Protein AF-A0A2N3VHS9-F1 (afdb_monomer_lite)

Radius of gyration: 29.54 Å; chains: 1; bounding box: 78×71×89 Å

Sequence (728 aa):
MVDQRTSMRIRSALLSGRAVLVTGAGFSKGAMDINGDELPLGRELAEQIWPIAFGTDPFEDSSSLGEVFRLANRKAGGLLKQHLDLVFTVDRNKLPDRYTEWLQLPWHRIYTLNIDDLDVAISETRPTFRPLKIFSAATSTPGQVNQGQLAVVHLNGRLPDFPELTFDPPAYGERTSRQDAWYQEFVSDIVTRPTVFVGTVLEEPPFWHYLTQRGVKGSVSETRPKSWLVSKRLPAARKALLAEYNIDLVEAYESDFYDDIIAPHLPELNAAAKGLAEVSISESEDYILDVAGEVSNASGGDADFLLGREPIWGDVTRGYAAEFDWDRELIENLRNASEGSWIVHGDPGSGKTTSLMRIAAVLAADGNRVCWVTRNTAKPPIQMANDVAKKNPDYVFIDNIERFSDSAVAIINHLTRLLDSSVIVAGIRTRRMHGLSLSTALPSAAYVRTPDLSDPDAIALVKQLDAGNRLGALQTMNAVDRVKAITHRAGRQLLVALIEATSGREFHNKIADECSSLDGLELAAYGVVCCAQAADNQYLTRDDILLAINEANNPGIAAISRLVSGRTIVDVNGQLRARHYVIAESSVKYFRDEGSLRLWMEHLIFLFALRYDPNHMTRGRYGRLLIRFLNHDFLRENLGDSSSVQTLYGSLENVLKHEFHYWLQRGSFEINVGDLAKAETFLRQAEAMQDDDFKFETAWGYLRLKQALCDPHQGWFSSTRRGGNRSP

pLDDT: mean 86.41, std 10.73, range [33.09, 97.25]

Organism: NCBI:txid134984

Structure (mmCIF, N/CA/C/O backbone):
data_AF-A0A2N3VHS9-F1
#
_entry.id   AF-A0A2N3VHS9-F1
#
loop_
_atom_site.group_PDB
_atom_site.id
_atom_site.type_symbol
_atom_site.label_atom_id
_atom_site.label_alt_id
_atom_site.label_comp_id
_atom_site.label_asym_id
_atom_site.label_entity_id
_atom_site.label_seq_id
_atom_site.pdbx_PDB_ins_code
_atom_site.Cartn_x
_atom_site.Cartn_y
_atom_site.Cartn_z
_atom_site.occupancy
_atom_site.B_iso_or_equiv
_atom_site.auth_seq_id
_atom_site.auth_comp_id
_atom_site.auth_asym_id
_atom_site.auth_atom_id
_atom_site.pdbx_PDB_model_num
ATOM 1 N N . MET A 1 1 ? -34.399 -17.352 12.271 1.00 52.97 1 MET A N 1
ATOM 2 C CA . MET A 1 1 ? -33.684 -18.245 11.339 1.00 52.97 1 MET A CA 1
ATOM 3 C C . MET A 1 1 ? -33.233 -17.428 10.149 1.00 52.97 1 MET A C 1
ATOM 5 O O . MET A 1 1 ? -34.070 -16.836 9.475 1.00 52.97 1 MET A O 1
ATOM 9 N N . VAL A 1 2 ? -31.921 -17.331 9.955 1.00 67.56 2 VAL A N 1
ATOM 10 C CA . VAL A 1 2 ? -31.323 -16.620 8.821 1.00 67.56 2 VAL A CA 1
ATOM 11 C C . VAL A 1 2 ? -31.540 -17.440 7.549 1.00 67.56 2 VAL A C 1
ATOM 13 O O . VAL A 1 2 ? -31.425 -18.662 7.571 1.00 67.56 2 VAL A O 1
ATOM 16 N N . ASP A 1 3 ? -31.886 -16.778 6.445 1.00 80.19 3 ASP A N 1
ATOM 17 C CA . ASP A 1 3 ? -32.067 -17.439 5.149 1.00 80.19 3 ASP A CA 1
ATOM 18 C C . ASP A 1 3 ? -30.792 -18.202 4.728 1.00 80.19 3 ASP A C 1
ATOM 20 O O . ASP A 1 3 ? -29.679 -17.671 4.819 1.00 80.19 3 ASP A O 1
ATOM 24 N N . GLN A 1 4 ? -30.946 -19.437 4.230 1.00 82.31 4 GLN A N 1
ATOM 25 C CA . GLN A 1 4 ? -29.825 -20.312 3.855 1.00 82.31 4 GLN A CA 1
ATOM 26 C C . GLN A 1 4 ? -28.904 -19.661 2.819 1.00 82.31 4 GLN A C 1
ATOM 28 O O . GLN A 1 4 ? -27.684 -19.819 2.877 1.00 82.31 4 GLN A O 1
ATOM 33 N N . ARG A 1 5 ? -29.464 -18.889 1.879 1.00 85.19 5 ARG A N 1
ATOM 34 C CA . ARG A 1 5 ? -28.672 -18.194 0.857 1.00 85.19 5 ARG A CA 1
ATOM 35 C C . ARG A 1 5 ? -27.803 -17.096 1.466 1.00 85.19 5 ARG A C 1
ATOM 37 O O . ARG A 1 5 ? -26.672 -16.902 1.021 1.00 85.19 5 ARG A O 1
ATOM 44 N N . THR A 1 6 ? -28.314 -16.381 2.465 1.00 86.62 6 THR A N 1
ATOM 45 C CA . THR A 1 6 ? -27.556 -15.361 3.202 1.00 86.62 6 THR A CA 1
ATOM 46 C C . THR A 1 6 ? -26.409 -15.994 3.983 1.00 86.62 6 THR A C 1
ATOM 48 O O . THR A 1 6 ? -25.277 -15.536 3.843 1.00 86.62 6 THR A O 1
ATOM 51 N N . SER A 1 7 ? -26.666 -17.094 4.698 1.00 87.00 7 SER A N 1
ATOM 52 C CA . SER A 1 7 ? -25.625 -17.845 5.416 1.00 87.00 7 SER A CA 1
ATOM 53 C C . SER A 1 7 ? -24.506 -18.326 4.476 1.00 87.00 7 SER A C 1
ATOM 55 O O . SER A 1 7 ? -23.330 -18.041 4.709 1.00 87.00 7 SER A O 1
ATOM 57 N N . MET A 1 8 ? -24.856 -18.923 3.327 1.00 87.25 8 MET A N 1
ATOM 58 C CA . MET A 1 8 ? -23.871 -19.341 2.316 1.00 87.25 8 MET A CA 1
ATOM 59 C C . MET A 1 8 ? -23.017 -18.180 1.786 1.00 87.25 8 MET A C 1
ATOM 61 O O . MET A 1 8 ? -21.814 -18.340 1.580 1.00 87.25 8 MET A O 1
ATOM 65 N N . ARG A 1 9 ? -23.615 -17.002 1.561 1.00 90.25 9 ARG A N 1
ATOM 66 C CA . ARG A 1 9 ? -22.880 -15.823 1.074 1.00 90.25 9 ARG A CA 1
ATOM 67 C C . ARG A 1 9 ? -21.927 -15.256 2.122 1.00 90.25 9 ARG A C 1
ATOM 69 O O . ARG A 1 9 ? -20.811 -14.898 1.759 1.00 90.25 9 ARG A O 1
ATOM 76 N N . ILE A 1 10 ? -22.350 -15.194 3.386 1.00 91.38 10 ILE A N 1
ATOM 77 C CA . ILE A 1 10 ? -21.493 -14.768 4.500 1.00 91.38 10 ILE A CA 1
ATOM 78 C C . ILE A 1 10 ? -20.309 -15.728 4.615 1.00 91.38 10 ILE A C 1
ATOM 80 O O . ILE A 1 10 ? -19.165 -15.289 4.557 1.00 91.38 10 ILE A O 1
ATOM 84 N N . ARG A 1 11 ? -20.566 -17.041 4.656 1.00 91.38 11 ARG A N 1
ATOM 85 C CA . ARG A 1 11 ? -19.512 -18.064 4.696 1.00 91.38 11 ARG A CA 1
ATOM 86 C C . ARG A 1 11 ? -18.531 -17.922 3.533 1.00 91.38 11 ARG A C 1
ATOM 88 O O . ARG A 1 11 ? -17.327 -17.897 3.754 1.00 91.38 11 ARG A O 1
ATOM 95 N N . SER A 1 12 ? -19.026 -17.778 2.302 1.00 88.94 12 SER A N 1
ATOM 96 C CA . SER A 1 12 ? -18.168 -17.586 1.126 1.00 88.94 12 SER A CA 1
ATOM 97 C C . SER A 1 12 ? -17.322 -16.312 1.209 1.00 88.94 12 SER A C 1
ATOM 99 O O . SER A 1 12 ? -16.185 -16.322 0.742 1.00 88.94 12 SER A O 1
ATOM 101 N N . ALA A 1 13 ? -17.854 -15.228 1.783 1.00 90.06 13 ALA A N 1
ATOM 102 C CA . ALA A 1 13 ? -17.107 -13.990 1.985 1.00 90.06 13 ALA A CA 1
ATOM 103 C C . ALA A 1 13 ? -15.999 -14.150 3.037 1.00 90.06 13 ALA A C 1
ATOM 105 O O . ALA A 1 13 ? -14.891 -13.660 2.823 1.00 90.06 13 ALA A O 1
ATOM 106 N N . LEU A 1 14 ? -16.274 -14.864 4.134 1.00 92.88 14 LEU A N 1
ATOM 107 C CA . LEU A 1 14 ? -15.274 -15.184 5.156 1.00 92.88 14 LEU A CA 1
ATOM 108 C C . LEU A 1 14 ? -14.164 -16.064 4.575 1.00 92.88 14 LEU A C 1
ATOM 110 O O . LEU A 1 14 ? -12.996 -15.696 4.628 1.00 92.88 14 LEU A O 1
ATOM 114 N N . LEU A 1 15 ? -14.521 -17.181 3.935 1.00 89.44 15 LEU A N 1
ATOM 115 C CA . LEU A 1 15 ? -13.555 -18.122 3.354 1.00 89.44 15 LEU A CA 1
ATOM 116 C C . LEU A 1 15 ? -12.640 -17.486 2.303 1.00 89.44 15 LEU A C 1
ATOM 118 O O . LEU A 1 15 ? -11.539 -17.979 2.080 1.00 89.44 15 LEU A O 1
ATOM 122 N N . SER A 1 16 ? -13.060 -16.386 1.669 1.00 84.62 16 SER A N 1
ATOM 123 C CA . SER A 1 16 ? -12.206 -15.686 0.712 1.00 84.62 16 SER A CA 1
ATOM 124 C C . SER A 1 16 ? -11.070 -14.893 1.366 1.00 84.62 16 SER A C 1
ATOM 126 O O . SER A 1 16 ? -10.280 -14.308 0.632 1.00 84.62 16 SER A O 1
ATOM 128 N N . GLY A 1 17 ? -11.037 -14.741 2.695 1.00 87.31 17 GLY A N 1
ATOM 129 C CA . GLY A 1 17 ? -10.013 -13.956 3.393 1.00 87.31 17 GLY A CA 1
ATOM 130 C C . GLY A 1 17 ? -10.099 -12.440 3.198 1.00 87.31 17 GLY A C 1
ATOM 131 O O . GLY A 1 17 ? -9.206 -11.705 3.612 1.00 87.31 17 GLY A O 1
ATOM 132 N N . ARG A 1 18 ? -11.147 -11.953 2.518 1.00 88.00 18 ARG A N 1
ATOM 133 C CA . ARG A 1 18 ? -11.290 -10.538 2.128 1.00 88.00 18 ARG A CA 1
ATOM 134 C C . ARG A 1 18 ? -12.333 -9.797 2.951 1.00 88.00 18 ARG A C 1
ATOM 136 O O . ARG A 1 18 ? -12.449 -8.590 2.789 1.00 88.00 18 ARG A O 1
ATOM 143 N N . ALA A 1 19 ? -13.115 -10.495 3.770 1.00 94.19 19 ALA A N 1
ATOM 144 C CA . ALA A 1 19 ? -14.174 -9.869 4.545 1.00 94.19 19 ALA A CA 1
ATOM 145 C C . ALA A 1 19 ? -13.602 -8.942 5.627 1.00 94.19 19 ALA A C 1
ATOM 147 O O . ALA A 1 19 ? -12.551 -9.218 6.205 1.00 94.19 19 ALA A O 1
ATOM 148 N N . VAL A 1 20 ? -14.319 -7.861 5.910 1.00 95.75 20 VAL A N 1
ATOM 149 C CA . VAL A 1 20 ? -14.013 -6.908 6.982 1.00 95.75 20 VAL A CA 1
ATOM 150 C C . VAL A 1 20 ? -15.045 -7.075 8.092 1.00 95.75 20 VAL A C 1
ATOM 152 O O . VAL A 1 20 ? -16.244 -7.149 7.808 1.00 95.75 20 VAL A O 1
ATOM 155 N N . LEU A 1 21 ? -14.591 -7.119 9.343 1.00 97.19 21 LEU A N 1
ATOM 156 C CA . LEU A 1 21 ? -15.462 -7.089 10.518 1.00 97.19 21 LEU A CA 1
ATOM 157 C C . LEU A 1 21 ? -15.529 -5.662 11.061 1.00 97.19 21 LEU A C 1
ATOM 159 O O . LEU A 1 21 ? -14.494 -5.015 11.214 1.00 97.19 21 LEU A O 1
ATOM 163 N N . VAL A 1 22 ? -16.735 -5.187 11.367 1.00 95.62 22 VAL A N 1
ATOM 164 C CA . VAL A 1 22 ? -16.954 -3.909 12.051 1.00 95.62 22 VAL A CA 1
ATOM 165 C C . VAL A 1 22 ? -17.789 -4.147 13.302 1.00 95.62 22 VAL A C 1
ATOM 167 O O . VAL A 1 22 ? -18.936 -4.582 13.197 1.00 95.62 22 VAL A O 1
ATOM 170 N N . THR A 1 23 ? -17.241 -3.863 14.479 1.00 95.44 23 THR A N 1
ATOM 171 C CA . THR A 1 23 ? -17.905 -4.116 15.766 1.00 95.44 23 THR A CA 1
ATOM 172 C C . THR A 1 23 ? -18.352 -2.829 16.451 1.00 95.44 23 THR A C 1
ATOM 174 O O . THR A 1 23 ? -17.670 -1.808 16.393 1.00 95.44 23 THR A O 1
ATOM 177 N N . GLY A 1 24 ? -19.509 -2.888 17.110 1.00 93.00 24 GLY A N 1
ATOM 178 C CA . GLY A 1 24 ? -19.988 -1.870 18.050 1.00 93.00 24 GLY A CA 1
ATOM 179 C C . GLY A 1 24 ? -20.258 -2.450 19.439 1.00 93.00 24 GLY A C 1
ATOM 180 O O . GLY A 1 24 ? -19.969 -3.620 19.697 1.00 93.00 24 GLY A O 1
ATOM 181 N N . ALA A 1 25 ? -20.829 -1.646 20.341 1.00 91.06 25 ALA A N 1
ATOM 182 C CA . ALA A 1 25 ? -20.953 -2.006 21.759 1.00 91.06 25 ALA A CA 1
ATOM 183 C C . ALA A 1 25 ? -21.762 -3.297 21.984 1.00 91.06 25 ALA A C 1
ATOM 185 O O . ALA A 1 25 ? -21.490 -4.068 22.898 1.00 91.06 25 ALA A O 1
ATOM 186 N N . GLY A 1 26 ? -22.723 -3.587 21.101 1.00 92.31 26 GLY A N 1
ATOM 187 C CA . GLY A 1 26 ? -23.505 -4.821 21.144 1.00 92.31 26 GLY A CA 1
ATOM 188 C C . GLY A 1 26 ? -22.708 -6.092 20.829 1.00 92.31 26 GLY A C 1
ATOM 189 O O . GLY A 1 26 ? -23.210 -7.176 21.098 1.00 92.31 26 GLY A O 1
ATOM 190 N N . PHE A 1 27 ? -21.499 -5.984 20.263 1.00 95.12 27 PHE A N 1
ATOM 191 C CA . PHE A 1 27 ? -20.603 -7.124 20.055 1.00 95.12 27 PHE A CA 1
ATOM 192 C C . PHE A 1 27 ? -20.013 -7.552 21.399 1.00 95.12 27 PHE A C 1
ATOM 194 O O . PHE A 1 27 ? -20.163 -8.704 21.794 1.00 95.12 27 PHE A O 1
ATOM 201 N N . SER A 1 28 ? -19.441 -6.605 22.146 1.00 94.81 28 SER A N 1
ATOM 202 C CA . SER A 1 28 ? -18.790 -6.853 23.438 1.00 94.81 28 SER A CA 1
ATOM 203 C C . SER A 1 28 ? -19.766 -6.998 24.616 1.00 94.81 28 SER A C 1
ATOM 205 O O . SER A 1 28 ? -19.328 -7.313 25.715 1.00 94.81 28 SER A O 1
ATOM 207 N N . LYS A 1 29 ? -21.082 -6.814 24.416 1.00 93.69 29 LYS A N 1
ATOM 208 C CA . LYS A 1 29 ? -22.092 -6.840 25.495 1.00 93.69 29 LYS A CA 1
ATOM 209 C C . LYS A 1 29 ? -22.051 -8.105 26.359 1.00 93.69 29 LYS A C 1
ATOM 211 O O . LYS A 1 29 ? -22.271 -8.032 27.557 1.00 93.69 29 LYS A O 1
ATOM 216 N N . GLY A 1 30 ? -21.774 -9.260 25.757 1.00 91.38 30 GLY A N 1
ATOM 217 C CA . GLY A 1 30 ? -21.697 -10.530 26.481 1.00 91.38 30 GLY A CA 1
ATOM 218 C C . GLY A 1 30 ? -20.337 -10.822 27.127 1.00 91.38 30 GLY A C 1
ATOM 219 O O . GLY A 1 30 ? -20.143 -11.944 27.596 1.00 91.38 30 GLY A O 1
ATOM 220 N N . ALA A 1 31 ? -19.387 -9.883 27.092 1.00 94.25 31 ALA A N 1
ATOM 221 C CA . ALA A 1 31 ? -18.161 -9.936 27.881 1.00 94.25 31 ALA A CA 1
ATOM 222 C C . ALA A 1 31 ? -18.407 -9.349 29.280 1.00 94.25 31 ALA A C 1
ATOM 224 O O . ALA A 1 31 ? -19.311 -8.535 29.468 1.00 94.25 31 ALA A O 1
ATOM 225 N N . MET A 1 32 ? -17.591 -9.772 30.245 1.00 95.69 32 MET A N 1
ATOM 226 C CA . MET A 1 32 ? -17.689 -9.337 31.639 1.00 95.69 32 MET A CA 1
ATOM 227 C C . MET A 1 32 ? -16.548 -8.383 31.976 1.00 95.69 32 MET A C 1
ATOM 229 O O . MET A 1 32 ? -15.405 -8.648 31.598 1.00 95.69 32 MET A O 1
ATOM 233 N N . ASP A 1 33 ? -16.846 -7.315 32.705 1.00 94.62 33 ASP A N 1
ATOM 234 C CA . ASP A 1 33 ? -15.846 -6.423 33.281 1.00 94.62 33 ASP A CA 1
ATOM 235 C C . ASP A 1 33 ? -15.156 -7.067 34.504 1.00 94.62 33 ASP A C 1
ATOM 237 O O . ASP A 1 33 ? -15.509 -8.167 34.950 1.00 94.62 33 ASP A O 1
ATOM 241 N N . ILE A 1 34 ? -14.168 -6.377 35.077 1.00 92.88 34 ILE A N 1
ATOM 242 C CA . ILE A 1 34 ? -13.450 -6.828 36.282 1.00 92.88 34 ILE A CA 1
ATOM 243 C C . ILE A 1 34 ? -14.323 -6.930 37.547 1.00 92.88 34 ILE A C 1
ATOM 245 O O . ILE A 1 34 ? -13.903 -7.564 38.518 1.00 92.88 34 ILE A O 1
ATOM 249 N N . ASN A 1 35 ? -15.526 -6.348 37.552 1.00 91.62 35 ASN A N 1
ATOM 250 C CA . ASN A 1 35 ? -16.508 -6.483 38.632 1.00 91.62 35 ASN A CA 1
ATOM 251 C C . ASN A 1 35 ? -17.444 -7.686 38.421 1.00 91.62 35 ASN A C 1
ATOM 253 O O . ASN A 1 35 ? -18.117 -8.123 39.356 1.00 91.62 35 ASN A O 1
ATOM 257 N N . GLY A 1 36 ? -17.419 -8.289 37.230 1.00 90.56 36 GLY A N 1
ATOM 258 C CA . GLY A 1 36 ? -18.270 -9.404 36.837 1.00 90.56 36 GLY A CA 1
ATOM 259 C C . GLY A 1 36 ? -19.617 -8.983 36.256 1.00 90.56 36 GLY A C 1
ATOM 260 O O . GLY A 1 36 ? -20.489 -9.847 36.154 1.00 90.56 36 GLY A O 1
ATOM 261 N N . ASP A 1 37 ? -19.767 -7.713 35.885 1.00 94.31 37 ASP A N 1
ATOM 262 C CA . ASP A 1 37 ? -20.942 -7.173 35.211 1.00 94.31 37 ASP A CA 1
ATOM 263 C C . ASP A 1 37 ? -20.735 -7.162 33.687 1.00 94.31 37 ASP A C 1
ATOM 265 O O . ASP A 1 37 ? -19.610 -7.126 33.188 1.00 94.31 37 ASP A O 1
ATOM 269 N N . GLU A 1 38 ? -21.826 -7.204 32.922 1.00 94.31 38 GLU A N 1
ATOM 270 C CA . GLU A 1 38 ? -21.765 -7.083 31.460 1.00 94.31 38 GLU A CA 1
ATOM 271 C C . GLU A 1 38 ? -21.330 -5.677 31.032 1.00 94.31 38 GLU A C 1
ATOM 273 O O . GLU A 1 38 ? -21.785 -4.678 31.597 1.00 94.31 38 GLU A O 1
ATOM 278 N N . LEU A 1 39 ? -20.538 -5.583 29.958 1.00 94.88 39 LEU A N 1
ATOM 279 C CA . LEU A 1 39 ? -20.113 -4.289 29.416 1.00 94.88 39 LEU A CA 1
ATOM 280 C C . LEU A 1 39 ? -21.329 -3.410 29.043 1.00 94.88 39 LEU A C 1
ATOM 282 O O . LEU A 1 39 ? -22.303 -3.905 28.456 1.00 94.88 39 LEU A O 1
ATOM 286 N N . PRO A 1 40 ? -21.307 -2.100 29.352 1.00 93.31 40 PRO A N 1
ATOM 287 C CA . PRO A 1 40 ? -22.454 -1.235 29.116 1.00 93.31 40 PRO A CA 1
ATOM 288 C C . PRO A 1 40 ? -22.636 -0.905 27.628 1.00 93.31 40 PRO A C 1
ATOM 290 O O . PRO A 1 40 ? -21.686 -0.607 26.902 1.00 93.31 40 PRO A O 1
ATOM 293 N N . LEU A 1 41 ? -23.889 -0.878 27.170 1.00 91.38 41 LEU A N 1
ATOM 294 C CA . LEU A 1 41 ? -24.264 -0.272 25.889 1.00 91.38 41 LEU A CA 1
ATOM 295 C C . LEU A 1 41 ? -24.226 1.260 25.981 1.00 91.38 41 LEU A C 1
ATOM 297 O O . LEU A 1 41 ? -24.253 1.831 27.066 1.00 91.38 41 LEU A O 1
ATOM 301 N N . GLY A 1 42 ? -24.254 1.958 24.840 1.00 88.62 42 GLY A N 1
ATOM 302 C CA . GLY A 1 42 ? -24.131 3.423 24.820 1.00 88.62 42 GLY A CA 1
ATOM 303 C C . GLY A 1 42 ? -25.161 4.174 25.680 1.00 88.62 42 GLY A C 1
ATOM 304 O O . GLY A 1 42 ? -24.816 5.163 26.322 1.00 88.62 42 GLY A O 1
ATOM 305 N N . ARG A 1 43 ? -26.406 3.682 25.751 1.00 89.06 43 ARG A N 1
ATOM 306 C CA . ARG A 1 43 ? -27.442 4.236 26.639 1.00 89.06 43 ARG A CA 1
ATOM 307 C C . ARG A 1 43 ? -27.142 3.962 28.116 1.00 89.06 43 ARG A C 1
ATOM 309 O O . ARG A 1 43 ? -27.221 4.876 28.925 1.00 89.06 43 ARG A O 1
ATOM 316 N N . GLU A 1 44 ? -26.780 2.726 28.445 1.00 92.56 44 GLU A N 1
ATOM 317 C CA . GLU A 1 44 ? -26.446 2.312 29.815 1.00 92.56 44 GLU A CA 1
ATOM 318 C C . GLU A 1 44 ? -25.242 3.110 30.335 1.00 92.56 44 GLU A C 1
ATOM 320 O O . GLU A 1 44 ? -25.258 3.602 31.458 1.00 92.56 44 GLU A O 1
ATOM 325 N N . LEU A 1 45 ? -24.232 3.332 29.487 1.00 92.81 45 LEU A N 1
ATOM 326 C CA . LEU A 1 45 ? -23.092 4.179 29.817 1.00 92.81 45 LEU A CA 1
ATOM 327 C C . LEU A 1 45 ? -23.520 5.630 30.072 1.00 92.81 45 LEU A C 1
ATOM 329 O O . LEU A 1 45 ? -23.053 6.230 31.036 1.00 92.81 45 LEU A O 1
ATOM 333 N N . ALA A 1 46 ? -24.403 6.196 29.238 1.00 92.19 46 ALA A N 1
ATOM 334 C CA . ALA A 1 46 ? -24.905 7.558 29.422 1.00 92.19 46 ALA A CA 1
ATOM 335 C C . ALA A 1 46 ? -25.623 7.719 30.772 1.00 92.19 46 ALA A C 1
ATOM 337 O O . ALA A 1 46 ? -25.389 8.705 31.467 1.00 92.19 46 ALA A O 1
ATOM 338 N N . GLU A 1 47 ? -26.432 6.730 31.163 1.00 94.31 47 GLU A N 1
ATOM 339 C CA . GLU A 1 47 ? -27.097 6.669 32.469 1.00 94.31 47 GLU A CA 1
ATOM 340 C C . GLU A 1 47 ? -26.075 6.582 33.619 1.00 94.31 47 GLU A C 1
ATOM 342 O O . GLU A 1 47 ? -26.185 7.316 34.602 1.00 94.31 47 GLU A O 1
ATOM 347 N N . GLN A 1 48 ? -25.035 5.752 33.482 1.00 94.00 48 GLN A N 1
ATOM 348 C CA . GLN A 1 48 ? -23.995 5.581 34.504 1.00 94.00 48 GLN A CA 1
ATOM 349 C C . GLN A 1 48 ? -23.137 6.837 34.725 1.00 94.00 48 GLN A C 1
ATOM 351 O O . GLN A 1 48 ? -22.792 7.149 35.864 1.00 94.00 48 GLN A O 1
ATOM 356 N N . ILE A 1 49 ? -22.782 7.565 33.660 1.00 94.69 49 ILE A N 1
ATOM 357 C CA . ILE A 1 49 ? -21.929 8.765 33.757 1.00 94.69 49 ILE A CA 1
ATOM 358 C C . ILE A 1 49 ? -22.732 10.056 33.966 1.00 94.69 49 ILE A C 1
ATOM 360 O O . ILE A 1 49 ? -22.146 11.106 34.245 1.00 94.69 49 ILE A O 1
ATOM 364 N N . TRP A 1 50 ? -24.064 10.002 33.872 1.00 95.25 50 TRP A N 1
ATOM 365 C CA . TRP A 1 50 ? -24.952 11.142 34.105 1.00 95.25 50 TRP A CA 1
ATOM 366 C C . TRP A 1 50 ? -24.691 11.862 35.435 1.00 95.25 50 TRP A C 1
ATOM 368 O O . TRP A 1 50 ? -24.551 13.090 35.417 1.00 95.25 50 TRP A O 1
ATOM 378 N N . PRO A 1 51 ? -24.508 11.165 36.577 1.00 95.75 51 PRO A N 1
ATOM 379 C CA . PRO A 1 51 ? -24.231 11.826 37.849 1.00 95.75 51 PRO A CA 1
ATOM 380 C C . PRO A 1 51 ? -22.913 12.608 37.856 1.00 95.75 51 PRO A C 1
ATOM 382 O O . PRO A 1 51 ? -22.782 13.600 38.573 1.00 95.75 51 PRO A O 1
ATOM 385 N N . ILE A 1 52 ? -21.942 12.221 37.022 1.00 94.31 52 ILE A N 1
ATOM 386 C CA . ILE A 1 52 ? -20.674 12.947 36.881 1.00 94.31 52 ILE A CA 1
ATOM 387 C C . ILE A 1 52 ? -20.926 14.315 36.233 1.00 94.31 52 ILE A C 1
ATOM 389 O O . ILE A 1 52 ? -20.364 15.318 36.672 1.00 94.31 52 ILE A O 1
ATOM 393 N N . ALA A 1 53 ? -21.807 14.379 35.229 1.00 92.00 53 ALA A N 1
ATOM 394 C CA . ALA A 1 53 ? -22.168 15.610 34.527 1.00 92.00 53 ALA A CA 1
ATOM 395 C C . ALA A 1 53 ? -23.184 16.472 35.306 1.00 92.00 53 ALA A C 1
ATOM 397 O O . ALA A 1 53 ? -22.990 17.683 35.451 1.00 92.00 53 ALA A O 1
ATOM 398 N N . PHE A 1 54 ? -24.223 15.863 35.878 1.00 93.44 54 PHE A N 1
ATOM 399 C CA . PHE A 1 54 ? -25.406 16.568 36.396 1.00 93.44 54 PHE A CA 1
ATOM 400 C C . PHE A 1 54 ? -25.676 16.347 37.894 1.00 93.44 54 PHE A C 1
ATOM 402 O O . PHE A 1 54 ? -26.528 17.003 38.479 1.00 93.44 54 PHE A O 1
ATOM 409 N N . GLY A 1 55 ? -24.890 15.518 38.585 1.00 91.50 55 GLY A N 1
ATOM 410 C CA . GLY A 1 55 ? -25.064 15.276 40.018 1.00 91.50 55 GLY A CA 1
ATOM 411 C C . GLY A 1 55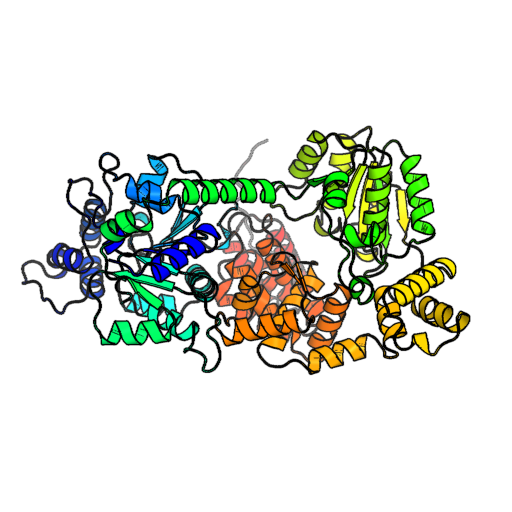 ? -26.289 14.408 40.301 1.00 91.50 55 GLY A C 1
ATOM 412 O O . GLY A 1 55 ? -26.322 13.247 39.913 1.00 91.50 55 GLY A O 1
ATOM 413 N N . THR A 1 56 ? -27.275 14.949 41.015 1.00 91.56 56 THR A N 1
ATOM 414 C CA . THR A 1 56 ? -28.478 14.207 41.439 1.00 91.56 56 THR A CA 1
ATOM 415 C C . THR A 1 56 ? -29.688 14.436 40.534 1.00 91.56 56 THR A C 1
ATOM 417 O O . THR A 1 56 ? -30.778 13.966 40.858 1.00 91.56 56 THR A O 1
ATOM 420 N N . ASP A 1 57 ? -29.528 15.191 39.447 1.00 92.75 57 ASP A N 1
ATOM 421 C CA . ASP A 1 57 ? -30.609 15.433 38.493 1.00 92.75 57 ASP A CA 1
ATOM 422 C C . ASP A 1 57 ? -31.045 14.110 37.835 1.00 92.75 57 ASP A C 1
ATOM 424 O O . ASP A 1 57 ? -30.200 13.243 37.586 1.00 92.75 57 ASP A O 1
ATOM 428 N N . PRO A 1 58 ? -32.346 13.917 37.556 1.00 91.44 58 PRO A N 1
ATOM 429 C CA . PRO A 1 58 ? -32.843 12.697 36.927 1.00 91.44 58 PRO A CA 1
ATOM 430 C C . PRO A 1 58 ? -32.292 12.542 35.505 1.00 91.44 58 PRO A C 1
ATOM 432 O O . PRO A 1 58 ? -32.119 13.531 34.798 1.00 91.44 58 PRO A O 1
ATOM 435 N N . PHE A 1 59 ? -32.045 11.300 35.079 1.00 91.56 59 PHE A N 1
ATOM 436 C CA . PHE A 1 59 ? -31.596 11.019 33.716 1.00 91.56 59 PHE A CA 1
ATOM 437 C C . PHE A 1 59 ? -32.679 11.379 32.694 1.00 91.56 59 PHE A C 1
ATOM 439 O O . PHE A 1 59 ? -33.830 10.953 32.818 1.00 91.56 59 PHE A O 1
ATOM 446 N N . GLU A 1 60 ? -32.302 12.144 31.671 1.00 89.62 60 GLU A N 1
ATOM 447 C CA . GLU A 1 60 ? -33.192 12.513 30.572 1.00 89.62 60 GLU A CA 1
ATOM 448 C C . GLU A 1 60 ? -32.973 11.594 29.362 1.00 89.62 60 GLU A C 1
ATOM 450 O O . GLU A 1 60 ? -31.951 11.694 28.681 1.00 89.62 60 GLU A O 1
ATOM 455 N N . ASP A 1 61 ? -33.968 10.756 29.044 1.00 83.31 61 ASP A N 1
ATOM 456 C CA . ASP A 1 61 ? -33.928 9.745 27.966 1.00 83.31 61 ASP A CA 1
ATOM 457 C C . ASP A 1 61 ? -33.587 10.288 26.566 1.00 83.31 61 ASP A C 1
ATOM 459 O O . ASP A 1 61 ? -33.164 9.531 25.693 1.00 83.31 61 ASP A O 1
ATOM 463 N N . SER A 1 62 ? -33.802 11.582 26.323 1.00 84.75 62 SER A N 1
ATOM 464 C CA . SER A 1 62 ? -33.476 12.247 25.057 1.00 84.75 62 SER A CA 1
ATOM 465 C C . SER A 1 62 ? -32.006 12.647 24.925 1.00 84.75 62 SER A C 1
ATOM 467 O O . SER A 1 62 ? -31.603 13.100 23.854 1.00 84.75 62 SER A O 1
ATOM 469 N N . SER A 1 63 ? -31.214 12.522 25.991 1.00 86.38 63 SER A N 1
ATOM 470 C CA . SER A 1 63 ? -29.817 12.953 26.006 1.00 86.38 63 SER A CA 1
ATOM 471 C C . SER A 1 63 ? -28.928 11.985 25.238 1.00 86.38 63 SER A C 1
ATOM 473 O O . SER A 1 63 ? -28.968 10.773 25.457 1.00 86.38 63 SER A O 1
ATOM 475 N N . SER A 1 64 ? -28.076 12.511 24.357 1.00 87.00 64 SER A N 1
ATOM 476 C CA . SER A 1 64 ? -27.112 11.672 23.646 1.00 87.00 64 SER A CA 1
ATOM 477 C C . SER A 1 64 ? -25.904 11.345 24.528 1.00 87.00 64 SER A C 1
ATOM 479 O O . SER A 1 64 ? -25.424 12.189 25.290 1.00 87.00 64 SER A O 1
ATOM 481 N N . LEU A 1 65 ? -25.347 10.137 24.379 1.00 88.00 65 LEU A N 1
ATOM 482 C CA . LEU A 1 65 ? -24.117 9.735 25.075 1.00 88.00 65 LEU A CA 1
ATOM 483 C C . LEU A 1 65 ? -22.993 10.768 24.892 1.00 88.00 65 LEU A C 1
ATOM 485 O O . LEU A 1 65 ? -22.300 11.098 25.850 1.00 88.00 65 LEU A O 1
ATOM 489 N N . GLY A 1 66 ? -22.830 11.301 23.678 1.00 87.75 66 GLY A N 1
ATOM 490 C CA . GLY A 1 66 ? -21.768 12.256 23.368 1.00 87.75 66 GLY A CA 1
ATOM 491 C C . GLY A 1 66 ? -21.873 13.573 24.139 1.00 87.75 66 GLY A C 1
ATOM 492 O O . GLY A 1 66 ? -20.859 14.117 24.579 1.00 87.75 66 GLY A O 1
ATOM 493 N N . GLU A 1 67 ? -23.088 14.081 24.352 1.00 88.44 67 GLU A N 1
ATOM 494 C CA . GLU A 1 67 ? -23.315 15.294 25.146 1.00 88.44 67 GLU A CA 1
ATOM 495 C C . GLU A 1 67 ? -23.017 15.055 26.626 1.00 88.44 67 GLU A C 1
ATOM 497 O O . GLU A 1 67 ? -22.271 15.830 27.234 1.00 88.44 67 GLU A O 1
ATOM 502 N N . VAL A 1 68 ? -23.535 13.956 27.185 1.00 91.94 68 VAL A N 1
ATOM 503 C CA . VAL A 1 68 ? -23.304 13.591 28.590 1.00 91.94 68 VAL A CA 1
ATOM 504 C C . VAL A 1 68 ? -21.812 13.352 28.835 1.00 91.94 68 VAL A C 1
ATOM 506 O O . VAL A 1 68 ? -21.256 13.899 29.787 1.00 91.94 68 VAL A O 1
ATOM 509 N N . PHE A 1 69 ? -21.133 12.627 27.941 1.00 91.50 69 PHE A N 1
ATOM 510 C CA . PHE A 1 69 ? -19.693 12.372 28.009 1.00 91.50 69 PHE A CA 1
ATOM 511 C C . PHE A 1 69 ? -18.882 13.670 28.031 1.00 91.50 69 PHE A C 1
ATOM 513 O O . PHE A 1 69 ? -18.029 13.865 28.899 1.00 91.50 69 PHE A O 1
ATOM 520 N N . ARG A 1 70 ? -19.171 14.601 27.113 1.00 90.25 70 ARG A N 1
ATOM 521 C CA . ARG A 1 70 ? -18.467 15.887 27.032 1.00 90.25 70 ARG A CA 1
ATOM 522 C C . ARG A 1 70 ? -18.610 16.696 28.319 1.00 90.25 70 ARG A C 1
ATOM 524 O O . ARG A 1 70 ? -17.640 17.298 28.786 1.00 90.25 70 ARG A O 1
ATOM 531 N N . LEU A 1 71 ? -19.818 16.739 28.877 1.00 92.06 71 LEU A N 1
ATOM 532 C CA . LEU A 1 71 ? -20.107 17.478 30.104 1.00 92.06 71 LEU A CA 1
ATOM 533 C C . LEU A 1 71 ? -19.476 16.808 31.328 1.00 92.06 71 LEU A C 1
ATOM 535 O O . LEU A 1 71 ? -18.854 17.500 32.135 1.00 92.06 71 LEU A O 1
ATOM 539 N N . ALA A 1 72 ? -19.544 15.478 31.421 1.00 92.44 72 ALA A N 1
ATOM 540 C CA . ALA A 1 72 ? -18.881 14.702 32.465 1.00 92.44 72 ALA A CA 1
ATOM 541 C C . ALA A 1 72 ? -17.362 14.926 32.443 1.00 92.44 72 ALA A C 1
ATOM 543 O O . ALA A 1 72 ? -16.769 15.219 33.482 1.00 92.44 72 ALA A O 1
ATOM 544 N N . ASN A 1 73 ? -16.739 14.886 31.260 1.00 92.31 73 ASN A N 1
ATOM 545 C CA . ASN A 1 73 ? -15.300 15.098 31.111 1.00 92.31 73 ASN A CA 1
ATOM 546 C C . ASN A 1 73 ? -14.879 16.512 31.548 1.00 92.31 73 ASN A C 1
ATOM 548 O O . ASN A 1 73 ? -13.908 16.684 32.283 1.00 92.31 73 ASN A O 1
ATOM 552 N N . ARG A 1 74 ? -15.652 17.538 31.161 1.00 91.94 74 ARG A N 1
ATOM 553 C CA . ARG A 1 74 ? -15.405 18.929 31.581 1.00 91.94 74 ARG A CA 1
ATOM 554 C C . ARG A 1 74 ? -15.548 19.136 33.084 1.00 91.94 74 ARG A C 1
ATOM 556 O O . ARG A 1 74 ? -14.816 19.944 33.647 1.00 91.94 74 ARG A O 1
ATOM 563 N N . LYS A 1 75 ? -16.509 18.461 33.716 1.00 93.81 75 LYS A N 1
ATOM 564 C CA . LYS A 1 75 ? -16.820 18.653 35.136 1.00 93.81 75 LYS A CA 1
ATOM 565 C C . LYS A 1 75 ? -15.880 17.865 36.045 1.00 93.81 75 LYS A C 1
ATOM 567 O O . LYS A 1 75 ? -15.410 18.412 37.038 1.00 93.81 75 LYS A O 1
ATOM 572 N N . ALA A 1 76 ? -15.596 16.606 35.707 1.00 94.06 76 ALA A N 1
ATOM 573 C CA . ALA A 1 76 ? -14.737 15.728 36.495 1.00 94.06 76 ALA A CA 1
ATOM 574 C C . ALA A 1 76 ? -14.095 14.610 35.645 1.00 94.06 76 ALA A C 1
ATOM 576 O O . ALA A 1 76 ? -14.313 13.423 35.889 1.00 94.06 76 ALA A O 1
ATOM 577 N N . GLY A 1 77 ? -13.249 14.976 34.674 1.00 92.75 77 GLY A N 1
ATOM 578 C CA . GLY A 1 77 ? -12.584 14.023 33.771 1.00 92.75 77 GLY A CA 1
ATOM 579 C C . GLY A 1 77 ? -11.790 12.905 34.460 1.00 92.75 77 GLY A C 1
ATOM 580 O O . GLY A 1 77 ? -11.752 11.788 33.957 1.00 92.75 77 GLY A O 1
ATOM 581 N N . GLY A 1 78 ? -11.219 13.152 35.646 1.00 95.12 78 GLY A N 1
ATOM 582 C CA . GLY A 1 78 ? -10.543 12.108 36.429 1.00 95.12 78 GLY A CA 1
ATOM 583 C C . GLY A 1 78 ? -11.489 11.017 36.947 1.00 95.12 78 GLY A C 1
ATOM 584 O O . GLY A 1 78 ? -11.157 9.839 36.859 1.00 95.12 78 GLY A O 1
ATOM 585 N N . LEU A 1 79 ? -12.680 11.396 37.433 1.00 95.31 79 LEU A N 1
ATOM 586 C CA . LEU A 1 79 ? -13.712 10.439 37.859 1.00 95.31 79 LEU A CA 1
ATOM 587 C C . LEU A 1 79 ? -14.301 9.699 36.661 1.00 95.31 79 LEU A C 1
ATOM 589 O O . LEU A 1 79 ? -14.515 8.494 36.733 1.00 95.31 79 LEU A O 1
ATOM 593 N N . LEU A 1 80 ? -14.513 10.408 35.547 1.00 95.19 80 LEU A N 1
ATOM 594 C CA . LEU A 1 80 ? -14.946 9.784 34.302 1.00 95.19 80 LEU A CA 1
ATOM 595 C C . LEU A 1 80 ? -13.941 8.722 33.845 1.00 95.19 80 LEU A C 1
ATOM 597 O O . LEU A 1 80 ? -14.352 7.606 33.557 1.00 95.19 80 LEU A O 1
ATOM 601 N N . LYS A 1 81 ? -12.637 9.030 33.838 1.00 95.25 81 LYS A N 1
ATOM 602 C CA . LYS A 1 81 ? -11.594 8.058 33.484 1.00 95.25 81 LYS A CA 1
ATOM 603 C C . LYS A 1 81 ? -11.645 6.816 34.375 1.00 95.25 81 LYS A C 1
ATOM 605 O O . LYS A 1 81 ? -11.680 5.714 33.851 1.00 95.25 81 LYS A O 1
ATOM 610 N N . GLN A 1 82 ? -11.717 6.998 35.695 1.00 95.00 82 GLN A N 1
ATOM 611 C CA . GLN A 1 82 ? -11.823 5.879 36.641 1.00 95.00 82 GLN A CA 1
ATOM 612 C C . GLN A 1 82 ? -13.061 5.015 36.378 1.00 95.00 82 GLN A C 1
ATOM 614 O O . GLN A 1 82 ? -12.969 3.794 36.427 1.00 95.00 82 GLN A O 1
ATOM 619 N N . HIS A 1 83 ? -14.204 5.638 36.076 1.00 95.06 83 HIS A N 1
ATOM 620 C CA . HIS A 1 83 ? -15.425 4.909 35.730 1.00 95.06 83 HIS A CA 1
ATOM 621 C C . HIS A 1 83 ? -15.260 4.107 34.436 1.00 95.06 83 HIS A C 1
ATOM 623 O O . HIS A 1 83 ? -15.608 2.933 34.402 1.00 95.06 83 HIS A O 1
ATOM 629 N N . LEU A 1 84 ? -14.690 4.714 33.390 1.00 94.88 84 LEU A N 1
ATOM 630 C CA . LEU A 1 84 ? -14.423 4.031 32.121 1.00 94.88 84 LEU A CA 1
ATOM 631 C C . LEU A 1 84 ? -13.451 2.860 32.302 1.00 94.88 84 LEU A C 1
ATOM 633 O O . LEU A 1 84 ? -13.716 1.783 31.779 1.00 94.88 84 LEU A O 1
ATOM 637 N N . ASP A 1 85 ? -12.378 3.043 33.078 1.00 94.88 85 ASP A N 1
ATOM 638 C CA . ASP A 1 85 ? -11.415 1.980 33.382 1.00 94.88 85 ASP A CA 1
ATOM 639 C C . ASP A 1 85 ? -12.091 0.790 34.084 1.00 94.88 85 ASP A C 1
ATOM 641 O O . ASP A 1 85 ? -11.771 -0.359 33.788 1.00 94.88 85 ASP A O 1
ATOM 645 N N . LEU A 1 86 ? -13.059 1.040 34.970 1.00 93.56 86 LEU A N 1
ATOM 646 C CA . LEU A 1 86 ? -13.804 -0.020 35.654 1.00 93.56 86 LEU A CA 1
ATOM 647 C C . LEU A 1 86 ? -14.706 -0.811 34.699 1.00 93.56 86 LEU A C 1
ATOM 649 O O . LEU A 1 86 ? -14.665 -2.037 34.723 1.00 93.56 86 LEU A O 1
ATOM 653 N N . VAL A 1 87 ? -15.498 -0.125 33.869 1.00 95.00 87 VAL A N 1
ATOM 654 C CA . VAL A 1 87 ? -16.563 -0.768 33.073 1.00 95.00 87 VAL A CA 1
ATOM 655 C C . VAL A 1 87 ? -16.102 -1.300 31.715 1.00 95.00 87 VAL A C 1
ATOM 657 O O . VAL A 1 87 ? -16.821 -2.075 31.090 1.00 95.00 87 VAL A O 1
ATOM 660 N N . PHE A 1 88 ? -14.930 -0.874 31.231 1.00 95.81 88 PHE A N 1
ATOM 661 C CA . PHE A 1 88 ? -14.396 -1.270 29.921 1.00 95.81 88 PHE A CA 1
ATOM 662 C C . PHE A 1 88 ? -13.123 -2.120 29.981 1.00 95.81 88 PHE A C 1
ATOM 664 O O . PHE A 1 88 ? -12.631 -2.528 28.928 1.00 95.81 88 PHE A O 1
ATOM 671 N N . THR A 1 89 ? -12.629 -2.436 31.183 1.00 96.12 89 THR A N 1
ATOM 672 C CA . THR A 1 89 ? -11.590 -3.456 31.373 1.00 96.12 89 THR A CA 1
ATOM 673 C C . THR A 1 89 ? -12.242 -4.826 31.534 1.00 96.12 89 THR A C 1
ATOM 675 O O . THR A 1 89 ? -12.920 -5.092 32.525 1.00 96.12 89 THR A O 1
ATOM 678 N N . VAL A 1 90 ? -12.016 -5.715 30.573 1.00 96.12 90 VAL A N 1
ATOM 679 C CA . VAL A 1 90 ? -12.591 -7.062 30.528 1.00 96.12 90 VAL A CA 1
ATOM 680 C C . VAL A 1 90 ? -11.898 -7.998 31.525 1.00 96.12 90 VAL A C 1
ATOM 682 O O . VAL A 1 90 ? -10.670 -8.015 31.639 1.00 96.12 90 VAL A O 1
ATOM 685 N N . ASP A 1 91 ? -12.650 -8.843 32.229 1.00 95.44 91 ASP A N 1
ATOM 686 C CA . ASP A 1 91 ? -12.084 -9.887 33.089 1.00 95.44 91 ASP A CA 1
ATOM 687 C C . ASP A 1 91 ? -11.454 -11.007 32.246 1.00 95.44 91 ASP A C 1
ATOM 689 O O . ASP A 1 91 ? -12.134 -11.831 31.625 1.00 95.44 91 ASP A O 1
ATOM 693 N N . ARG A 1 92 ? -10.118 -11.076 32.285 1.00 95.00 92 ARG A N 1
ATOM 694 C CA . ARG A 1 92 ? -9.290 -12.067 31.577 1.00 95.00 92 ARG A CA 1
ATOM 695 C C . ARG A 1 92 ? -9.667 -13.516 31.915 1.00 95.00 92 ARG A C 1
ATOM 697 O O . ARG A 1 92 ? -9.475 -14.397 31.080 1.00 95.00 92 ARG A O 1
ATOM 704 N N . ASN A 1 93 ? -10.216 -13.777 33.104 1.00 92.31 93 ASN A N 1
ATOM 705 C CA . ASN A 1 93 ? -10.579 -15.127 33.550 1.00 92.31 93 ASN A CA 1
ATOM 706 C C . ASN A 1 93 ? -11.976 -15.564 33.096 1.00 92.31 93 ASN A C 1
ATOM 708 O O . ASN A 1 93 ? -12.290 -16.753 33.149 1.00 92.31 93 ASN A O 1
ATOM 712 N N . LYS A 1 94 ? -12.821 -14.621 32.669 1.00 91.88 94 LYS A N 1
ATOM 713 C CA . LYS A 1 94 ? -14.214 -14.874 32.271 1.00 91.88 94 LYS A CA 1
ATOM 714 C C . LYS A 1 94 ? -14.461 -14.643 30.783 1.00 91.88 94 LYS A C 1
ATOM 716 O O . LYS A 1 94 ? -15.614 -14.569 30.374 1.00 91.88 94 LYS A O 1
ATOM 721 N N . LEU A 1 95 ? -13.402 -14.554 29.974 1.00 91.88 95 LEU A N 1
ATOM 722 C CA . LEU A 1 95 ? -13.484 -14.377 28.523 1.00 91.88 95 LEU A CA 1
ATOM 723 C C . LEU A 1 95 ? -14.227 -15.544 27.849 1.00 91.88 95 LEU A C 1
ATOM 725 O O . LEU A 1 95 ? -13.694 -16.661 27.841 1.00 91.88 95 LEU A O 1
ATOM 729 N N . PRO A 1 96 ? -15.399 -15.306 27.226 1.00 92.62 96 PRO A N 1
ATOM 730 C CA . PRO A 1 96 ? -16.088 -16.326 26.442 1.00 92.62 96 PRO A CA 1
ATOM 731 C C . PRO A 1 96 ? -15.262 -16.764 25.226 1.00 92.62 96 PRO A C 1
ATOM 733 O O . PRO A 1 96 ? -14.772 -15.923 24.466 1.00 92.62 96 PRO A O 1
ATOM 736 N N . ASP A 1 97 ? -15.163 -18.077 24.995 1.00 92.69 97 ASP A N 1
ATOM 737 C CA . ASP A 1 97 ? -14.356 -18.642 23.901 1.00 92.69 97 ASP A CA 1
ATOM 738 C C . ASP A 1 97 ? -14.790 -18.118 22.519 1.00 92.69 97 ASP A C 1
ATOM 740 O O . ASP A 1 97 ? -13.931 -17.840 21.679 1.00 92.69 97 ASP A O 1
ATOM 744 N N . ARG A 1 98 ? -16.091 -17.840 22.322 1.00 94.81 98 ARG A N 1
ATOM 745 C CA . ARG A 1 98 ? -16.624 -17.320 21.049 1.00 94.81 98 ARG A CA 1
ATOM 746 C C . ARG A 1 98 ? -15.937 -16.046 20.563 1.00 94.81 98 ARG A C 1
ATOM 748 O O . ARG A 1 98 ? -15.768 -15.873 19.362 1.00 94.81 98 ARG A O 1
ATOM 755 N N . TYR A 1 99 ? -15.507 -15.152 21.459 1.00 95.50 99 TYR A N 1
ATOM 756 C CA . TYR A 1 99 ? -14.824 -13.921 21.046 1.00 95.50 99 TYR A CA 1
ATOM 757 C C . TYR A 1 99 ? -13.421 -14.210 20.519 1.00 95.50 99 TYR A C 1
ATOM 759 O O . TYR A 1 99 ? -12.983 -13.611 19.539 1.00 95.50 99 TYR A O 1
ATOM 767 N N . THR A 1 100 ? -12.739 -15.182 21.123 1.00 94.38 100 THR A N 1
ATOM 768 C CA . THR A 1 100 ? -11.449 -15.665 20.623 1.00 94.38 100 THR A CA 1
ATOM 769 C C . THR A 1 100 ? -11.615 -16.293 19.242 1.00 94.38 100 THR A C 1
ATOM 771 O O . THR A 1 100 ? -10.806 -16.046 18.353 1.00 94.38 100 THR A O 1
ATOM 774 N N . GLU A 1 101 ? -12.685 -17.060 19.042 1.00 95.25 101 GLU A N 1
ATOM 775 C CA . GLU A 1 101 ? -13.015 -17.691 17.763 1.00 95.25 101 GLU A CA 1
ATOM 776 C C . GLU A 1 101 ? -13.362 -16.643 16.690 1.00 95.25 101 GLU A C 1
ATOM 778 O O . GLU A 1 101 ? -12.809 -16.693 15.592 1.00 95.25 101 GLU A O 1
ATOM 783 N N . TRP A 1 102 ? -14.166 -15.624 17.021 1.00 94.50 102 TRP A N 1
ATOM 784 C CA . TRP A 1 102 ? -14.470 -14.481 16.149 1.00 94.50 102 TRP A CA 1
ATOM 785 C C . TRP A 1 102 ? -13.224 -13.753 15.654 1.00 94.50 102 TRP A C 1
ATOM 787 O O . TRP A 1 102 ? -13.102 -13.496 14.454 1.00 94.50 102 TRP A O 1
ATOM 797 N N . LEU A 1 103 ? -12.307 -13.404 16.562 1.00 94.88 103 LEU A N 1
ATOM 798 C CA . LEU A 1 103 ? -11.097 -12.651 16.221 1.00 94.88 103 LEU A CA 1
ATOM 799 C C . LEU A 1 103 ? -10.047 -13.507 15.490 1.00 94.88 103 LEU A C 1
ATOM 801 O O . LEU A 1 103 ? -9.046 -12.971 15.028 1.00 94.88 103 LEU A O 1
ATOM 805 N N . GLN A 1 104 ? -10.268 -14.818 15.342 1.00 92.31 104 GLN A N 1
ATOM 806 C CA . GLN A 1 104 ? -9.393 -15.725 14.589 1.00 92.31 104 GLN A CA 1
ATOM 807 C C . GLN A 1 104 ? -9.931 -16.123 13.216 1.00 92.31 104 GLN A C 1
ATOM 809 O O . GLN A 1 104 ? -9.221 -16.782 12.454 1.00 92.31 104 GLN A O 1
ATOM 814 N N . LEU A 1 105 ? -11.157 -15.721 12.878 1.00 95.06 105 LEU A N 1
ATOM 815 C CA . LEU A 1 105 ? -11.712 -15.944 11.549 1.00 95.06 105 LEU A CA 1
ATOM 816 C C . LEU A 1 105 ? -10.848 -15.260 10.466 1.00 95.06 105 LEU A C 1
ATOM 818 O O . LEU A 1 105 ? -10.084 -14.336 10.763 1.00 95.06 105 LEU A O 1
ATOM 822 N N . PRO A 1 106 ? -10.960 -15.693 9.194 1.00 93.75 106 PRO A N 1
ATOM 823 C CA . PRO A 1 106 ? -10.177 -15.183 8.061 1.00 93.75 106 PRO A CA 1
ATOM 824 C C . PRO A 1 106 ? -10.563 -13.746 7.644 1.00 93.75 106 PRO A C 1
ATOM 826 O O . PRO A 1 106 ? -10.961 -13.480 6.511 1.00 93.75 106 PRO A O 1
ATOM 829 N N . TRP A 1 107 ? -10.445 -12.792 8.562 1.00 95.19 107 TRP A N 1
ATOM 830 C CA . TRP A 1 107 ? -10.680 -11.378 8.309 1.00 95.19 107 TRP A CA 1
ATOM 831 C C . TRP A 1 107 ? -9.516 -10.750 7.552 1.00 95.19 107 TRP A C 1
ATOM 833 O O . TRP A 1 107 ? -8.343 -10.999 7.849 1.00 95.19 107 TRP A O 1
ATOM 843 N N . HIS A 1 108 ? -9.842 -9.850 6.631 1.00 92.31 108 HIS A N 1
ATOM 844 C CA . HIS A 1 108 ? -8.873 -8.908 6.090 1.00 92.31 108 HIS A CA 1
ATOM 845 C C . HIS A 1 108 ? -8.375 -7.976 7.202 1.00 92.31 108 HIS A C 1
ATOM 847 O O . HIS A 1 108 ? -7.169 -7.844 7.421 1.00 92.31 108 HIS A O 1
ATOM 853 N N . ARG A 1 109 ? -9.328 -7.374 7.924 1.00 94.81 109 ARG A N 1
ATOM 854 C CA . ARG A 1 109 ? -9.115 -6.410 9.005 1.00 94.81 109 ARG A CA 1
ATOM 855 C C . ARG A 1 109 ? -10.353 -6.337 9.899 1.00 94.81 109 ARG A C 1
ATOM 857 O O . ARG A 1 109 ? -11.465 -6.619 9.441 1.00 94.81 109 ARG A O 1
ATOM 864 N N . ILE A 1 110 ? -10.147 -5.949 11.153 1.00 97.19 110 ILE A N 1
ATOM 865 C CA . ILE A 1 110 ? -11.211 -5.683 12.119 1.00 97.19 110 ILE A CA 1
ATOM 866 C C . ILE A 1 110 ? -11.194 -4.194 12.458 1.00 97.19 110 ILE A C 1
ATOM 868 O O . ILE A 1 110 ? -10.151 -3.647 12.810 1.00 97.19 110 ILE A O 1
ATOM 872 N N . TYR A 1 111 ? -12.350 -3.548 12.368 1.00 95.88 111 TYR A N 1
ATOM 873 C CA . TYR A 1 111 ? -12.575 -2.196 12.862 1.00 95.88 111 TYR A CA 1
ATOM 874 C C . TYR A 1 111 ? -13.544 -2.251 14.033 1.00 95.88 111 TYR A C 1
ATOM 876 O O . TYR A 1 111 ? -14.551 -2.952 13.973 1.00 95.88 111 TYR A O 1
ATOM 884 N N . THR A 1 112 ? -13.272 -1.496 15.086 1.00 94.69 112 THR A N 1
ATOM 885 C CA . THR A 1 112 ? -14.167 -1.398 16.235 1.00 94.69 112 THR A CA 1
ATOM 886 C C . THR A 1 112 ? -14.477 0.055 16.547 1.00 94.69 112 THR A C 1
ATOM 888 O O . THR A 1 112 ? -13.618 0.937 16.474 1.00 94.69 112 THR A O 1
ATOM 891 N N . LEU A 1 113 ? -15.742 0.295 16.865 1.00 91.50 113 LEU A N 1
ATOM 892 C CA . LEU A 1 113 ? -16.251 1.564 17.374 1.00 91.50 113 LEU A CA 1
ATOM 893 C C . LEU A 1 113 ? -16.140 1.636 18.901 1.00 91.50 113 LEU A C 1
ATOM 895 O O . LEU A 1 113 ? -16.385 2.687 19.494 1.00 91.50 113 LEU A O 1
ATOM 899 N N . ASN A 1 114 ? -15.781 0.515 19.528 1.00 92.81 114 ASN A N 1
ATOM 900 C CA . ASN A 1 114 ? -15.697 0.387 20.970 1.00 92.81 114 ASN A CA 1
ATOM 901 C C . ASN A 1 114 ? -14.358 0.894 21.494 1.00 92.81 114 ASN A C 1
ATOM 903 O O . ASN A 1 114 ? -13.351 0.907 20.785 1.00 92.81 114 ASN A O 1
ATOM 907 N N . ILE A 1 115 ? -14.354 1.240 22.778 1.00 93.31 115 ILE A N 1
ATOM 908 C CA . ILE A 1 115 ? -13.142 1.574 23.530 1.00 93.31 115 ILE A CA 1
ATOM 909 C C . ILE A 1 115 ? -12.739 0.494 24.532 1.00 93.31 115 ILE A C 1
ATOM 911 O O . ILE A 1 115 ? -11.701 0.653 25.168 1.00 93.31 115 ILE A O 1
ATOM 915 N N . ASP A 1 116 ? -13.550 -0.561 24.674 1.00 95.12 116 ASP A N 1
ATOM 916 C CA . ASP A 1 116 ? -13.244 -1.709 25.529 1.00 95.12 116 ASP A CA 1
ATOM 917 C C . ASP A 1 116 ? -11.959 -2.424 25.113 1.00 95.12 116 ASP A C 1
ATOM 919 O O . ASP A 1 116 ? -11.503 -2.286 23.979 1.00 95.12 116 ASP A O 1
ATOM 923 N N . ASP A 1 117 ? -11.362 -3.157 26.051 1.00 95.94 117 ASP A N 1
ATOM 924 C CA . ASP A 1 117 ? -10.085 -3.842 25.849 1.00 95.94 117 ASP A CA 1
ATOM 925 C C . ASP A 1 117 ? -10.236 -5.351 25.581 1.00 95.94 117 ASP A C 1
ATOM 927 O O . ASP A 1 117 ? -9.308 -6.125 25.825 1.00 95.94 117 ASP A O 1
ATOM 931 N N . LEU A 1 118 ? -11.394 -5.788 25.065 1.00 96.88 118 LEU A N 1
ATOM 932 C CA . LEU A 1 118 ? -11.695 -7.199 24.793 1.00 96.88 118 LEU A CA 1
ATOM 933 C C . LEU A 1 118 ? -10.645 -7.865 23.895 1.00 96.88 118 LEU A C 1
ATOM 935 O O . LEU A 1 118 ? -10.207 -8.988 24.149 1.00 96.88 118 LEU A O 1
ATOM 939 N N . ASP A 1 119 ? -10.239 -7.178 22.835 1.00 96.12 119 ASP A N 1
ATOM 940 C CA . ASP A 1 119 ? -9.239 -7.639 21.879 1.00 96.12 119 ASP A CA 1
ATOM 941 C C . ASP A 1 119 ? -7.830 -7.699 22.491 1.00 96.12 119 ASP A C 1
ATOM 943 O O . ASP A 1 119 ? -7.091 -8.656 22.240 1.00 96.12 119 ASP A O 1
ATOM 947 N N . VAL A 1 120 ? -7.483 -6.740 23.356 1.00 96.06 120 VAL A N 1
ATOM 948 C CA . VAL A 1 120 ? -6.255 -6.756 24.165 1.00 96.06 120 VAL A CA 1
ATOM 949 C C . VAL A 1 120 ? -6.264 -7.952 25.114 1.00 96.06 120 VAL A C 1
ATOM 951 O O . VAL A 1 120 ? -5.315 -8.736 25.120 1.00 96.06 120 VAL A O 1
ATOM 954 N N . ALA A 1 121 ? -7.355 -8.153 25.855 1.00 95.69 121 ALA A N 1
ATOM 955 C CA . ALA A 1 121 ? -7.510 -9.256 26.794 1.00 95.69 121 ALA A CA 1
ATOM 956 C C . ALA A 1 121 ? -7.347 -10.618 26.098 1.00 95.69 121 ALA A C 1
ATOM 958 O O . ALA A 1 121 ? -6.655 -11.501 26.610 1.00 95.69 121 ALA A O 1
ATOM 959 N N . ILE A 1 122 ? -7.922 -10.783 24.902 1.00 95.50 122 ILE A N 1
ATOM 960 C CA . ILE A 1 122 ? -7.754 -11.987 24.074 1.00 95.50 122 ILE A CA 1
ATOM 961 C C . ILE A 1 122 ? -6.306 -12.124 23.600 1.00 95.50 122 ILE A C 1
ATOM 963 O O . ILE A 1 122 ? -5.732 -13.205 23.723 1.00 95.50 122 ILE A O 1
ATOM 967 N N . SER A 1 123 ? -5.696 -11.044 23.104 1.00 94.31 123 SER A N 1
ATOM 968 C CA . SER A 1 123 ? -4.308 -11.054 22.629 1.00 94.31 123 SER A CA 1
ATOM 969 C C . SER A 1 123 ? -3.300 -11.434 23.720 1.00 94.31 123 SER A C 1
ATOM 971 O O . SER A 1 123 ? -2.260 -12.009 23.401 1.00 94.31 123 SER A O 1
ATOM 973 N N . GLU A 1 124 ? -3.569 -11.094 24.981 1.00 93.56 124 GLU A N 1
ATOM 974 C CA . GLU A 1 124 ? -2.690 -11.382 26.121 1.00 93.56 124 GLU A CA 1
ATOM 975 C C . GLU A 1 124 ? -2.865 -12.802 26.672 1.00 93.56 124 GLU A C 1
ATOM 977 O O . GLU A 1 124 ? -1.916 -13.380 27.202 1.00 93.56 124 GLU A O 1
ATOM 982 N N . THR A 1 125 ? -4.071 -13.369 26.573 1.00 92.75 125 THR A N 1
ATOM 983 C CA . THR A 1 125 ? -4.435 -14.593 27.310 1.00 92.75 125 THR A CA 1
ATOM 984 C C . THR A 1 125 ? -4.689 -15.812 26.436 1.00 92.75 125 THR A C 1
ATOM 986 O O . THR A 1 125 ? -4.641 -16.938 26.939 1.00 92.75 125 THR A O 1
ATOM 989 N N . ARG A 1 126 ? -4.963 -15.634 25.140 1.00 90.69 126 ARG A N 1
ATOM 990 C CA . ARG A 1 126 ? -5.377 -16.722 24.249 1.00 90.69 126 ARG A CA 1
ATOM 991 C C . ARG A 1 126 ? -4.438 -16.851 23.046 1.00 90.69 126 ARG A C 1
ATOM 993 O O . ARG A 1 126 ? -4.077 -15.851 22.427 1.00 90.69 126 ARG A O 1
ATOM 1000 N N . PRO A 1 127 ? -4.058 -18.081 22.655 1.00 85.12 127 PRO A N 1
ATOM 1001 C CA . PRO A 1 127 ? -3.307 -18.291 21.427 1.00 85.12 127 PRO A CA 1
ATOM 1002 C C . PRO A 1 127 ? -4.200 -18.011 20.212 1.00 85.12 127 PRO A C 1
ATOM 1004 O O . PRO A 1 127 ? -5.337 -18.482 20.143 1.00 85.12 127 PRO A O 1
ATOM 1007 N N . THR A 1 128 ? -3.666 -17.274 19.239 1.00 86.06 128 THR A N 1
ATOM 1008 C CA . THR A 1 128 ? -4.346 -16.927 17.984 1.00 86.06 128 THR A CA 1
ATOM 1009 C C . THR A 1 128 ? -3.534 -17.404 16.781 1.00 86.06 128 THR A C 1
ATOM 1011 O O . THR A 1 128 ? -2.304 -17.377 16.816 1.00 86.06 128 THR A O 1
ATOM 1014 N N . PHE A 1 129 ? -4.195 -17.858 15.704 1.00 85.25 129 PHE A N 1
ATOM 1015 C CA . PHE A 1 129 ? -3.485 -18.276 14.479 1.00 85.25 129 PHE A CA 1
ATOM 1016 C C . PHE A 1 129 ? -2.713 -17.125 13.828 1.00 85.25 129 PHE A C 1
ATOM 1018 O O . PHE A 1 129 ? -1.606 -17.316 13.333 1.00 85.25 129 PHE A O 1
ATOM 1025 N N . ARG A 1 130 ? -3.308 -15.928 13.842 1.00 88.06 130 ARG A N 1
ATOM 1026 C CA . ARG A 1 130 ? -2.677 -14.672 13.438 1.00 88.06 130 ARG A CA 1
ATOM 1027 C C . ARG A 1 130 ? -2.577 -13.784 14.672 1.00 88.06 130 ARG A C 1
ATOM 1029 O O . ARG A 1 130 ? -3.627 -13.485 15.240 1.00 88.06 130 ARG A O 1
ATOM 1036 N N . PRO A 1 131 ? -1.374 -13.333 15.066 1.00 89.75 131 PRO A N 1
ATOM 1037 C CA . PRO A 1 131 ? -1.234 -12.404 16.176 1.00 89.75 131 PRO A CA 1
ATOM 1038 C C . PRO A 1 131 ? -2.092 -11.159 15.950 1.00 89.75 131 PRO A C 1
ATOM 1040 O O . PRO A 1 131 ? -2.021 -10.536 14.882 1.00 89.75 131 PRO A O 1
ATOM 1043 N N . LEU A 1 132 ? -2.890 -10.802 16.956 1.00 93.50 132 LEU A N 1
ATOM 1044 C CA . LEU A 1 132 ? -3.671 -9.572 16.941 1.00 93.50 132 LEU A CA 1
ATOM 1045 C C . LEU A 1 132 ? -2.736 -8.381 17.137 1.00 93.50 132 LEU A C 1
ATOM 1047 O O . LEU A 1 132 ? -1.856 -8.384 18.001 1.00 93.50 132 LEU A O 1
ATOM 1051 N N . LYS A 1 133 ? -2.926 -7.343 16.328 1.00 93.62 133 LYS A N 1
ATOM 1052 C CA . LYS A 1 133 ? -2.241 -6.067 16.493 1.00 93.62 133 LYS A CA 1
ATOM 1053 C C . LYS A 1 133 ? -3.283 -4.973 16.655 1.00 93.62 133 LYS A C 1
ATOM 1055 O O . LYS A 1 133 ? -3.968 -4.622 15.697 1.00 93.62 133 LYS A O 1
ATOM 1060 N N . ILE A 1 134 ? -3.387 -4.467 17.881 1.00 95.75 134 ILE A N 1
ATOM 1061 C CA . ILE A 1 134 ? -4.359 -3.447 18.263 1.00 95.75 134 ILE A CA 1
ATOM 1062 C C . ILE A 1 134 ? -3.809 -2.052 17.943 1.00 95.75 134 ILE A C 1
ATOM 1064 O O . ILE A 1 134 ? -2.722 -1.679 18.396 1.00 95.75 134 ILE A O 1
ATOM 1068 N N . PHE A 1 135 ? -4.582 -1.277 17.191 1.00 95.00 135 PHE A N 1
ATOM 1069 C CA . PHE A 1 135 ? -4.282 0.077 16.744 1.00 95.00 135 PHE A CA 1
ATOM 1070 C C . PHE A 1 135 ? -5.357 1.054 17.217 1.00 95.00 135 PHE A C 1
ATOM 1072 O O . PHE A 1 135 ? -6.539 0.721 17.275 1.00 95.00 135 PHE A O 1
ATOM 1079 N N . SER A 1 136 ? -4.946 2.285 17.506 1.00 93.06 136 SER A N 1
ATOM 1080 C CA . SER A 1 136 ? -5.861 3.410 17.702 1.00 93.06 136 SER A CA 1
ATOM 1081 C C . SER A 1 136 ? -5.789 4.331 16.503 1.00 93.06 136 SER A C 1
ATOM 1083 O O . SER A 1 136 ? -4.697 4.761 16.124 1.00 93.06 136 SER A O 1
ATOM 1085 N N . ALA A 1 137 ? -6.939 4.683 15.935 1.00 89.38 137 ALA A N 1
ATOM 1086 C CA . ALA A 1 137 ? -6.985 5.613 14.817 1.00 89.38 137 ALA A CA 1
ATOM 1087 C C . ALA A 1 137 ? -6.433 7.010 15.168 1.00 89.38 137 ALA A C 1
ATOM 1089 O O . ALA A 1 137 ? -6.052 7.750 14.269 1.00 89.38 137 ALA A O 1
ATOM 1090 N N . ALA A 1 138 ? -6.369 7.364 16.457 1.00 82.94 138 ALA A N 1
ATOM 1091 C CA . ALA A 1 138 ? -5.846 8.649 16.918 1.00 82.94 138 ALA A CA 1
ATOM 1092 C C . ALA A 1 138 ? -4.307 8.704 16.967 1.00 82.94 138 ALA A C 1
ATOM 1094 O O . ALA A 1 138 ? -3.728 9.771 16.792 1.00 82.94 138 ALA A O 1
ATOM 1095 N N . THR A 1 139 ? -3.639 7.569 17.204 1.00 85.06 139 THR A N 1
ATOM 1096 C CA . THR A 1 139 ? -2.194 7.530 17.516 1.00 85.06 139 THR A CA 1
ATOM 1097 C C . THR A 1 139 ? -1.369 6.652 16.578 1.00 85.06 139 THR A C 1
ATOM 1099 O O . THR A 1 139 ? -0.164 6.497 16.770 1.00 85.06 139 THR A O 1
ATOM 1102 N N . SER A 1 140 ? -1.993 6.066 15.556 1.00 88.88 140 SER A N 1
ATOM 1103 C CA . SER A 1 140 ? -1.330 5.177 14.601 1.00 88.88 140 SER A CA 1
ATOM 1104 C C . SER A 1 140 ? -1.710 5.504 13.163 1.00 88.88 140 SER A C 1
ATOM 1106 O O . SER A 1 140 ? -2.673 6.227 12.916 1.00 88.88 140 SER A O 1
ATOM 1108 N N . THR A 1 141 ? -0.979 4.932 12.208 1.00 87.44 141 THR A N 1
ATOM 1109 C CA . THR A 1 141 ? -1.281 5.052 10.775 1.00 87.44 141 THR A CA 1
ATOM 1110 C C . THR A 1 141 ? -1.462 3.673 10.132 1.00 87.44 141 THR A C 1
ATOM 1112 O O . THR A 1 141 ? -0.864 2.695 10.597 1.00 87.44 141 THR A O 1
ATOM 1115 N N . PRO A 1 142 ? -2.227 3.567 9.025 1.00 88.56 142 PRO A N 1
ATOM 1116 C CA . PRO A 1 142 ? -2.360 2.324 8.259 1.00 88.56 142 PRO A CA 1
ATOM 1117 C C . PRO A 1 142 ? -1.024 1.688 7.854 1.00 88.56 142 PRO A C 1
ATOM 1119 O O . PRO A 1 142 ? -0.926 0.467 7.740 1.00 88.56 142 PRO A O 1
ATOM 1122 N N . GLY A 1 143 ? 0.023 2.499 7.668 1.00 83.50 143 GLY A N 1
ATOM 1123 C CA . GLY A 1 143 ? 1.357 2.024 7.299 1.00 83.50 143 GLY A CA 1
ATOM 1124 C C . GLY A 1 143 ? 2.071 1.184 8.357 1.00 83.50 143 GLY A C 1
ATOM 1125 O O . GLY A 1 143 ? 3.017 0.477 8.023 1.00 83.50 143 GLY A O 1
ATOM 1126 N N . GLN A 1 144 ? 1.615 1.216 9.612 1.00 85.56 144 GLN A N 1
ATOM 1127 C CA . GLN A 1 144 ? 2.182 0.425 10.712 1.00 85.56 144 GLN A CA 1
ATOM 1128 C C . GLN A 1 144 ? 1.659 -1.023 10.757 1.00 85.56 144 GLN A C 1
ATOM 1130 O O . GLN A 1 144 ? 2.090 -1.812 11.604 1.00 85.56 144 GLN A O 1
ATOM 1135 N N . VAL A 1 145 ? 0.725 -1.391 9.873 1.00 85.19 145 VAL A N 1
ATOM 1136 C CA . VAL A 1 145 ? 0.215 -2.763 9.762 1.00 85.19 145 VAL A CA 1
ATOM 1137 C C . VAL A 1 145 ? 1.257 -3.656 9.093 1.00 85.19 145 VAL A C 1
ATOM 1139 O O . VAL A 1 145 ? 1.604 -3.465 7.929 1.00 85.19 145 VAL A O 1
ATOM 1142 N N . ASN A 1 146 ? 1.720 -4.679 9.813 1.00 73.62 146 ASN A N 1
ATOM 1143 C CA . ASN A 1 146 ? 2.657 -5.663 9.275 1.00 73.62 146 ASN A CA 1
ATOM 1144 C C . ASN A 1 146 ? 1.934 -6.831 8.595 1.00 73.62 146 ASN A C 1
ATOM 1146 O O . ASN A 1 146 ? 0.841 -7.232 9.001 1.00 73.62 146 ASN A O 1
ATOM 1150 N N . GLN A 1 147 ? 2.597 -7.436 7.606 1.00 69.50 147 GLN A N 1
ATOM 1151 C CA . GLN A 1 147 ? 2.160 -8.706 7.021 1.00 69.50 147 GLN A CA 1
ATOM 1152 C C . GLN A 1 147 ? 2.123 -9.815 8.089 1.00 69.50 147 GLN A C 1
ATOM 1154 O O . GLN A 1 147 ? 2.934 -9.834 9.015 1.00 69.50 147 GLN A O 1
ATOM 1159 N N . GLY A 1 148 ? 1.152 -10.726 7.979 1.00 74.06 148 GLY A N 1
ATOM 1160 C CA . GLY A 1 148 ? 0.983 -11.870 8.887 1.00 74.06 148 GLY A CA 1
ATOM 1161 C C . GLY A 1 148 ? 0.247 -11.576 10.199 1.00 74.06 148 GLY A C 1
ATOM 1162 O O . GLY A 1 148 ? -0.209 -12.508 10.859 1.00 74.06 148 GLY A O 1
ATOM 1163 N N . GLN A 1 149 ? 0.050 -10.306 10.563 1.00 86.19 149 GLN A N 1
ATOM 1164 C CA . GLN A 1 149 ? -0.745 -9.909 11.731 1.00 86.19 149 GLN A CA 1
ATOM 1165 C C . GLN A 1 149 ? -2.193 -9.613 11.330 1.00 86.19 149 GLN A C 1
ATOM 1167 O O . GLN A 1 149 ? -2.467 -9.249 10.184 1.00 86.19 149 GLN A O 1
ATOM 1172 N N . LEU A 1 150 ? -3.138 -9.780 12.257 1.00 92.62 150 LEU A N 1
ATOM 1173 C CA . LEU A 1 150 ? -4.504 -9.287 12.081 1.00 92.62 150 LEU A CA 1
ATOM 1174 C C . LEU A 1 150 ? -4.643 -7.941 12.791 1.00 92.62 150 LEU A C 1
ATOM 1176 O O . LEU A 1 150 ? -4.539 -7.859 14.012 1.00 92.62 150 LEU A O 1
ATOM 1180 N N . ALA A 1 151 ? -4.855 -6.883 12.010 1.00 95.06 151 ALA A N 1
ATOM 1181 C CA . ALA A 1 151 ? -5.056 -5.546 12.547 1.00 95.06 151 ALA A CA 1
ATOM 1182 C C . ALA A 1 151 ? -6.472 -5.400 13.124 1.00 95.06 151 ALA A C 1
ATOM 1184 O O . ALA A 1 151 ? -7.456 -5.651 12.419 1.00 95.06 151 ALA A O 1
ATOM 1185 N N . VAL A 1 152 ? -6.542 -4.957 14.380 1.00 97.12 152 VAL A N 1
ATOM 1186 C CA . VAL A 1 152 ? -7.762 -4.510 15.060 1.00 97.12 152 VAL A CA 1
ATOM 1187 C C . VAL A 1 152 ? -7.641 -3.007 15.272 1.00 97.12 152 VAL A C 1
ATOM 1189 O O . VAL A 1 152 ? -6.713 -2.547 15.929 1.00 97.12 152 VAL A O 1
ATOM 1192 N N . VAL A 1 153 ? -8.523 -2.229 14.651 1.00 96.44 153 VAL A N 1
ATOM 1193 C CA . VAL A 1 153 ? -8.416 -0.767 14.593 1.00 96.44 153 VAL A CA 1
ATOM 1194 C C . VAL A 1 153 ? -9.576 -0.141 15.346 1.00 96.44 153 VAL A C 1
ATOM 1196 O O . VAL A 1 153 ? -10.725 -0.231 14.913 1.00 96.44 153 VAL A O 1
ATOM 1199 N N . HIS A 1 154 ? -9.274 0.541 16.446 1.00 95.19 154 HIS A N 1
ATOM 1200 C CA . HIS A 1 154 ? -10.255 1.319 17.189 1.00 95.19 154 HIS A CA 1
ATOM 1201 C C . HIS A 1 154 ? -10.438 2.685 16.536 1.00 95.19 154 HIS A C 1
ATOM 1203 O O . HIS A 1 154 ? -9.589 3.575 16.668 1.00 95.19 154 HIS A O 1
ATOM 1209 N N . LEU A 1 155 ? -11.554 2.852 15.826 1.00 90.81 155 LEU A N 1
ATOM 1210 C CA . LEU A 1 155 ? -11.858 4.079 15.096 1.00 90.81 155 LEU A CA 1
ATOM 1211 C C . LEU A 1 155 ? -12.101 5.249 16.046 1.00 90.81 155 LEU A C 1
ATOM 1213 O O . LEU A 1 155 ? -11.637 6.344 15.759 1.00 90.81 155 LEU A O 1
ATOM 1217 N N . ASN A 1 156 ? -12.730 5.025 17.202 1.00 89.00 156 ASN A N 1
ATOM 1218 C CA . ASN A 1 156 ? -13.042 6.076 18.181 1.00 89.00 156 ASN A CA 1
ATOM 1219 C C . ASN A 1 156 ? -11.946 6.287 19.248 1.00 89.00 156 ASN A C 1
ATOM 1221 O O . ASN A 1 156 ? -12.148 7.054 20.191 1.00 89.00 156 ASN A O 1
ATOM 1225 N N . GLY A 1 157 ? -10.779 5.658 19.069 1.00 91.00 157 GLY A N 1
ATOM 1226 C CA . GLY A 1 157 ? -9.709 5.597 20.067 1.00 91.00 157 GLY A CA 1
ATOM 1227 C C . GLY A 1 157 ? -9.858 4.392 20.998 1.00 91.00 157 GLY A C 1
ATOM 1228 O O . GLY A 1 157 ? -10.843 3.664 20.936 1.00 91.00 157 GLY A O 1
ATOM 1229 N N . ARG A 1 158 ? -8.863 4.155 21.848 1.00 94.25 158 ARG A N 1
ATOM 1230 C CA . ARG A 1 158 ? -8.842 3.078 22.850 1.00 94.25 158 ARG A CA 1
ATOM 1231 C C . ARG A 1 158 ? -8.935 3.669 24.242 1.00 94.25 158 ARG A C 1
ATOM 1233 O O . ARG A 1 158 ? -8.499 4.795 24.443 1.00 94.25 158 ARG A O 1
ATOM 1240 N N . LEU A 1 159 ? -9.376 2.888 25.224 1.00 92.19 159 LEU A N 1
ATOM 1241 C CA . LEU A 1 159 ? -9.426 3.316 26.626 1.00 92.19 159 LEU A CA 1
ATOM 1242 C C . LEU A 1 159 ? -8.154 4.059 27.123 1.00 92.19 159 LEU A C 1
ATOM 1244 O O . LEU A 1 159 ? -8.302 5.133 27.714 1.00 92.19 159 LEU A O 1
ATOM 1248 N N . PRO A 1 160 ? -6.909 3.615 26.821 1.00 92.62 160 PRO A N 1
ATOM 1249 C CA . PRO A 1 160 ? -5.696 4.334 27.228 1.00 92.62 160 PRO A CA 1
ATOM 1250 C C . PRO A 1 160 ? -5.510 5.717 26.590 1.00 92.62 160 PRO A C 1
ATOM 1252 O O . PRO A 1 160 ? -4.766 6.530 27.135 1.00 92.62 160 PRO A O 1
ATOM 1255 N N . ASP A 1 161 ? -6.171 5.989 25.463 1.00 91.25 161 ASP A N 1
ATOM 1256 C CA . ASP A 1 161 ? -6.051 7.244 24.720 1.00 91.25 161 ASP A CA 1
ATOM 1257 C C . ASP A 1 161 ? -6.879 8.380 25.363 1.00 91.25 161 ASP A C 1
ATOM 1259 O O . ASP A 1 161 ? -6.826 9.519 24.911 1.00 91.25 161 ASP A O 1
ATOM 1263 N N . PHE A 1 162 ? -7.637 8.121 26.439 1.00 89.81 162 PHE A N 1
ATOM 1264 C CA . PHE A 1 162 ? -8.383 9.159 27.159 1.00 89.81 162 PHE A CA 1
ATOM 1265 C C . PHE A 1 162 ? -7.473 10.330 27.604 1.00 89.81 162 PHE A C 1
ATOM 1267 O O . PHE A 1 162 ? -6.450 10.085 28.257 1.00 89.81 162 PHE A O 1
ATOM 1274 N N . PRO A 1 163 ? -7.871 11.605 27.385 1.00 84.50 163 PRO A N 1
ATOM 1275 C CA . PRO A 1 163 ? -9.203 12.070 26.966 1.00 84.50 163 PRO A CA 1
ATOM 1276 C C . PRO A 1 163 ? -9.415 12.198 25.448 1.00 84.50 163 PRO A C 1
ATOM 1278 O O . PRO A 1 163 ? -10.456 12.704 25.035 1.00 84.50 163 PRO A O 1
ATOM 1281 N N . GLU A 1 164 ? -8.473 11.759 24.615 1.00 82.88 164 GLU A N 1
ATOM 1282 C CA . GLU A 1 164 ? -8.490 11.889 23.148 1.00 82.88 164 GLU A CA 1
ATOM 1283 C C . GLU A 1 164 ? -9.381 10.828 22.470 1.00 82.88 164 GLU A C 1
ATOM 1285 O O . GLU A 1 164 ? -9.013 10.196 21.480 1.00 82.88 164 GLU A O 1
ATOM 1290 N N . LEU A 1 165 ? -10.585 10.621 23.011 1.00 86.81 165 LEU A N 1
ATOM 1291 C CA . LEU A 1 165 ? -11.588 9.705 22.468 1.00 86.81 165 LEU A CA 1
ATOM 1292 C C . LEU A 1 165 ? -12.598 10.450 21.593 1.00 86.81 165 LEU A C 1
ATOM 1294 O O . LEU A 1 165 ? -12.926 11.609 21.841 1.00 86.81 165 LEU A O 1
ATOM 1298 N N . THR A 1 166 ? -13.159 9.765 20.597 1.00 84.06 166 THR A N 1
ATOM 1299 C CA . THR A 1 166 ? -14.202 10.336 19.728 1.00 84.06 166 THR A CA 1
ATOM 1300 C C . THR A 1 166 ? -15.586 9.895 20.193 1.00 84.06 166 THR A C 1
ATOM 1302 O O . THR A 1 166 ? -16.079 8.856 19.774 1.00 84.06 166 THR A O 1
ATOM 1305 N N . PHE A 1 167 ? -16.212 10.686 21.069 1.00 80.50 167 PHE A N 1
ATOM 1306 C CA . PHE A 1 167 ? -17.573 10.423 21.569 1.00 80.50 167 PHE A CA 1
ATOM 1307 C C . PHE A 1 167 ? -18.545 11.583 21.360 1.00 80.50 167 PHE A C 1
ATOM 1309 O O . PHE A 1 167 ? -19.751 11.349 21.307 1.00 80.50 167 PHE A O 1
ATOM 1316 N N . ASP A 1 168 ? -18.063 12.823 21.239 1.00 79.19 168 ASP A N 1
ATOM 1317 C CA . ASP A 1 168 ? -18.919 14.002 21.122 1.00 79.19 168 ASP A CA 1
ATOM 1318 C C . ASP A 1 168 ? -19.091 14.495 19.670 1.00 79.19 168 ASP A C 1
ATOM 1320 O O . ASP A 1 168 ? -18.204 14.307 18.832 1.00 79.19 168 ASP A O 1
ATOM 1324 N N . PRO A 1 169 ? -20.220 15.157 19.340 1.00 76.12 169 PRO A N 1
ATOM 1325 C CA . PRO A 1 169 ? -20.476 15.630 17.978 1.00 76.12 169 PRO A CA 1
ATOM 1326 C C . PRO A 1 169 ? -19.390 16.566 17.403 1.00 76.12 169 PRO A C 1
ATOM 1328 O O . PRO A 1 169 ? -19.036 16.386 16.236 1.00 76.12 169 PRO A O 1
ATOM 1331 N N . PRO A 1 170 ? -18.818 17.529 18.162 1.00 78.69 170 PRO A N 1
ATOM 1332 C CA . PRO A 1 170 ? -17.659 18.297 17.702 1.00 78.69 170 PRO A CA 1
ATOM 1333 C C . PRO A 1 170 ? -16.451 17.436 17.325 1.00 78.69 170 PRO A C 1
ATOM 1335 O O . PRO A 1 170 ? -15.882 17.667 16.260 1.00 78.69 170 PRO A O 1
ATOM 1338 N N . ALA A 1 171 ? -16.092 16.435 18.136 1.00 77.62 171 ALA A N 1
ATOM 1339 C CA . ALA A 1 171 ? -14.994 15.520 17.816 1.00 77.62 171 ALA A CA 1
ATOM 1340 C C . ALA A 1 171 ? -15.254 14.745 16.512 1.00 77.62 171 ALA A C 1
ATOM 1342 O O . ALA A 1 171 ? -14.373 14.652 15.656 1.00 77.62 171 ALA A O 1
ATOM 1343 N N . TYR A 1 172 ? -16.483 14.264 16.292 1.00 75.81 172 TYR A N 1
ATOM 1344 C CA . TYR A 1 172 ? -16.864 13.639 15.019 1.00 75.81 172 TYR A CA 1
ATOM 1345 C C . TYR A 1 172 ? -16.782 14.610 13.829 1.00 75.81 172 TYR A C 1
ATOM 1347 O O . TYR A 1 172 ? -16.313 14.234 12.751 1.00 75.81 172 TYR A O 1
ATOM 1355 N N . GLY A 1 173 ? -17.203 15.866 14.010 1.00 71.19 173 GLY A N 1
ATOM 1356 C CA . GLY A 1 173 ? -17.082 16.905 12.985 1.00 71.19 173 GLY A CA 1
ATOM 1357 C C . GLY A 1 173 ? -15.624 17.227 12.644 1.00 71.19 173 GLY A C 1
ATOM 1358 O O . GLY A 1 173 ? -15.259 17.319 11.471 1.00 71.19 173 GLY A O 1
ATOM 1359 N N . GLU A 1 174 ? -14.761 17.327 13.655 1.00 74.94 174 GLU A N 1
ATOM 1360 C CA . GLU A 1 174 ? -13.326 17.554 13.472 1.00 74.94 174 GLU A CA 1
ATOM 1361 C C . GLU A 1 174 ? -12.674 16.400 12.698 1.00 74.94 174 GLU A C 1
ATOM 1363 O O . GLU A 1 174 ? -11.960 16.638 11.726 1.00 74.94 174 GLU A O 1
ATOM 1368 N N . ARG A 1 175 ? -12.987 15.145 13.038 1.00 71.25 175 ARG A N 1
ATOM 1369 C CA . ARG A 1 175 ? -12.434 13.980 12.326 1.00 71.25 175 ARG A CA 1
ATOM 1370 C C . ARG A 1 175 ? -12.971 13.805 10.910 1.00 71.25 175 ARG A C 1
ATOM 1372 O O . ARG A 1 175 ? -12.245 13.312 10.060 1.00 71.25 175 ARG A O 1
ATOM 1379 N N . THR A 1 176 ? -14.192 14.258 10.631 1.00 67.25 176 THR A N 1
ATOM 1380 C CA . THR A 1 176 ? -14.746 14.255 9.262 1.00 67.25 176 THR A CA 1
ATOM 1381 C C . THR A 1 176 ? -14.155 15.377 8.398 1.00 67.25 176 THR A C 1
ATOM 1383 O O . THR A 1 176 ? -14.071 15.250 7.180 1.00 67.25 176 THR A O 1
ATOM 1386 N N . SER A 1 177 ? -13.751 16.492 9.016 1.00 62.91 177 SER A N 1
ATOM 1387 C CA . SER A 1 177 ? -13.135 17.636 8.321 1.00 62.91 177 SER A CA 1
ATOM 1388 C C . SER A 1 177 ? -11.622 17.499 8.128 1.00 62.91 177 SER A C 1
ATOM 1390 O O . SER A 1 177 ? -11.057 18.162 7.258 1.00 62.91 177 SER A O 1
ATOM 1392 N N . ARG A 1 178 ? -10.959 16.637 8.907 1.00 65.69 178 ARG A N 1
ATOM 1393 C CA . ARG A 1 178 ? -9.552 16.266 8.716 1.00 65.69 178 ARG A CA 1
ATOM 1394 C C . ARG A 1 178 ? -9.418 15.040 7.814 1.00 65.69 178 ARG A C 1
ATOM 1396 O O . ARG A 1 178 ? -10.272 14.162 7.793 1.00 65.69 178 ARG A O 1
ATOM 1403 N N . GLN A 1 179 ? -8.293 14.950 7.108 1.00 64.25 179 GLN A N 1
ATOM 1404 C CA . GLN A 1 179 ? -7.886 13.721 6.423 1.00 64.25 179 GLN A CA 1
ATOM 1405 C C . GLN A 1 179 ? -7.317 12.733 7.454 1.00 64.25 179 GLN A C 1
ATOM 1407 O O . GLN A 1 179 ? -6.108 12.642 7.643 1.00 64.25 179 GLN A O 1
ATOM 1412 N N . ASP A 1 180 ? -8.200 12.040 8.174 1.00 76.00 180 ASP A N 1
ATOM 1413 C CA . ASP A 1 180 ? -7.819 10.958 9.086 1.00 76.00 180 ASP A CA 1
ATOM 1414 C C . ASP A 1 180 ? -7.463 9.692 8.287 1.00 76.00 180 ASP A C 1
ATOM 1416 O O . ASP A 1 180 ? -8.262 9.184 7.493 1.00 76.00 180 ASP A O 1
ATOM 1420 N N . ALA A 1 181 ? -6.236 9.203 8.482 1.00 82.88 181 ALA A N 1
ATOM 1421 C CA . ALA A 1 181 ? -5.662 8.151 7.656 1.00 82.88 181 ALA A CA 1
ATOM 1422 C C . ALA A 1 181 ? -6.383 6.810 7.784 1.00 82.88 181 ALA A C 1
ATOM 1424 O O . ALA A 1 181 ? -6.624 6.122 6.788 1.00 82.88 181 ALA A O 1
ATOM 1425 N N . TRP A 1 182 ? -6.761 6.456 9.009 1.00 87.94 182 TRP A N 1
ATOM 1426 C CA . TRP A 1 182 ? -7.487 5.226 9.277 1.00 87.94 182 TRP A CA 1
ATOM 1427 C C . TRP A 1 182 ? -8.921 5.292 8.787 1.00 87.94 182 TRP A C 1
ATOM 1429 O O . TRP A 1 182 ? -9.443 4.276 8.333 1.00 87.94 182 TRP A O 1
ATOM 1439 N N . TYR A 1 183 ? -9.535 6.473 8.815 1.00 84.12 183 TYR A N 1
ATOM 1440 C CA . TYR A 1 183 ? -10.854 6.657 8.227 1.00 84.12 183 TYR A CA 1
ATOM 1441 C C . TYR A 1 183 ? -10.846 6.508 6.705 1.00 84.12 183 TYR A C 1
ATOM 1443 O O . TYR A 1 183 ? -11.706 5.813 6.173 1.00 84.12 183 TYR A O 1
ATOM 1451 N N . GLN A 1 184 ? -9.869 7.078 5.998 1.00 82.44 184 GLN A N 1
ATOM 1452 C CA . GLN A 1 184 ? -9.741 6.879 4.546 1.00 82.44 184 GLN A CA 1
ATOM 1453 C C . GLN A 1 184 ? -9.527 5.398 4.195 1.00 82.44 184 GLN A C 1
ATOM 1455 O O . GLN A 1 184 ? -10.196 4.848 3.317 1.00 82.44 184 GLN A O 1
ATOM 1460 N N . GLU A 1 185 ? -8.652 4.723 4.943 1.00 87.56 185 GLU A N 1
ATOM 1461 C CA . GLU A 1 185 ? -8.402 3.290 4.792 1.00 87.56 185 GLU A CA 1
ATOM 1462 C C . GLU A 1 185 ? -9.668 2.453 5.074 1.00 87.56 185 GLU A C 1
ATOM 1464 O O . GLU A 1 185 ? -10.004 1.558 4.299 1.00 87.56 185 GLU A O 1
ATOM 1469 N N . PHE A 1 186 ? -10.414 2.779 6.137 1.00 88.50 186 PHE A N 1
ATOM 1470 C CA . PHE A 1 186 ? -11.692 2.144 6.479 1.00 88.50 186 PHE A CA 1
ATOM 1471 C C . PHE A 1 186 ? -12.725 2.269 5.357 1.00 88.50 186 PHE A C 1
ATOM 1473 O O . PHE A 1 186 ? -13.383 1.287 5.007 1.00 88.50 186 PHE A O 1
ATOM 1480 N N . VAL A 1 187 ? -12.853 3.457 4.762 1.00 83.62 187 VAL A N 1
ATOM 1481 C CA . VAL A 1 187 ? -13.785 3.690 3.652 1.00 83.62 187 VAL A CA 1
ATOM 1482 C C . VAL A 1 187 ? -13.416 2.854 2.437 1.00 83.62 187 VAL A C 1
ATOM 1484 O O . VAL A 1 187 ? -14.274 2.160 1.887 1.00 83.62 187 VAL A O 1
ATOM 1487 N N . SER A 1 188 ? -12.139 2.871 2.050 1.00 84.31 188 SER A N 1
ATOM 1488 C CA . SER A 1 188 ? -11.638 2.038 0.955 1.00 84.31 188 SER A CA 1
ATOM 1489 C C . SER A 1 188 ? -11.975 0.563 1.184 1.00 84.31 188 SER A C 1
ATOM 1491 O O . SER A 1 188 ? -12.466 -0.115 0.277 1.00 84.31 188 SER A O 1
ATOM 1493 N N . ASP A 1 189 ? -11.794 0.070 2.408 1.00 88.31 189 ASP A N 1
ATOM 1494 C CA . ASP A 1 189 ? -12.091 -1.310 2.778 1.00 88.31 189 ASP A CA 1
ATOM 1495 C C . ASP A 1 189 ? -13.569 -1.677 2.630 1.00 88.31 189 ASP A C 1
ATOM 1497 O O . ASP A 1 189 ? -13.895 -2.638 1.934 1.00 88.31 189 ASP A O 1
ATOM 1501 N N . ILE A 1 190 ? -14.493 -0.922 3.224 1.00 85.62 190 ILE A N 1
ATOM 1502 C CA . ILE A 1 190 ? -15.925 -1.286 3.202 1.00 85.62 190 ILE A CA 1
ATOM 1503 C C . ILE A 1 190 ? -16.583 -1.112 1.820 1.00 85.62 190 ILE A C 1
ATOM 1505 O O . ILE A 1 190 ? -17.652 -1.674 1.535 1.00 85.62 190 ILE A O 1
ATOM 1509 N N . VAL A 1 191 ? -15.964 -0.314 0.947 1.00 79.38 191 VAL A N 1
ATOM 1510 C CA . VAL A 1 191 ? -16.420 -0.111 -0.431 1.00 79.38 191 VAL A CA 1
ATOM 1511 C C . VAL A 1 191 ? -15.930 -1.238 -1.344 1.00 79.38 191 VAL A C 1
ATOM 1513 O O . VAL A 1 191 ? -16.680 -1.688 -2.211 1.00 79.38 191 VAL A O 1
ATOM 1516 N N . THR A 1 192 ? -14.712 -1.740 -1.134 1.00 81.12 192 THR A N 1
ATOM 1517 C CA . THR A 1 192 ? -14.075 -2.743 -2.008 1.00 81.12 192 THR A CA 1
ATOM 1518 C C . THR A 1 192 ? -14.221 -4.183 -1.513 1.00 81.12 192 THR A C 1
ATOM 1520 O O . THR A 1 192 ? -14.036 -5.126 -2.295 1.00 81.12 192 THR A O 1
ATOM 1523 N N . ARG A 1 193 ? -14.614 -4.384 -0.247 1.00 89.06 193 ARG A N 1
ATOM 1524 C CA . ARG A 1 193 ? -14.712 -5.701 0.396 1.00 89.06 193 ARG A CA 1
ATOM 1525 C C . ARG A 1 193 ? -16.096 -5.986 0.988 1.00 89.06 193 ARG A C 1
ATOM 1527 O O . ARG A 1 193 ? -16.821 -5.063 1.356 1.00 89.06 193 ARG A O 1
ATOM 1534 N N . PRO A 1 194 ? -16.492 -7.270 1.097 1.00 92.31 194 PRO A N 1
ATOM 1535 C CA . PRO A 1 194 ? -17.648 -7.654 1.897 1.00 92.31 194 PRO A CA 1
ATOM 1536 C C . PRO A 1 194 ? -17.450 -7.252 3.360 1.00 92.31 194 PRO A C 1
ATOM 1538 O O . PRO A 1 194 ? -16.376 -7.479 3.916 1.00 92.31 194 PRO A O 1
ATOM 1541 N N . THR A 1 195 ? -18.479 -6.701 4.000 1.00 93.31 195 THR A N 1
ATOM 1542 C CA . THR A 1 195 ? -18.386 -6.238 5.395 1.00 93.31 195 THR A CA 1
ATOM 1543 C C . THR A 1 195 ? -19.456 -6.888 6.257 1.00 93.31 195 THR A C 1
ATOM 1545 O O . THR A 1 195 ? -20.621 -6.935 5.860 1.00 93.31 195 THR A O 1
ATOM 1548 N N . VAL A 1 196 ? -19.080 -7.354 7.444 1.00 95.69 196 VAL A N 1
ATOM 1549 C CA . VAL A 1 196 ? -20.009 -7.827 8.474 1.00 95.69 196 VAL A CA 1
ATOM 1550 C C . VAL A 1 196 ? -19.975 -6.829 9.626 1.00 95.69 196 VAL A C 1
ATOM 1552 O O . VAL A 1 196 ? -18.967 -6.701 10.312 1.00 95.69 196 VAL A O 1
ATOM 1555 N N . PHE A 1 197 ? -21.068 -6.099 9.817 1.00 94.50 197 PHE A N 1
ATOM 1556 C CA . PHE A 1 197 ? -21.261 -5.197 10.946 1.00 94.50 197 PHE A CA 1
ATOM 1557 C C . PHE A 1 197 ? -21.958 -5.962 12.070 1.00 94.50 197 PHE A C 1
ATOM 1559 O O . PHE A 1 197 ? -23.013 -6.548 11.830 1.00 94.50 197 PHE A O 1
ATOM 1566 N N . VAL A 1 198 ? -21.415 -5.949 13.284 1.00 95.06 198 VAL A N 1
ATOM 1567 C CA . VAL A 1 198 ? -21.978 -6.679 14.429 1.00 95.06 198 VAL A CA 1
ATOM 1568 C C . VAL A 1 198 ? -22.097 -5.761 15.634 1.00 95.06 198 VAL A C 1
ATOM 1570 O O . VAL A 1 198 ? -21.156 -5.056 15.993 1.00 95.06 198 VAL A O 1
ATOM 1573 N N . GLY A 1 199 ? -23.267 -5.760 16.274 1.00 88.56 199 GLY A N 1
ATOM 1574 C CA . GLY A 1 199 ? -23.446 -5.048 17.540 1.00 88.56 199 GLY A CA 1
ATOM 1575 C C . GLY A 1 199 ? -23.451 -3.522 17.422 1.00 88.56 199 GLY A C 1
ATOM 1576 O O . GLY A 1 199 ? -23.190 -2.824 18.397 1.00 88.56 199 GLY A O 1
ATOM 1577 N N . THR A 1 200 ? -23.749 -2.994 16.238 1.00 86.88 200 THR A N 1
ATOM 1578 C CA . THR A 1 200 ? -23.912 -1.560 15.987 1.00 86.88 200 THR A CA 1
ATOM 1579 C C . THR A 1 200 ? -25.248 -1.299 15.296 1.00 86.88 200 THR A C 1
ATOM 1581 O O . THR A 1 200 ? -25.771 -2.151 14.581 1.00 86.88 200 THR A O 1
ATOM 1584 N N . VAL A 1 201 ? -25.819 -0.118 15.516 1.00 77.62 201 VAL A N 1
ATOM 1585 C CA . VAL A 1 201 ? -26.976 0.404 14.762 1.00 77.62 201 VAL A CA 1
ATOM 1586 C C . VAL A 1 201 ? -26.561 1.449 13.721 1.00 77.62 201 VAL A C 1
ATOM 1588 O O . VAL A 1 201 ? -27.407 1.974 12.995 1.00 77.62 201 VAL A O 1
ATOM 1591 N N . LEU A 1 202 ? -25.248 1.689 13.597 1.00 73.44 202 LEU A N 1
ATOM 1592 C CA . LEU A 1 202 ? -24.631 2.574 12.611 1.00 73.44 202 LEU A CA 1
ATOM 1593 C C . LEU A 1 202 ? -25.075 4.046 12.745 1.00 73.44 202 LEU A C 1
ATOM 1595 O O . LEU A 1 202 ? -25.279 4.740 11.752 1.00 73.44 202 LEU A O 1
ATOM 1599 N N . GLU A 1 203 ? -25.283 4.538 13.964 1.00 71.19 203 GLU A N 1
ATOM 1600 C CA . GLU A 1 203 ? -25.813 5.894 14.207 1.00 71.19 203 GLU A CA 1
ATOM 1601 C C . GLU A 1 203 ? -24.775 7.019 14.131 1.00 71.19 203 GLU A C 1
ATOM 1603 O O . GLU A 1 203 ? -25.144 8.191 14.100 1.00 71.19 203 GLU A O 1
ATOM 1608 N N . GLU A 1 204 ? -23.494 6.683 14.046 1.00 71.62 204 GLU A N 1
ATOM 1609 C CA . GLU A 1 204 ? -22.412 7.662 14.038 1.00 71.62 204 GLU A CA 1
ATOM 1610 C C . GLU A 1 204 ? -22.484 8.559 12.786 1.00 71.62 204 GLU A C 1
ATOM 1612 O O . GLU A 1 204 ? -22.541 8.048 11.664 1.00 71.62 204 GLU A O 1
ATOM 1617 N N . PRO A 1 205 ? -22.453 9.898 12.928 1.00 67.62 205 PRO A N 1
ATOM 1618 C CA . PRO A 1 205 ? -22.529 10.814 11.790 1.00 67.62 205 PRO A CA 1
ATOM 1619 C C . PRO A 1 205 ? -21.497 10.556 10.676 1.00 67.62 205 PRO A C 1
ATOM 1621 O O . PRO A 1 205 ? -21.893 10.584 9.505 1.00 67.62 205 PRO A O 1
ATOM 1624 N N . PRO A 1 206 ? -20.216 10.244 10.975 1.00 69.56 206 PRO A N 1
ATOM 1625 C CA . PRO A 1 206 ? -19.243 9.946 9.928 1.00 69.56 206 PRO A CA 1
ATOM 1626 C C . PRO A 1 206 ? -19.608 8.702 9.107 1.00 69.56 206 PRO A C 1
ATOM 1628 O O . PRO A 1 206 ? -19.283 8.622 7.926 1.00 69.56 206 PRO A O 1
ATOM 1631 N N . PHE A 1 207 ? -20.377 7.763 9.662 1.00 71.31 207 PHE A N 1
ATOM 1632 C CA . PHE A 1 207 ? -20.796 6.571 8.931 1.00 71.31 207 PHE A CA 1
ATOM 1633 C C . PHE A 1 207 ? -21.634 6.888 7.684 1.00 71.31 207 PHE A C 1
ATOM 1635 O O . PHE A 1 207 ? -21.470 6.261 6.633 1.00 71.31 207 PHE A O 1
ATOM 1642 N N . TRP A 1 208 ? -22.506 7.897 7.764 1.00 71.44 208 TRP A N 1
ATOM 1643 C CA . TRP A 1 208 ? -23.305 8.340 6.620 1.00 71.44 208 TRP A CA 1
ATOM 1644 C C . TRP A 1 208 ? -22.457 8.930 5.502 1.00 71.44 208 TRP A C 1
ATOM 1646 O O . TRP A 1 208 ? -22.780 8.738 4.327 1.00 71.44 208 TRP A O 1
ATOM 1656 N N . HIS A 1 209 ? -21.357 9.595 5.853 1.00 66.38 209 HIS A N 1
ATOM 1657 C CA . HIS A 1 209 ? -20.379 10.048 4.875 1.00 66.38 209 HIS A CA 1
ATOM 1658 C C . HIS A 1 209 ? -19.837 8.852 4.070 1.00 66.38 209 HIS A C 1
ATOM 1660 O O . HIS A 1 209 ? -19.824 8.898 2.842 1.00 66.38 209 HIS A O 1
ATOM 1666 N N . TYR A 1 210 ? -19.518 7.734 4.729 1.00 70.56 210 TYR A N 1
ATOM 1667 C CA . TYR A 1 210 ? -18.973 6.536 4.072 1.00 70.56 210 TYR A CA 1
ATOM 1668 C C . TYR A 1 210 ? -19.997 5.788 3.226 1.00 70.56 210 TYR A C 1
ATOM 1670 O O . TYR A 1 210 ? -19.696 5.371 2.108 1.00 70.56 210 TYR A O 1
ATOM 1678 N N . LEU A 1 211 ? -21.230 5.649 3.724 1.00 70.75 211 LEU A N 1
ATOM 1679 C CA . LEU A 1 211 ? -22.319 5.085 2.926 1.00 70.75 211 LEU A CA 1
ATOM 1680 C C . LEU A 1 211 ? -22.544 5.903 1.657 1.00 70.75 211 LEU A C 1
ATOM 1682 O O . LEU A 1 211 ? -22.668 5.331 0.579 1.00 70.75 211 LEU A O 1
ATOM 1686 N N . THR A 1 212 ? -22.524 7.231 1.770 1.00 71.00 212 THR A N 1
ATOM 1687 C CA . THR A 1 212 ? -22.681 8.121 0.616 1.00 71.00 212 THR A CA 1
ATOM 1688 C C . THR A 1 212 ? -21.561 7.906 -0.402 1.00 71.00 212 THR A C 1
ATOM 1690 O O . THR A 1 212 ? -21.844 7.807 -1.595 1.00 71.00 212 THR A O 1
ATOM 1693 N N . GLN A 1 213 ? -20.312 7.735 0.049 1.00 66.50 213 GLN A N 1
ATOM 1694 C CA . GLN A 1 213 ? -19.200 7.378 -0.838 1.00 66.50 213 GLN A CA 1
ATOM 1695 C C . GLN A 1 213 ? -19.382 5.996 -1.483 1.00 66.50 213 GLN A C 1
ATOM 1697 O O . GLN A 1 213 ? -19.041 5.809 -2.643 1.00 66.50 213 GLN A O 1
ATOM 1702 N N . ARG A 1 214 ? -20.041 5.039 -0.824 1.00 65.75 214 ARG A N 1
ATOM 1703 C CA . ARG A 1 214 ? -20.434 3.764 -1.456 1.00 65.75 214 ARG A CA 1
ATOM 1704 C C . ARG A 1 214 ? -21.396 3.947 -2.645 1.00 65.75 214 ARG A C 1
ATOM 1706 O O . ARG A 1 214 ? -21.572 3.018 -3.438 1.00 65.75 214 ARG A O 1
ATOM 1713 N N . GLY A 1 215 ? -22.017 5.121 -2.782 1.00 62.78 215 GLY A N 1
ATOM 1714 C CA . GLY A 1 215 ? -22.946 5.478 -3.852 1.00 62.78 215 GLY A CA 1
ATOM 1715 C C . GLY A 1 215 ? -24.291 4.751 -3.762 1.00 62.78 215 GLY A C 1
ATOM 1716 O O . GLY A 1 215 ? -24.498 3.867 -2.931 1.00 62.78 215 GLY A O 1
ATOM 1717 N N . VAL A 1 216 ? -25.224 5.107 -4.648 1.00 62.94 216 VAL A N 1
ATOM 1718 C CA . VAL A 1 216 ? -26.549 4.466 -4.740 1.00 62.94 216 VAL A CA 1
ATOM 1719 C C . VAL A 1 216 ? -26.476 3.218 -5.629 1.00 62.94 216 VAL A C 1
ATOM 1721 O O . VAL A 1 216 ? -25.583 3.070 -6.466 1.00 62.94 216 VAL A O 1
ATOM 1724 N N . LYS A 1 217 ? -27.415 2.289 -5.436 1.00 61.00 217 LYS A N 1
ATOM 1725 C CA . LYS A 1 217 ? -27.572 1.079 -6.250 1.00 61.00 217 LYS A CA 1
ATOM 1726 C C . LYS A 1 217 ? -27.681 1.399 -7.746 1.00 61.00 217 LYS A C 1
ATOM 1728 O O . LYS A 1 217 ? -28.532 2.185 -8.154 1.00 61.00 217 LYS A O 1
ATOM 1733 N N . GLY A 1 218 ? -26.833 0.762 -8.556 1.00 55.31 218 GLY A N 1
ATOM 1734 C CA . GLY A 1 218 ? -26.865 0.888 -10.016 1.00 55.31 218 GLY A CA 1
ATOM 1735 C C . GLY A 1 218 ? -28.124 0.265 -10.631 1.00 55.31 218 GLY A C 1
ATOM 1736 O O . GLY A 1 218 ? -28.671 -0.704 -10.105 1.00 55.31 218 GLY A O 1
ATOM 1737 N N . SER A 1 219 ? -28.575 0.811 -11.764 1.00 48.25 219 SER A N 1
ATOM 1738 C CA . SER A 1 219 ? -29.838 0.442 -12.422 1.00 48.25 219 SER A CA 1
ATOM 1739 C C . SER A 1 219 ? -29.798 -0.872 -13.217 1.00 48.25 219 SER A C 1
ATOM 1741 O O . SER A 1 219 ? -30.856 -1.440 -13.473 1.00 48.25 219 SER A O 1
ATOM 1743 N N . VAL A 1 220 ? -28.612 -1.370 -13.598 1.00 53.03 220 VAL A N 1
ATOM 1744 C CA . VAL A 1 220 ? -28.468 -2.528 -14.512 1.00 53.03 220 VAL A CA 1
ATOM 1745 C C . VAL A 1 220 ? -27.757 -3.728 -13.866 1.00 53.03 220 VAL A C 1
ATOM 1747 O O . VAL A 1 220 ? -28.167 -4.866 -14.081 1.00 53.03 220 VAL A O 1
ATOM 1750 N N . SER A 1 221 ? -26.738 -3.510 -13.027 1.00 56.22 221 SER A N 1
ATOM 1751 C CA . SER A 1 221 ? -26.044 -4.580 -12.292 1.00 56.22 221 SER A CA 1
ATOM 1752 C C . SER A 1 221 ? -25.408 -4.055 -11.003 1.00 56.22 221 SER A C 1
ATOM 1754 O O . SER A 1 221 ? -24.710 -3.044 -11.028 1.00 56.22 221 SER A O 1
ATOM 1756 N N . GLU A 1 222 ? -25.619 -4.754 -9.887 1.00 67.25 222 GLU A N 1
ATOM 1757 C CA . GLU A 1 222 ? -24.963 -4.454 -8.610 1.00 67.25 222 GLU A CA 1
ATOM 1758 C C . GLU A 1 222 ? -23.535 -5.013 -8.614 1.00 67.25 222 GLU A C 1
ATOM 1760 O O . GLU A 1 222 ? -23.348 -6.228 -8.572 1.00 67.25 222 GLU A O 1
ATOM 1765 N N . THR A 1 223 ? -22.536 -4.133 -8.670 1.00 64.81 223 THR A N 1
ATOM 1766 C CA . THR A 1 223 ? -21.110 -4.500 -8.656 1.00 64.81 223 THR A CA 1
ATOM 1767 C C . THR A 1 223 ? -20.474 -4.358 -7.275 1.00 64.81 223 THR A C 1
ATOM 1769 O O . THR A 1 223 ? -19.325 -4.760 -7.097 1.00 64.81 223 THR A O 1
ATOM 1772 N N . ARG A 1 224 ? -21.191 -3.798 -6.287 1.00 74.25 224 ARG A N 1
ATOM 1773 C CA . ARG A 1 224 ? -20.653 -3.621 -4.935 1.00 74.25 224 ARG A CA 1
ATOM 1774 C C . ARG A 1 224 ? -20.539 -4.950 -4.199 1.00 74.25 224 ARG A C 1
ATOM 1776 O O . ARG A 1 224 ? -21.446 -5.787 -4.296 1.00 74.25 224 ARG A O 1
ATOM 1783 N N . PRO A 1 225 ? -19.504 -5.112 -3.359 1.00 81.50 225 PRO A N 1
ATOM 1784 C CA . PRO A 1 225 ? -19.452 -6.208 -2.410 1.00 81.50 225 PRO A CA 1
ATOM 1785 C C . PRO A 1 225 ? -20.708 -6.239 -1.539 1.00 81.50 225 PRO A C 1
ATOM 1787 O O . PRO A 1 225 ? -21.241 -5.205 -1.125 1.00 81.50 225 PRO A O 1
ATOM 1790 N N . LYS A 1 226 ? -21.197 -7.442 -1.253 1.00 88.88 226 LYS A N 1
ATOM 1791 C CA . LYS A 1 226 ? -22.332 -7.613 -0.352 1.00 88.88 226 LYS A CA 1
ATOM 1792 C C . LYS A 1 226 ? -21.877 -7.402 1.090 1.00 88.88 226 LYS A C 1
ATOM 1794 O O . LYS A 1 226 ? -20.841 -7.937 1.468 1.00 88.88 226 LYS A O 1
ATOM 1799 N N . SER A 1 227 ? -22.655 -6.661 1.871 1.00 91.69 227 SER A N 1
ATOM 1800 C CA . SER A 1 227 ? -22.395 -6.463 3.299 1.00 91.69 227 SER A CA 1
ATOM 1801 C C . SER A 1 227 ? -23.629 -6.814 4.124 1.00 91.69 227 SER A C 1
ATOM 1803 O O . SER A 1 227 ? -24.749 -6.840 3.602 1.00 91.69 227 SER A O 1
ATOM 1805 N N . TRP A 1 228 ? -23.423 -7.091 5.407 1.00 93.94 228 TRP A N 1
ATOM 1806 C CA . TRP A 1 228 ? -24.462 -7.545 6.324 1.00 93.94 228 TRP A CA 1
ATOM 1807 C C . TRP A 1 228 ? -24.378 -6.805 7.647 1.00 93.94 228 TRP A C 1
ATOM 1809 O O . TRP A 1 228 ? -23.288 -6.601 8.170 1.00 93.94 228 TRP A O 1
ATOM 1819 N N . LEU A 1 229 ? -25.532 -6.433 8.189 1.00 93.94 229 LEU A N 1
ATOM 1820 C CA . LEU A 1 229 ? -25.663 -5.869 9.524 1.00 93.94 229 LEU A CA 1
ATOM 1821 C C . LEU A 1 229 ? -26.339 -6.889 10.434 1.00 93.94 229 LEU A C 1
ATOM 1823 O O . LEU A 1 229 ? -27.496 -7.228 10.210 1.00 93.94 229 LEU A O 1
ATOM 1827 N N . VAL A 1 230 ? -25.640 -7.354 11.461 1.00 93.94 230 VAL A N 1
ATOM 1828 C CA . VAL A 1 230 ? -26.166 -8.251 12.491 1.00 93.94 230 VAL A CA 1
ATOM 1829 C C . VAL A 1 230 ? -26.694 -7.403 13.642 1.00 93.94 230 VAL A C 1
ATOM 1831 O O . VAL A 1 230 ? -25.928 -6.845 14.431 1.00 93.94 230 VAL A O 1
ATOM 1834 N N . SER A 1 231 ? -28.017 -7.262 13.699 1.00 90.50 231 SER A N 1
ATOM 1835 C CA . SER A 1 231 ? -28.702 -6.529 14.763 1.00 90.50 231 SER A CA 1
ATOM 1836 C C . SER A 1 231 ? -30.130 -7.031 14.934 1.00 90.50 231 SER A C 1
ATOM 1838 O O . SER A 1 231 ? -30.853 -7.233 13.956 1.00 90.50 231 SER A O 1
ATOM 1840 N N . LYS A 1 232 ? -30.569 -7.202 16.187 1.00 84.69 232 LYS A N 1
ATOM 1841 C CA . LYS A 1 232 ? -31.890 -7.763 16.498 1.00 84.69 232 LYS A CA 1
ATOM 1842 C C . LYS A 1 232 ? -33.040 -6.840 16.108 1.00 84.69 232 LYS A C 1
ATOM 1844 O O . LYS A 1 232 ? -34.117 -7.316 15.756 1.00 84.69 232 LYS A O 1
ATOM 1849 N N . ARG A 1 233 ? -32.844 -5.525 16.229 1.00 81.50 233 ARG A N 1
ATOM 1850 C CA . ARG A 1 233 ? -33.880 -4.519 15.976 1.00 81.50 233 ARG A CA 1
ATOM 1851 C C . ARG A 1 233 ? -33.286 -3.346 15.218 1.00 81.50 233 ARG A C 1
ATOM 1853 O O . ARG A 1 233 ? -32.320 -2.738 15.663 1.00 81.50 233 ARG A O 1
ATOM 1860 N N . LEU A 1 234 ? -33.916 -3.008 14.098 1.00 83.44 234 LEU A N 1
ATOM 1861 C CA . LEU A 1 234 ? -33.584 -1.836 13.305 1.00 83.44 234 LEU A CA 1
ATOM 1862 C C . LEU A 1 234 ? -34.883 -1.169 12.825 1.00 83.44 234 LEU A C 1
ATOM 1864 O O . LEU A 1 234 ? -35.771 -1.880 12.344 1.00 83.44 234 LEU A O 1
ATOM 1868 N N . PRO A 1 235 ? -35.025 0.167 12.920 1.00 85.62 235 PRO A N 1
ATOM 1869 C CA . PRO A 1 235 ? -36.186 0.863 12.375 1.00 85.62 235 PRO A CA 1
ATOM 1870 C C . PRO A 1 235 ? -36.396 0.543 10.888 1.00 85.62 235 PRO A C 1
ATOM 1872 O O . PRO A 1 235 ? -35.434 0.475 10.121 1.00 85.62 235 PRO A O 1
ATOM 1875 N N . ALA A 1 236 ? -37.651 0.396 10.453 1.00 86.12 236 ALA A N 1
ATOM 1876 C CA . ALA A 1 236 ? -37.976 0.012 9.074 1.00 86.12 236 ALA A CA 1
ATOM 1877 C C . ALA A 1 236 ? -37.380 0.973 8.027 1.00 86.12 236 ALA A C 1
ATOM 1879 O O . ALA A 1 236 ? -36.834 0.526 7.020 1.00 86.12 236 ALA A O 1
ATOM 1880 N N . ALA A 1 237 ? -37.410 2.283 8.304 1.00 85.00 237 ALA A N 1
ATOM 1881 C CA . ALA A 1 237 ? -36.790 3.299 7.454 1.00 85.00 237 ALA A CA 1
ATOM 1882 C C . ALA A 1 237 ? -35.276 3.079 7.306 1.00 85.00 237 ALA A C 1
ATOM 1884 O O . ALA A 1 237 ? -34.732 3.146 6.207 1.00 85.00 237 ALA A O 1
ATOM 1885 N N . ARG A 1 238 ? -34.598 2.736 8.406 1.00 83.94 238 ARG A N 1
ATOM 1886 C CA . ARG A 1 238 ? -33.159 2.469 8.412 1.00 83.94 238 ARG A CA 1
ATOM 1887 C C . ARG A 1 238 ? -32.825 1.188 7.644 1.00 83.94 238 ARG A C 1
ATOM 1889 O O . ARG A 1 238 ? -31.867 1.181 6.879 1.00 83.94 238 ARG A O 1
ATOM 1896 N N . LYS A 1 239 ? -33.640 0.137 7.786 1.00 86.69 239 LYS A N 1
ATOM 1897 C CA . LYS A 1 239 ? -33.515 -1.110 7.011 1.00 86.69 239 LYS A CA 1
ATOM 1898 C C . LYS A 1 239 ? -33.633 -0.857 5.504 1.00 86.69 239 LYS A C 1
ATOM 1900 O O . LYS A 1 239 ? -32.816 -1.367 4.744 1.00 86.69 239 LYS A O 1
ATOM 1905 N N . ALA A 1 240 ? -34.617 -0.058 5.083 1.00 86.38 240 ALA A N 1
ATOM 1906 C CA . ALA A 1 240 ? -34.804 0.300 3.677 1.00 86.38 240 ALA A CA 1
ATOM 1907 C C . ALA A 1 240 ? -33.609 1.095 3.128 1.00 86.38 240 ALA A C 1
ATOM 1909 O O . ALA A 1 240 ? -33.070 0.744 2.082 1.00 86.38 240 ALA A O 1
ATOM 1910 N N . LEU A 1 241 ? -33.139 2.090 3.884 1.00 85.00 241 LEU A N 1
ATOM 1911 C CA . LEU A 1 241 ? -32.014 2.933 3.491 1.00 85.00 241 LEU A CA 1
ATOM 1912 C C . LEU A 1 241 ? -30.705 2.135 3.356 1.00 85.00 241 LEU A C 1
ATOM 1914 O O . LEU A 1 241 ? -29.992 2.277 2.371 1.00 85.00 241 LEU A O 1
ATOM 1918 N N . LEU A 1 242 ? -30.403 1.226 4.289 1.00 85.56 242 LEU A N 1
ATOM 1919 C CA . LEU A 1 242 ? -29.220 0.355 4.199 1.00 85.56 242 LEU A CA 1
ATOM 1920 C C . LEU A 1 242 ? -29.262 -0.598 2.990 1.00 85.56 242 LEU A C 1
ATOM 1922 O O . LEU A 1 242 ? -28.221 -0.879 2.386 1.00 85.56 242 LEU A O 1
ATOM 1926 N N . ALA A 1 243 ? -30.451 -1.050 2.584 1.00 85.81 243 ALA A N 1
ATOM 1927 C CA . ALA A 1 243 ? -30.609 -1.905 1.411 1.00 85.81 243 ALA A CA 1
ATOM 1928 C C . ALA A 1 243 ? -30.234 -1.185 0.098 1.00 85.81 243 ALA A C 1
ATOM 1930 O O . ALA A 1 243 ? -29.717 -1.828 -0.824 1.00 85.81 243 ALA A O 1
ATOM 1931 N N . GLU A 1 244 ? -30.416 0.140 0.012 1.00 83.75 244 GLU A N 1
ATOM 1932 C CA . GLU A 1 244 ? -29.945 0.964 -1.119 1.00 83.75 244 GLU A CA 1
ATOM 1933 C C . GLU A 1 244 ? -28.418 0.953 -1.237 1.00 83.75 244 GLU A C 1
ATOM 1935 O O . GLU A 1 244 ? -27.859 0.983 -2.340 1.00 83.75 244 GLU A O 1
ATOM 1940 N N . TYR A 1 245 ? -27.738 0.809 -0.103 1.00 80.19 245 TYR A N 1
ATOM 1941 C CA . TYR A 1 245 ? -26.293 0.672 -0.025 1.00 80.19 245 TYR A CA 1
ATOM 1942 C C . TYR A 1 245 ? -25.817 -0.772 -0.143 1.00 80.19 245 TYR A C 1
ATOM 1944 O O . TYR A 1 245 ? -24.641 -0.996 0.068 1.00 80.19 245 TYR A O 1
ATOM 1952 N N . ASN A 1 246 ? -26.658 -1.752 -0.499 1.00 85.62 246 ASN A N 1
ATOM 1953 C CA . ASN A 1 246 ? -26.295 -3.178 -0.573 1.00 85.62 246 ASN A CA 1
ATOM 1954 C C . ASN A 1 246 ? -25.832 -3.779 0.774 1.00 85.62 246 ASN A C 1
ATOM 1956 O O . ASN A 1 246 ? -24.933 -4.629 0.811 1.00 85.62 246 ASN A O 1
ATOM 1960 N N . ILE A 1 247 ? -26.452 -3.329 1.869 1.00 89.00 247 ILE A N 1
ATOM 1961 C CA . ILE A 1 247 ? -26.270 -3.856 3.225 1.00 89.00 247 ILE A CA 1
ATOM 1962 C C . ILE A 1 247 ? -27.569 -4.550 3.650 1.00 89.00 247 ILE A C 1
ATOM 1964 O O . ILE A 1 247 ? -28.604 -3.899 3.786 1.00 89.00 247 ILE A O 1
ATOM 1968 N N . ASP A 1 248 ? -27.518 -5.866 3.862 1.00 89.88 248 ASP A N 1
ATOM 1969 C CA . ASP A 1 248 ? -28.686 -6.641 4.297 1.00 89.88 248 ASP A CA 1
ATOM 1970 C C . ASP A 1 248 ? -28.705 -6.798 5.819 1.00 89.88 248 ASP A C 1
ATOM 1972 O O . ASP A 1 248 ? -27.692 -7.118 6.441 1.00 89.88 248 ASP A O 1
ATOM 1976 N N . LEU A 1 249 ? -29.878 -6.622 6.424 1.00 91.06 249 LEU A N 1
ATOM 1977 C CA . LEU A 1 249 ? -30.076 -6.885 7.846 1.00 91.06 249 LEU A CA 1
ATOM 1978 C C . LEU A 1 249 ? -30.185 -8.393 8.106 1.00 91.06 249 LEU A C 1
ATOM 1980 O O . LEU A 1 249 ? -30.994 -9.083 7.484 1.00 91.06 249 LEU A O 1
ATOM 1984 N N . VAL A 1 250 ? -29.425 -8.868 9.085 1.00 92.38 250 VAL A N 1
ATOM 1985 C CA . VAL A 1 250 ? -29.541 -10.186 9.699 1.00 92.38 250 VAL A CA 1
ATOM 1986 C C . VAL A 1 250 ? -30.093 -9.987 11.110 1.00 92.38 250 VAL A C 1
ATOM 1988 O O . VAL A 1 250 ? -29.405 -9.491 12.000 1.00 92.38 250 VAL A O 1
ATOM 1991 N N . GLU A 1 251 ? -31.369 -10.332 11.296 1.00 90.69 251 GLU A N 1
ATOM 1992 C CA . GLU A 1 251 ? -32.119 -10.087 12.537 1.00 90.69 251 GLU A CA 1
ATOM 1993 C C . GLU A 1 251 ? -31.751 -11.098 13.637 1.00 90.69 251 GLU A C 1
ATOM 1995 O O . GLU A 1 251 ? -32.483 -12.051 13.917 1.00 90.69 251 GLU A O 1
ATOM 2000 N N . ALA A 1 252 ? -30.596 -10.890 14.264 1.00 91.69 252 ALA A N 1
ATOM 2001 C CA . ALA A 1 252 ? -30.037 -11.756 15.298 1.00 91.69 252 ALA A CA 1
ATOM 2002 C C . ALA A 1 252 ? -29.255 -10.941 16.341 1.00 91.69 252 ALA A C 1
ATOM 2004 O O . ALA A 1 252 ? -28.803 -9.828 16.058 1.00 91.69 252 ALA A O 1
ATOM 2005 N N . TYR A 1 253 ? -29.116 -11.491 17.550 1.00 91.31 253 TYR A N 1
ATOM 2006 C CA . TYR A 1 253 ? -28.055 -11.061 18.462 1.00 91.31 253 TYR A CA 1
ATOM 2007 C C . TYR A 1 253 ? -26.709 -11.618 17.983 1.00 91.31 253 TYR A C 1
ATOM 2009 O O . TYR A 1 253 ? -26.678 -12.537 17.165 1.00 91.31 253 TYR A O 1
ATOM 2017 N N . GLU A 1 254 ? -25.605 -11.062 18.485 1.00 93.56 254 GLU A N 1
ATOM 2018 C CA . GLU A 1 254 ? -24.257 -11.559 18.174 1.00 93.56 254 GLU A CA 1
ATOM 2019 C C . GLU A 1 254 ? -24.125 -13.054 18.498 1.00 93.56 254 GLU A C 1
ATOM 2021 O O . GLU A 1 254 ? -23.734 -13.819 17.621 1.00 93.56 254 GLU A O 1
ATOM 2026 N N . SER A 1 255 ? -24.549 -13.473 19.694 1.00 93.75 255 SER A N 1
ATOM 2027 C CA . SER A 1 255 ? -24.490 -14.871 20.136 1.00 93.75 255 SER A CA 1
ATOM 2028 C C . SER A 1 255 ? -25.303 -15.807 19.241 1.00 93.75 255 SER A C 1
ATOM 2030 O O . SER A 1 255 ? -24.778 -16.809 18.770 1.00 93.75 255 SER A O 1
ATOM 2032 N N . ASP A 1 256 ? -26.553 -15.439 18.932 1.00 93.56 256 ASP A N 1
ATOM 2033 C CA . ASP A 1 256 ? -27.425 -16.228 18.050 1.00 93.56 256 ASP A CA 1
ATOM 2034 C C . ASP A 1 256 ? -26.783 -16.389 16.661 1.00 93.56 256 ASP A C 1
ATOM 2036 O O . ASP A 1 256 ? -26.803 -17.460 16.062 1.00 93.56 256 ASP A O 1
ATOM 2040 N N . PHE A 1 257 ? -26.205 -15.306 16.128 1.00 94.31 257 PHE A N 1
ATOM 2041 C CA . PHE A 1 257 ? -25.536 -15.320 14.830 1.00 94.31 257 PHE A CA 1
ATOM 2042 C C . PHE A 1 257 ? -24.286 -16.202 14.843 1.00 94.31 257 PHE A C 1
ATOM 2044 O O . PHE A 1 257 ? -24.032 -16.922 13.874 1.00 94.31 257 PHE A O 1
ATOM 2051 N N . TYR A 1 258 ? -23.507 -16.136 15.923 1.00 95.31 258 TYR A N 1
ATOM 2052 C CA . TYR A 1 258 ? -22.328 -16.967 16.102 1.00 95.31 258 TYR A CA 1
ATOM 2053 C C . TYR A 1 258 ? -22.705 -18.451 16.086 1.00 95.31 258 TYR A C 1
ATOM 2055 O O . TYR A 1 258 ? -22.181 -19.201 15.259 1.00 95.31 258 TYR A O 1
ATOM 2063 N N . ASP A 1 259 ? -23.666 -18.842 16.922 1.00 95.00 259 ASP A N 1
ATOM 2064 C CA . ASP A 1 259 ? -24.092 -20.233 17.080 1.00 95.00 259 ASP A CA 1
ATOM 2065 C C . ASP A 1 259 ? -24.733 -20.794 15.797 1.00 95.00 259 ASP A C 1
ATOM 2067 O O . ASP A 1 259 ? -24.465 -21.936 15.416 1.00 95.00 259 ASP A O 1
ATOM 2071 N N . ASP A 1 260 ? -25.528 -19.988 15.084 1.00 92.44 260 ASP A N 1
ATOM 2072 C CA . ASP A 1 260 ? -26.263 -20.434 13.894 1.00 92.44 260 ASP A CA 1
ATOM 2073 C C . ASP A 1 260 ? -25.418 -20.437 12.601 1.00 92.44 260 ASP A C 1
ATOM 2075 O O . ASP A 1 260 ? -25.696 -21.222 11.689 1.00 92.44 260 ASP A O 1
ATOM 2079 N N . ILE A 1 261 ? -24.434 -19.535 12.459 1.00 92.06 261 ILE A N 1
ATOM 2080 C CA . ILE A 1 261 ? -23.723 -19.300 11.180 1.00 92.06 261 ILE A CA 1
ATOM 2081 C C . ILE A 1 261 ? -22.225 -19.578 11.268 1.00 92.06 261 ILE A C 1
ATOM 2083 O O . ILE A 1 261 ? -21.656 -20.127 10.322 1.00 92.06 261 ILE A O 1
ATOM 2087 N N . ILE A 1 262 ? -21.573 -19.186 12.362 1.00 94.88 262 ILE A N 1
ATOM 2088 C CA . ILE A 1 262 ? -20.112 -19.249 12.481 1.00 94.88 262 ILE A CA 1
ATOM 2089 C C . ILE A 1 262 ? -19.671 -20.592 13.063 1.00 94.88 262 ILE A C 1
ATOM 2091 O O . ILE A 1 262 ? -18.917 -21.319 12.410 1.00 94.88 262 ILE A O 1
ATOM 2095 N N . ALA A 1 263 ? -20.176 -20.951 14.245 1.00 95.12 263 ALA A N 1
ATOM 2096 C CA . ALA A 1 263 ? -19.791 -22.155 14.977 1.00 95.12 263 ALA A CA 1
ATOM 2097 C C . ALA A 1 263 ? -19.894 -23.453 14.142 1.00 95.12 263 ALA A C 1
ATOM 2099 O O . ALA A 1 263 ? -18.944 -24.243 14.162 1.00 95.12 263 ALA A O 1
ATOM 2100 N N . PRO A 1 264 ? -20.942 -23.677 13.313 1.00 95.06 264 PRO A N 1
ATOM 2101 C CA . PRO A 1 264 ? -21.056 -24.894 12.501 1.00 95.06 264 PRO A CA 1
ATOM 2102 C C . PRO A 1 264 ? -19.960 -25.047 11.434 1.00 95.06 264 PRO A C 1
ATOM 2104 O O . PRO A 1 264 ? -19.727 -26.147 10.931 1.00 95.06 264 PRO A O 1
ATOM 2107 N N . HIS A 1 265 ? -19.293 -23.952 11.063 1.00 94.81 265 HIS A N 1
ATOM 2108 C CA . HIS A 1 265 ? -18.280 -23.906 10.007 1.00 94.81 265 HIS A CA 1
ATOM 2109 C C . HIS A 1 265 ? -16.884 -23.545 10.524 1.00 94.81 265 HIS A C 1
ATOM 2111 O O . HIS A 1 265 ? -15.952 -23.378 9.734 1.00 94.81 265 HIS A O 1
ATOM 2117 N N . LEU A 1 266 ? -16.713 -23.480 11.845 1.00 94.62 266 LEU A N 1
ATOM 2118 C CA . LEU A 1 266 ? -15.475 -23.054 12.482 1.00 94.62 266 LEU A CA 1
ATOM 2119 C C . LEU A 1 266 ? -14.231 -23.856 12.043 1.00 94.62 266 LEU A C 1
ATOM 2121 O O . LEU A 1 266 ? -13.209 -23.227 11.773 1.00 94.62 266 LEU A O 1
ATOM 2125 N N . PRO A 1 267 ? -14.267 -25.199 11.873 1.00 94.38 267 PRO A N 1
ATOM 2126 C CA . PRO A 1 267 ? -13.091 -25.948 11.417 1.00 94.38 267 PRO A CA 1
ATOM 2127 C C . PRO A 1 267 ? -12.564 -25.502 10.045 1.00 94.38 267 PRO A C 1
ATOM 2129 O O . PRO A 1 267 ? -11.355 -25.390 9.849 1.00 94.38 267 PRO A O 1
ATOM 2132 N N . GLU A 1 268 ? -13.464 -25.219 9.104 1.00 94.31 268 GLU A N 1
ATOM 2133 C CA . GLU A 1 268 ? -13.118 -24.773 7.750 1.00 94.31 268 GLU A CA 1
ATOM 2134 C C . GLU A 1 268 ? -12.632 -23.318 7.751 1.00 94.31 268 GLU A C 1
ATOM 2136 O O . GLU A 1 268 ? -11.631 -22.997 7.111 1.00 94.31 268 GLU A O 1
ATOM 2141 N N . LEU A 1 269 ? -13.297 -22.446 8.516 1.00 94.38 269 LEU A N 1
ATOM 2142 C CA . LEU A 1 269 ? -12.892 -21.049 8.679 1.00 94.38 269 LEU A CA 1
ATOM 2143 C C . LEU A 1 269 ? -11.505 -20.942 9.330 1.00 94.38 269 LEU A C 1
ATOM 2145 O O . LEU A 1 269 ? -10.668 -20.170 8.867 1.00 94.38 269 LEU A O 1
ATOM 2149 N N . ASN A 1 270 ? -11.223 -21.771 10.336 1.00 93.38 270 ASN A N 1
ATOM 2150 C CA . ASN A 1 270 ? -9.916 -21.843 10.986 1.00 93.38 270 ASN A CA 1
ATOM 2151 C C . ASN A 1 270 ? -8.826 -22.343 10.032 1.00 93.38 270 ASN A C 1
ATOM 2153 O O . ASN A 1 270 ? -7.707 -21.833 10.060 1.00 93.38 270 ASN A O 1
ATOM 2157 N N . ALA A 1 271 ? -9.132 -23.319 9.170 1.00 91.25 271 ALA A N 1
ATOM 2158 C CA . ALA A 1 271 ? -8.196 -23.769 8.142 1.00 91.25 271 ALA A CA 1
ATOM 2159 C C . ALA A 1 271 ? -7.872 -22.643 7.145 1.00 91.25 271 ALA A C 1
ATOM 2161 O O . ALA A 1 271 ? -6.702 -22.419 6.839 1.00 91.25 271 ALA A O 1
ATOM 2162 N N . ALA A 1 272 ? -8.881 -21.881 6.707 1.00 89.56 272 ALA A N 1
ATOM 2163 C CA . ALA A 1 272 ? -8.676 -20.712 5.852 1.00 89.56 272 ALA A CA 1
ATOM 2164 C C . ALA A 1 272 ? -7.836 -19.625 6.549 1.00 89.56 272 ALA A C 1
ATOM 2166 O O . ALA A 1 272 ? -6.912 -19.082 5.946 1.00 89.56 272 ALA A O 1
ATOM 2167 N N . ALA A 1 273 ? -8.097 -19.337 7.828 1.00 89.56 273 ALA A N 1
ATOM 2168 C CA . ALA A 1 273 ? -7.334 -18.356 8.601 1.00 89.56 273 ALA A CA 1
ATOM 2169 C C . ALA A 1 273 ? -5.858 -18.751 8.777 1.00 89.56 273 ALA A C 1
ATOM 2171 O O . ALA A 1 273 ? -4.975 -17.904 8.628 1.00 89.56 273 ALA A O 1
ATOM 2172 N N . LYS A 1 274 ? -5.582 -20.036 9.041 1.00 88.25 274 LYS A N 1
ATOM 2173 C CA . LYS A 1 274 ? -4.215 -20.581 9.083 1.00 88.25 274 LYS A CA 1
ATOM 2174 C C . LYS A 1 274 ? -3.525 -20.474 7.729 1.00 88.25 274 LYS A C 1
ATOM 2176 O O . LYS A 1 274 ? -2.407 -19.979 7.673 1.00 88.25 274 LYS A O 1
ATOM 2181 N N . GLY A 1 275 ? -4.218 -20.837 6.649 1.00 84.56 275 GLY A N 1
ATOM 2182 C CA . GLY A 1 275 ? -3.699 -20.685 5.291 1.00 84.56 275 GLY A CA 1
ATOM 2183 C C . GLY A 1 275 ? -3.326 -19.235 4.972 1.00 84.56 275 GLY A C 1
ATOM 2184 O O . GLY A 1 275 ? -2.257 -18.988 4.434 1.00 84.56 275 GLY A O 1
ATOM 2185 N N . LEU A 1 276 ? -4.138 -18.250 5.376 1.00 81.19 276 LEU A N 1
ATOM 2186 C CA . LEU A 1 276 ? -3.798 -16.828 5.211 1.00 81.19 276 LEU A CA 1
ATOM 2187 C C . LEU A 1 276 ? -2.560 -16.413 6.014 1.00 81.19 276 LEU A C 1
ATOM 2189 O O . LEU A 1 276 ? -1.774 -15.592 5.539 1.00 81.19 276 LEU A O 1
ATOM 2193 N N . ALA A 1 277 ? -2.388 -16.951 7.225 1.00 78.44 277 ALA A N 1
ATOM 2194 C CA . ALA A 1 277 ? -1.203 -16.704 8.042 1.00 78.44 277 ALA A CA 1
ATOM 2195 C C . ALA A 1 277 ? 0.054 -17.272 7.368 1.00 78.44 277 ALA A C 1
ATOM 2197 O O . ALA A 1 277 ? 1.046 -16.561 7.225 1.00 78.44 277 ALA A O 1
ATOM 2198 N N . GLU A 1 278 ? -0.018 -18.515 6.891 1.00 76.94 278 GLU A N 1
ATOM 2199 C CA . GLU A 1 278 ? 1.060 -19.198 6.171 1.00 76.94 278 GLU A CA 1
ATOM 2200 C C . GLU A 1 278 ? 1.408 -18.491 4.858 1.00 76.94 278 GLU A C 1
ATOM 2202 O O . GLU A 1 278 ? 2.582 -18.240 4.604 1.00 76.94 278 GLU A O 1
ATOM 2207 N N . VAL A 1 279 ? 0.408 -18.087 4.065 1.00 70.50 279 VAL A N 1
ATOM 2208 C CA . VAL A 1 279 ? 0.603 -17.303 2.834 1.00 70.50 279 VAL A CA 1
ATOM 2209 C C . VAL A 1 279 ? 1.245 -15.957 3.145 1.00 70.50 279 VAL A C 1
ATOM 2211 O O . VAL A 1 279 ? 2.188 -15.580 2.468 1.00 70.50 279 VAL A O 1
ATOM 2214 N N . SER A 1 280 ? 0.807 -15.249 4.189 1.00 67.44 280 SER A N 1
ATOM 2215 C CA . SER A 1 280 ? 1.402 -13.954 4.557 1.00 67.44 280 SER A CA 1
ATOM 2216 C C . SER A 1 280 ? 2.863 -14.084 5.000 1.00 67.44 280 SER A C 1
ATOM 2218 O O . SER A 1 280 ? 3.684 -13.219 4.701 1.00 67.44 280 SER A O 1
ATOM 2220 N N . ILE A 1 281 ? 3.195 -15.158 5.726 1.00 64.38 281 ILE A N 1
ATOM 2221 C CA . ILE A 1 281 ? 4.575 -15.480 6.106 1.00 64.38 281 ILE A CA 1
ATOM 2222 C C . ILE A 1 281 ? 5.377 -15.837 4.851 1.00 64.38 281 ILE A C 1
ATOM 2224 O O . ILE A 1 281 ? 6.454 -15.281 4.650 1.00 64.38 281 ILE A O 1
ATOM 2228 N N . SER A 1 282 ? 4.825 -16.676 3.973 1.00 59.62 282 SER A N 1
ATOM 2229 C CA . SER A 1 282 ? 5.440 -17.038 2.698 1.00 59.62 282 SER A CA 1
ATOM 2230 C C . SER A 1 282 ? 5.690 -15.811 1.825 1.00 59.62 282 SER A C 1
ATOM 2232 O O . SER A 1 282 ? 6.817 -15.629 1.405 1.00 59.62 282 SER A O 1
ATOM 2234 N N . GLU A 1 283 ? 4.715 -14.921 1.616 1.00 59.91 283 GLU A N 1
ATOM 2235 C CA . GLU A 1 283 ? 4.859 -13.662 0.861 1.00 59.91 283 GLU A CA 1
ATOM 2236 C C . GLU A 1 283 ? 5.951 -12.756 1.449 1.00 59.91 283 GLU A C 1
ATOM 2238 O O . GLU A 1 283 ? 6.690 -12.102 0.711 1.00 59.91 283 GLU A O 1
ATOM 2243 N N . SER A 1 284 ? 6.105 -12.745 2.778 1.00 55.94 284 SER A N 1
ATOM 2244 C CA . SER A 1 284 ? 7.194 -12.016 3.441 1.00 55.94 284 SER A CA 1
ATOM 2245 C C . SER A 1 284 ? 8.584 -12.635 3.187 1.00 55.94 284 SER A C 1
ATOM 2247 O O . SER A 1 284 ? 9.609 -11.948 3.303 1.00 55.94 284 SER A O 1
ATOM 2249 N N . GLU A 1 285 ? 8.620 -13.913 2.794 1.00 58.03 285 GLU A N 1
ATOM 2250 C CA . GLU A 1 285 ? 9.795 -14.693 2.382 1.00 58.03 285 GLU A CA 1
ATOM 2251 C C . GLU A 1 285 ? 9.935 -14.844 0.848 1.00 58.03 285 GLU A C 1
ATOM 2253 O O . GLU A 1 285 ? 11.016 -15.190 0.372 1.00 58.03 285 GLU A O 1
ATOM 2258 N N . ASP A 1 286 ? 8.910 -14.479 0.069 1.00 66.12 286 ASP A N 1
ATOM 2259 C CA . ASP A 1 286 ? 8.756 -14.707 -1.384 1.00 66.12 286 ASP A CA 1
ATOM 2260 C C . ASP A 1 286 ? 9.582 -13.743 -2.257 1.00 66.12 286 ASP A C 1
ATOM 2262 O O . ASP A 1 286 ? 9.327 -13.491 -3.435 1.00 66.12 286 ASP A O 1
ATOM 2266 N N . TYR A 1 287 ? 10.604 -13.138 -1.660 1.00 78.38 287 TYR A N 1
ATOM 2267 C CA . TYR A 1 287 ? 11.558 -12.301 -2.376 1.00 78.38 287 TYR A CA 1
ATOM 2268 C C . TYR A 1 287 ? 12.761 -13.095 -2.896 1.00 78.38 287 TYR A C 1
ATOM 2270 O O . TYR A 1 287 ? 13.581 -12.519 -3.610 1.00 78.38 287 TYR A O 1
ATOM 2278 N N . ILE A 1 288 ? 12.881 -14.383 -2.556 1.00 87.81 288 ILE A N 1
ATOM 2279 C CA . ILE A 1 288 ? 13.881 -15.309 -3.105 1.00 87.81 288 ILE A CA 1
ATOM 2280 C C . ILE A 1 288 ? 13.129 -16.443 -3.793 1.00 87.81 288 ILE A C 1
ATOM 2282 O O . ILE A 1 288 ? 12.648 -17.363 -3.134 1.00 87.81 288 ILE A O 1
ATOM 2286 N N . LEU A 1 289 ? 13.049 -16.375 -5.116 1.00 89.56 289 LEU A N 1
ATOM 2287 C CA . LEU A 1 289 ? 12.348 -17.363 -5.924 1.00 89.56 289 LEU A CA 1
ATOM 2288 C C . LEU A 1 289 ? 13.315 -18.464 -6.367 1.00 89.56 289 LEU A C 1
ATOM 2290 O O . LEU A 1 289 ? 14.421 -18.165 -6.824 1.00 89.56 289 LEU A O 1
ATOM 2294 N N . ASP A 1 290 ? 12.891 -19.723 -6.265 1.00 90.38 290 ASP A N 1
ATOM 2295 C CA . ASP A 1 290 ? 13.578 -20.844 -6.911 1.00 90.38 290 ASP A CA 1
ATOM 2296 C C . ASP A 1 290 ? 13.136 -20.930 -8.375 1.00 90.38 290 ASP A C 1
ATOM 2298 O O . ASP A 1 290 ? 11.978 -21.233 -8.670 1.00 90.38 290 ASP A O 1
ATOM 2302 N N . VAL A 1 291 ? 14.051 -20.647 -9.303 1.00 92.19 291 VAL A N 1
ATOM 2303 C CA . VAL A 1 291 ? 13.706 -20.493 -10.726 1.00 92.19 291 VAL A CA 1
ATOM 2304 C C . VAL A 1 291 ? 13.152 -21.787 -11.322 1.00 92.19 291 VAL A C 1
ATOM 2306 O O . VAL A 1 291 ? 12.243 -21.729 -12.150 1.00 92.19 291 VAL A O 1
ATOM 2309 N N . ALA A 1 292 ? 13.644 -22.953 -10.894 1.00 88.69 292 ALA A N 1
ATOM 2310 C CA . ALA A 1 292 ? 13.134 -24.238 -11.370 1.00 88.69 292 ALA A CA 1
ATOM 2311 C C . ALA A 1 292 ? 11.654 -24.431 -10.986 1.00 88.69 292 ALA A C 1
ATOM 2313 O O . ALA A 1 292 ? 10.828 -24.763 -11.844 1.00 88.69 292 ALA A O 1
ATOM 2314 N N . GLY A 1 293 ? 11.311 -24.158 -9.722 1.00 86.12 293 GLY A N 1
ATOM 2315 C CA . GLY A 1 293 ? 9.932 -24.150 -9.237 1.00 86.12 293 GLY A CA 1
ATOM 2316 C C . GLY A 1 293 ? 9.047 -23.168 -10.006 1.00 86.12 293 GLY A C 1
ATOM 2317 O O . GLY A 1 293 ? 8.004 -23.563 -10.533 1.00 86.12 293 GLY A O 1
ATOM 2318 N N . GLU A 1 294 ? 9.493 -21.922 -10.158 1.00 89.00 294 GLU A N 1
ATOM 2319 C CA . GLU A 1 294 ? 8.748 -20.876 -10.867 1.00 89.00 294 GLU A CA 1
ATOM 2320 C C . GLU A 1 294 ? 8.459 -21.235 -12.328 1.00 89.00 294 GLU A C 1
ATOM 2322 O O . GLU A 1 294 ? 7.329 -21.106 -12.798 1.00 89.00 294 GLU A O 1
ATOM 2327 N N . VAL A 1 295 ? 9.457 -21.743 -13.054 1.00 89.00 295 VAL A N 1
ATOM 2328 C CA . VAL A 1 295 ? 9.299 -22.175 -14.448 1.00 89.00 295 VAL A CA 1
ATOM 2329 C C . VAL A 1 295 ? 8.323 -23.347 -14.560 1.00 89.00 295 VAL A C 1
ATOM 2331 O O . VAL A 1 295 ? 7.506 -23.378 -15.484 1.00 89.00 295 VAL A O 1
ATOM 2334 N N . SER A 1 296 ? 8.374 -24.301 -13.625 1.00 84.50 296 SER A N 1
ATOM 2335 C CA . SER A 1 296 ? 7.483 -25.467 -13.636 1.00 84.50 296 SER A CA 1
ATOM 2336 C C . SER A 1 296 ? 6.011 -25.092 -13.415 1.00 84.50 296 SER A C 1
ATOM 2338 O O . SER A 1 296 ? 5.126 -25.654 -14.066 1.00 84.50 296 SER A O 1
ATOM 2340 N N . ASN A 1 297 ? 5.764 -24.093 -12.561 1.00 83.56 297 ASN A N 1
ATOM 2341 C CA . ASN A 1 297 ? 4.432 -23.602 -12.210 1.00 83.56 297 ASN A CA 1
ATOM 2342 C C . ASN A 1 297 ? 3.912 -22.516 -13.166 1.00 83.56 297 ASN A C 1
ATOM 2344 O O . ASN A 1 297 ? 2.722 -22.198 -13.149 1.00 83.56 297 ASN A O 1
ATOM 2348 N N . ALA A 1 298 ? 4.776 -21.944 -14.008 1.00 84.31 298 ALA A N 1
ATOM 2349 C CA . ALA A 1 298 ? 4.406 -20.864 -14.909 1.00 84.31 298 ALA A CA 1
ATOM 2350 C C . ALA A 1 298 ? 3.362 -21.303 -15.945 1.00 84.31 298 ALA A C 1
ATOM 2352 O O . ALA A 1 298 ? 3.512 -22.325 -16.620 1.00 84.31 298 ALA A O 1
ATOM 2353 N N . SER A 1 299 ? 2.330 -20.481 -16.145 1.00 84.62 299 SER A N 1
ATOM 2354 C CA . SER A 1 299 ? 1.416 -20.615 -17.282 1.00 84.62 299 SER A CA 1
ATOM 2355 C C . SER A 1 299 ? 2.154 -20.433 -18.616 1.00 84.62 299 SER A C 1
ATOM 2357 O O . SER A 1 299 ? 3.260 -19.900 -18.664 1.00 84.62 299 SER A O 1
ATOM 2359 N N . GLY A 1 300 ? 1.559 -20.895 -19.722 1.00 86.25 300 GLY A N 1
ATOM 2360 C CA . GLY A 1 300 ? 2.095 -20.618 -21.060 1.00 86.25 300 GLY A CA 1
ATOM 2361 C C . GLY A 1 300 ? 2.144 -19.113 -21.347 1.00 86.25 300 GLY A C 1
ATOM 2362 O O . GLY A 1 300 ? 1.296 -18.364 -20.859 1.00 86.25 300 GLY A O 1
ATOM 2363 N N . GLY A 1 301 ? 3.139 -18.680 -22.124 1.00 84.31 301 GLY A N 1
ATOM 2364 C CA . GLY A 1 301 ? 3.274 -17.281 -22.520 1.00 84.31 301 GLY A CA 1
ATOM 2365 C C . GLY A 1 301 ? 2.144 -16.823 -23.445 1.00 84.31 301 GLY A C 1
ATOM 2366 O O . GLY A 1 301 ? 1.591 -17.608 -24.217 1.00 84.31 301 GLY A O 1
ATOM 2367 N N . ASP A 1 302 ? 1.824 -15.532 -23.388 1.00 86.25 302 ASP A N 1
ATOM 2368 C CA . ASP A 1 302 ? 0.749 -14.916 -24.178 1.00 86.25 302 ASP A CA 1
ATOM 2369 C C . ASP A 1 302 ? 1.323 -13.974 -25.246 1.00 86.25 302 ASP A C 1
ATOM 2371 O O . ASP A 1 302 ? 2.292 -13.257 -24.991 1.00 86.25 302 ASP A O 1
ATOM 2375 N N . ALA A 1 303 ? 0.718 -13.946 -26.439 1.00 86.19 303 ALA A N 1
ATOM 2376 C CA . ALA A 1 303 ? 1.172 -13.119 -27.561 1.00 86.19 303 ALA A CA 1
ATOM 2377 C C . ALA A 1 303 ? 1.127 -11.610 -27.258 1.00 86.19 303 ALA A C 1
ATOM 2379 O O . ALA A 1 303 ? 1.850 -10.832 -27.881 1.00 86.19 303 ALA A O 1
ATOM 2380 N N . ASP A 1 304 ? 0.325 -11.181 -26.283 1.00 81.12 304 ASP A N 1
ATOM 2381 C CA . ASP A 1 304 ? 0.280 -9.809 -25.780 1.00 81.12 304 ASP A CA 1
ATOM 2382 C C . ASP A 1 304 ? 1.609 -9.375 -25.133 1.00 81.12 304 ASP A C 1
ATOM 2384 O O . ASP A 1 304 ? 1.867 -8.176 -25.022 1.00 81.12 304 ASP A O 1
ATOM 2388 N N . PHE A 1 305 ? 2.506 -10.315 -24.794 1.00 85.19 305 PHE A N 1
ATOM 2389 C CA . PHE A 1 305 ? 3.907 -10.020 -24.461 1.00 85.19 305 PHE A CA 1
ATOM 2390 C C . PHE A 1 305 ? 4.581 -9.160 -25.540 1.00 85.19 305 PHE A C 1
ATOM 2392 O O . PHE A 1 305 ? 5.191 -8.136 -25.235 1.00 85.19 305 PHE A O 1
ATOM 2399 N N . LEU A 1 306 ? 4.385 -9.504 -26.816 1.00 82.94 306 LEU A N 1
ATOM 2400 C CA . LEU A 1 306 ? 4.976 -8.795 -27.957 1.00 82.94 306 LEU A CA 1
ATOM 2401 C C . LEU A 1 306 ? 4.413 -7.378 -28.147 1.00 82.94 306 LEU A C 1
ATOM 2403 O O . LEU A 1 306 ? 5.002 -6.567 -28.859 1.00 82.94 306 LEU A O 1
ATOM 2407 N N . LEU A 1 307 ? 3.278 -7.075 -27.511 1.00 75.56 307 LEU A N 1
ATOM 2408 C CA . LEU A 1 307 ? 2.665 -5.746 -27.488 1.00 75.56 307 LEU A CA 1
ATOM 2409 C C . LEU A 1 307 ? 3.131 -4.898 -26.295 1.00 75.56 307 LEU A C 1
ATOM 2411 O O . LEU A 1 307 ? 2.679 -3.763 -26.135 1.00 75.56 307 LEU A O 1
ATOM 2415 N N . GLY A 1 308 ? 4.048 -5.430 -25.482 1.00 74.69 308 GLY A N 1
ATOM 2416 C CA . GLY A 1 308 ? 4.747 -4.695 -24.440 1.00 74.69 308 GLY A CA 1
ATOM 2417 C C . GLY A 1 308 ? 4.364 -5.025 -23.011 1.00 74.69 308 GLY A C 1
ATOM 2418 O O . GLY A 1 308 ? 4.704 -4.238 -22.141 1.00 74.69 308 GLY A O 1
ATOM 2419 N N . ARG A 1 309 ? 3.685 -6.141 -22.733 1.00 79.06 309 ARG A N 1
ATOM 2420 C CA . ARG A 1 309 ? 3.503 -6.614 -21.349 1.00 79.06 309 ARG A CA 1
ATOM 2421 C C . ARG A 1 309 ? 4.863 -6.977 -20.722 1.00 79.06 309 ARG A C 1
ATOM 2423 O O . ARG A 1 309 ? 5.733 -7.502 -21.412 1.00 79.06 309 ARG A O 1
ATOM 2430 N N . GLU A 1 310 ? 5.043 -6.747 -19.417 1.00 78.62 310 GLU A N 1
ATOM 2431 C CA . GLU A 1 310 ? 6.212 -7.266 -18.679 1.00 78.62 310 GLU A CA 1
ATOM 2432 C C . GLU A 1 310 ? 6.329 -8.806 -18.810 1.00 78.62 310 GLU A C 1
ATOM 2434 O O . GLU A 1 310 ? 5.299 -9.492 -18.808 1.00 78.62 310 GLU A O 1
ATOM 2439 N N . PRO A 1 311 ? 7.552 -9.364 -18.925 1.00 85.94 311 PRO A N 1
ATOM 2440 C CA . PRO A 1 311 ? 7.757 -10.800 -19.115 1.00 85.94 311 PRO A CA 1
ATOM 2441 C C . PRO A 1 311 ? 7.346 -11.619 -17.883 1.00 85.94 311 PRO A C 1
ATOM 2443 O O . PRO A 1 311 ? 7.612 -11.228 -16.748 1.00 85.94 311 PRO A O 1
ATOM 2446 N N . ILE A 1 312 ? 6.758 -12.792 -18.120 1.00 88.31 312 ILE A N 1
ATOM 2447 C CA . ILE A 1 312 ? 6.616 -13.875 -17.132 1.00 88.31 312 ILE A CA 1
ATOM 2448 C C . ILE A 1 312 ? 7.513 -15.062 -17.514 1.00 88.31 312 ILE A C 1
ATOM 2450 O O . ILE A 1 312 ? 7.937 -15.186 -18.662 1.00 88.31 312 ILE A O 1
ATOM 2454 N N . TRP A 1 313 ? 7.769 -15.979 -16.576 1.00 91.19 313 TRP A N 1
ATOM 2455 C CA . TRP A 1 313 ? 8.583 -17.184 -16.821 1.00 91.19 313 TRP A CA 1
ATOM 2456 C C . TRP A 1 313 ? 8.051 -18.056 -17.971 1.00 91.19 313 TRP A C 1
ATOM 2458 O O . TRP A 1 313 ? 8.821 -18.673 -18.710 1.00 91.19 313 TRP A O 1
ATOM 2468 N N . GLY A 1 314 ? 6.733 -18.052 -18.180 1.00 88.81 314 GLY A N 1
ATOM 2469 C CA . GLY A 1 314 ? 6.081 -18.702 -19.313 1.00 88.81 314 GLY A CA 1
ATOM 2470 C C . GLY A 1 314 ? 6.492 -18.149 -20.675 1.00 88.81 314 GLY A C 1
ATOM 2471 O O . GLY A 1 314 ? 6.593 -18.910 -21.633 1.00 88.81 314 GLY A O 1
ATOM 2472 N N . ASP A 1 315 ? 6.783 -16.847 -20.771 1.00 91.31 315 ASP A N 1
ATOM 2473 C CA . ASP A 1 315 ? 7.114 -16.192 -22.042 1.00 91.31 315 ASP A CA 1
ATOM 2474 C C . ASP A 1 315 ? 8.469 -16.650 -22.592 1.00 91.31 315 ASP A C 1
ATOM 2476 O O . ASP A 1 315 ? 8.625 -16.776 -23.807 1.00 91.31 315 ASP A O 1
ATOM 2480 N N . VAL A 1 316 ? 9.430 -16.918 -21.699 1.00 91.69 316 VAL A N 1
ATOM 2481 C CA . VAL A 1 316 ? 10.798 -17.336 -22.056 1.00 91.69 316 VAL A CA 1
ATOM 2482 C C . VAL A 1 316 ? 10.943 -18.841 -22.262 1.00 91.69 316 VAL A C 1
ATOM 2484 O O . VAL A 1 316 ? 11.872 -19.266 -22.940 1.00 91.69 316 VAL A O 1
ATOM 2487 N N . THR A 1 317 ? 10.031 -19.646 -21.711 1.00 88.25 317 THR A N 1
ATOM 2488 C CA . THR A 1 317 ? 10.090 -21.116 -21.794 1.00 88.25 317 THR A CA 1
ATOM 2489 C C . THR A 1 317 ? 9.087 -21.709 -22.780 1.00 88.25 317 THR A C 1
ATOM 2491 O O . THR A 1 317 ? 9.420 -22.620 -23.533 1.00 88.25 317 THR A O 1
ATOM 2494 N N . ARG A 1 318 ? 7.849 -21.203 -22.788 1.00 86.62 318 ARG A N 1
ATOM 2495 C CA . ARG A 1 318 ? 6.721 -21.690 -23.599 1.00 86.62 318 ARG A CA 1
ATOM 2496 C C . ARG A 1 318 ? 5.901 -20.513 -24.125 1.00 86.62 318 ARG A C 1
ATOM 2498 O O . ARG A 1 318 ? 4.692 -20.440 -23.901 1.00 86.62 318 ARG A O 1
ATOM 2505 N N . GLY A 1 319 ? 6.565 -19.567 -24.778 1.00 87.81 319 GLY A N 1
ATOM 2506 C CA . GLY A 1 319 ? 5.927 -18.334 -25.215 1.00 87.81 319 GLY A CA 1
ATOM 2507 C C . GLY A 1 319 ? 6.616 -17.677 -26.397 1.00 87.81 319 GLY A C 1
ATOM 2508 O O . GLY A 1 319 ? 7.246 -18.335 -27.221 1.00 87.81 319 GLY A O 1
ATOM 2509 N N . TYR A 1 320 ? 6.445 -16.361 -26.477 1.00 89.12 320 TYR A N 1
ATOM 2510 C CA . TYR A 1 320 ? 6.784 -15.563 -27.652 1.00 89.12 320 TYR A CA 1
ATOM 2511 C C . TYR A 1 320 ? 8.078 -14.756 -27.489 1.00 89.12 320 TYR A C 1
ATOM 2513 O O . TYR A 1 320 ? 8.372 -13.891 -28.315 1.00 89.12 320 TYR A O 1
ATOM 2521 N N . ALA A 1 321 ? 8.862 -14.989 -26.431 1.00 89.62 321 ALA A N 1
ATOM 2522 C CA . ALA A 1 321 ? 10.149 -14.321 -26.289 1.00 89.62 321 ALA A CA 1
ATOM 2523 C C . ALA A 1 321 ? 11.119 -14.812 -27.375 1.00 89.62 321 ALA A C 1
ATOM 2525 O O . ALA A 1 321 ? 11.405 -16.008 -27.476 1.00 89.62 321 ALA A O 1
ATOM 2526 N N . ALA A 1 322 ? 11.651 -13.886 -28.176 1.00 88.75 322 ALA A N 1
ATOM 2527 C CA . ALA A 1 322 ? 12.711 -14.193 -29.131 1.00 88.75 322 ALA A CA 1
ATOM 2528 C C . ALA A 1 322 ? 14.011 -14.541 -28.396 1.00 88.75 322 ALA A C 1
ATOM 2530 O O . ALA A 1 322 ? 14.268 -14.032 -27.303 1.00 88.75 322 ALA A O 1
ATOM 2531 N N . GLU A 1 323 ? 14.795 -15.445 -28.978 1.00 88.06 323 GLU A N 1
ATOM 2532 C CA . GLU A 1 323 ? 16.133 -15.773 -28.484 1.00 88.06 323 GLU A CA 1
ATOM 2533 C C . GLU A 1 323 ? 17.121 -14.862 -29.189 1.00 88.06 323 GLU A C 1
ATOM 2535 O O . GLU A 1 323 ? 17.169 -14.866 -30.423 1.00 88.06 323 GLU A O 1
ATOM 2540 N N . PHE A 1 324 ? 17.872 -14.083 -28.418 1.00 88.06 324 PHE A N 1
ATOM 2541 C CA . PHE A 1 324 ? 18.883 -13.204 -28.978 1.00 88.06 324 PHE A CA 1
ATOM 2542 C C . PHE A 1 324 ? 20.242 -13.891 -29.029 1.00 88.06 324 PHE A C 1
ATOM 2544 O O . PHE A 1 324 ? 20.562 -14.740 -28.197 1.00 88.06 324 PHE A O 1
ATOM 2551 N N . ASP A 1 325 ? 21.067 -13.521 -30.003 1.00 86.81 325 ASP A N 1
ATOM 2552 C CA . ASP A 1 325 ? 22.387 -14.129 -30.176 1.00 86.81 325 ASP A CA 1
ATOM 2553 C C . ASP A 1 325 ? 23.284 -13.892 -28.949 1.00 86.81 325 ASP A C 1
ATOM 2555 O O . ASP A 1 325 ? 24.005 -14.798 -28.524 1.00 86.81 325 ASP A O 1
ATOM 2559 N N . TRP A 1 326 ? 23.161 -12.726 -28.306 1.00 87.62 326 TRP A N 1
ATOM 2560 C CA . TRP A 1 326 ? 23.894 -12.409 -27.076 1.00 87.62 326 TRP A CA 1
ATOM 2561 C C . TRP A 1 326 ? 23.415 -13.203 -25.851 1.00 87.62 326 TRP A C 1
ATOM 2563 O O . TRP A 1 326 ? 24.190 -13.375 -24.909 1.00 87.62 326 TRP A O 1
ATOM 2573 N N . ASP A 1 327 ? 22.179 -13.729 -25.863 1.00 90.19 327 ASP A N 1
ATOM 2574 C CA . ASP A 1 327 ? 21.705 -14.626 -24.802 1.00 90.19 327 ASP A CA 1
ATOM 2575 C C . ASP A 1 327 ? 22.600 -15.874 -24.767 1.00 90.19 327 ASP A C 1
ATOM 2577 O O . ASP A 1 327 ? 23.030 -16.299 -23.697 1.00 90.19 327 ASP A O 1
ATOM 2581 N N . ARG A 1 328 ? 22.933 -16.434 -25.943 1.00 87.06 328 ARG A N 1
ATOM 2582 C CA . ARG A 1 328 ? 23.781 -17.635 -26.056 1.00 87.06 328 ARG A CA 1
ATOM 2583 C C . ARG A 1 328 ? 25.197 -17.371 -25.559 1.00 87.06 328 ARG A C 1
ATOM 2585 O O . ARG A 1 328 ? 25.738 -18.180 -24.813 1.00 87.06 328 ARG A O 1
ATOM 2592 N N . GLU A 1 329 ? 25.779 -16.237 -25.947 1.00 90.06 329 GLU A N 1
ATOM 2593 C CA . GLU A 1 329 ? 27.123 -15.844 -25.511 1.00 90.06 329 GLU A CA 1
ATOM 2594 C C . GLU A 1 329 ? 27.195 -15.697 -23.985 1.00 90.06 329 GLU A C 1
ATOM 2596 O O . GLU A 1 329 ? 28.108 -16.226 -23.348 1.00 90.06 329 GLU A O 1
ATOM 2601 N N . LEU A 1 330 ? 26.209 -15.031 -23.376 1.00 92.44 330 LEU A N 1
ATOM 2602 C CA . LEU A 1 330 ? 26.186 -14.849 -21.929 1.00 92.44 330 LEU A CA 1
ATOM 2603 C C . LEU A 1 330 ? 25.938 -16.168 -21.179 1.00 92.44 330 LEU A C 1
ATOM 2605 O O . LEU A 1 330 ? 26.553 -16.379 -20.137 1.00 92.44 330 LEU A O 1
ATOM 2609 N N . ILE A 1 331 ? 25.105 -17.075 -21.705 1.00 94.00 331 ILE A N 1
ATOM 2610 C CA . ILE A 1 331 ? 24.916 -18.421 -21.129 1.00 94.00 331 ILE A CA 1
ATOM 2611 C C . ILE A 1 331 ? 26.244 -19.180 -21.091 1.00 94.00 331 ILE A C 1
ATOM 2613 O O . ILE A 1 331 ? 26.614 -19.696 -20.040 1.00 94.00 331 ILE A O 1
ATOM 2617 N N . GLU A 1 332 ? 26.981 -19.222 -22.202 1.00 93.94 332 GLU A N 1
ATOM 2618 C CA . GLU A 1 332 ? 28.267 -19.928 -22.262 1.00 93.94 332 GLU A CA 1
ATOM 2619 C C . GLU A 1 332 ? 29.308 -19.306 -21.323 1.00 93.94 332 GLU A C 1
ATOM 2621 O O . GLU A 1 332 ? 30.019 -20.019 -20.614 1.00 93.94 332 GLU A O 1
ATOM 2626 N N . ASN A 1 333 ? 29.362 -17.977 -21.238 1.00 94.31 333 ASN A N 1
ATOM 2627 C CA . ASN A 1 333 ? 30.241 -17.295 -20.290 1.00 94.31 333 ASN A CA 1
ATOM 2628 C C . ASN A 1 333 ? 29.898 -17.634 -18.829 1.00 94.31 333 ASN A C 1
ATOM 2630 O O . ASN A 1 333 ? 30.801 -17.888 -18.033 1.00 94.31 333 ASN A O 1
ATOM 2634 N N . LEU A 1 334 ? 28.609 -17.685 -18.476 1.00 94.69 334 LEU A N 1
ATOM 2635 C CA . LEU A 1 334 ? 28.157 -18.012 -17.120 1.00 94.69 334 LEU A CA 1
ATOM 2636 C C . LEU A 1 334 ? 28.311 -19.499 -16.773 1.00 94.69 334 LEU A C 1
ATOM 2638 O O . LEU A 1 334 ? 28.569 -19.815 -15.615 1.00 94.69 334 LEU A O 1
ATOM 2642 N N . ARG A 1 335 ? 28.206 -20.409 -17.749 1.00 94.56 335 ARG A N 1
ATOM 2643 C CA . ARG A 1 335 ? 28.512 -21.842 -17.570 1.00 94.56 335 ARG A CA 1
ATOM 2644 C C . ARG A 1 335 ? 29.986 -22.085 -17.259 1.00 94.56 335 ARG A C 1
ATOM 2646 O O . ARG A 1 335 ? 30.316 -22.994 -16.507 1.00 94.56 335 ARG A O 1
ATOM 2653 N N . ASN A 1 336 ? 30.866 -21.271 -17.840 1.00 92.06 336 ASN A N 1
ATOM 2654 C CA . ASN A 1 336 ? 32.307 -21.340 -17.603 1.00 92.06 336 ASN A CA 1
ATOM 2655 C C . ASN A 1 336 ? 32.751 -20.576 -16.343 1.00 92.06 336 ASN A C 1
ATOM 2657 O O . ASN A 1 336 ? 33.906 -20.698 -15.932 1.00 92.06 336 ASN A O 1
ATOM 2661 N N . ALA A 1 337 ? 31.865 -19.784 -15.734 1.00 90.38 337 ALA A N 1
ATOM 2662 C CA . ALA A 1 337 ? 32.140 -19.069 -14.496 1.00 90.38 337 ALA A CA 1
ATOM 2663 C C . ALA A 1 337 ? 31.829 -19.957 -13.282 1.00 90.38 337 ALA A C 1
ATOM 2665 O O . ALA A 1 337 ? 30.728 -20.486 -13.161 1.00 90.38 337 ALA A O 1
ATOM 2666 N N . SER A 1 338 ? 32.788 -20.085 -12.363 1.00 81.19 338 SER A N 1
ATOM 2667 C CA . SER A 1 338 ? 32.612 -20.808 -11.094 1.00 81.19 338 SER A CA 1
ATOM 2668 C C . SER A 1 338 ? 32.288 -19.893 -9.911 1.00 81.19 338 SER A C 1
ATOM 2670 O O . SER A 1 338 ? 31.729 -20.346 -8.920 1.00 81.19 338 SER A O 1
ATOM 2672 N N . GLU A 1 339 ? 32.655 -18.614 -9.998 1.00 87.62 339 GLU A N 1
ATOM 2673 C CA . GLU A 1 339 ? 32.448 -17.611 -8.953 1.00 87.62 339 GLU A CA 1
ATOM 2674 C C . GLU A 1 339 ? 32.426 -16.194 -9.555 1.00 87.62 339 GLU A C 1
ATOM 2676 O O . GLU A 1 339 ? 32.771 -15.982 -10.723 1.00 87.62 339 GLU A O 1
ATOM 2681 N N . GLY A 1 340 ? 32.043 -15.206 -8.746 1.00 90.31 340 GLY A N 1
ATOM 2682 C CA . GLY A 1 340 ? 32.173 -13.786 -9.076 1.00 90.31 340 GLY A CA 1
ATOM 2683 C C . GLY A 1 340 ? 30.859 -13.097 -9.439 1.00 90.31 340 GLY A C 1
ATOM 2684 O O . GLY A 1 340 ? 29.767 -13.650 -9.310 1.00 90.31 340 GLY A O 1
ATOM 2685 N N . SER A 1 341 ? 30.957 -11.832 -9.850 1.00 94.06 341 SER A N 1
ATOM 2686 C CA . SER A 1 341 ? 29.793 -10.975 -10.101 1.00 94.06 341 SER A CA 1
ATOM 2687 C C . SER A 1 341 ? 29.759 -10.471 -11.541 1.00 94.06 341 SER A C 1
ATOM 2689 O O . SER A 1 341 ? 30.757 -9.969 -12.050 1.00 94.06 341 SER A O 1
ATOM 2691 N N . TRP A 1 342 ? 28.591 -10.553 -12.172 1.00 96.25 342 TRP A N 1
ATOM 2692 C CA . TRP A 1 342 ? 28.311 -10.116 -13.535 1.00 96.25 342 TRP A CA 1
ATOM 2693 C C . TRP A 1 342 ? 27.235 -9.031 -13.513 1.00 96.25 342 TRP A C 1
ATOM 2695 O O . TRP A 1 342 ? 26.118 -9.258 -13.054 1.00 96.25 342 TRP A O 1
ATOM 2705 N N . ILE A 1 343 ? 27.559 -7.841 -14.008 1.00 95.62 343 ILE A N 1
ATOM 2706 C CA . ILE A 1 343 ? 26.654 -6.695 -14.077 1.00 95.62 343 ILE A CA 1
ATOM 2707 C C . ILE A 1 343 ? 26.191 -6.522 -15.521 1.00 95.62 343 ILE A C 1
ATOM 2709 O O . ILE A 1 343 ? 26.927 -6.016 -16.371 1.00 95.62 343 ILE A O 1
ATOM 2713 N N . VAL A 1 344 ? 24.951 -6.922 -15.795 1.00 94.94 344 VAL A N 1
ATOM 2714 C CA . VAL A 1 344 ? 24.314 -6.764 -17.105 1.00 94.94 344 VAL A CA 1
ATOM 2715 C C . VAL A 1 344 ? 23.617 -5.411 -17.155 1.00 94.94 344 VAL A C 1
ATOM 2717 O O . VAL A 1 344 ? 22.705 -5.139 -16.370 1.00 94.94 344 VAL A O 1
ATOM 2720 N N . HIS A 1 345 ? 24.022 -4.545 -18.084 1.00 93.00 345 HIS A N 1
ATOM 2721 C CA . HIS A 1 345 ? 23.500 -3.186 -18.166 1.00 93.00 345 HIS A CA 1
ATOM 2722 C C . HIS A 1 345 ? 23.051 -2.772 -19.565 1.00 93.00 345 HIS A C 1
ATOM 2724 O O . HIS A 1 345 ? 23.595 -3.192 -20.578 1.00 93.00 345 HIS A O 1
ATOM 2730 N N . GLY A 1 346 ? 22.046 -1.903 -19.629 1.00 88.56 346 GLY A N 1
ATOM 2731 C CA . GLY A 1 346 ? 21.460 -1.464 -20.896 1.00 88.56 346 GLY A CA 1
ATOM 2732 C C . GLY A 1 346 ? 20.271 -0.537 -20.691 1.00 88.56 346 GLY A C 1
ATOM 2733 O O . GLY A 1 346 ? 19.782 -0.372 -19.568 1.00 88.56 346 GLY A O 1
ATOM 2734 N N . ASP A 1 347 ? 19.774 0.051 -21.771 1.00 83.56 347 ASP A N 1
ATOM 2735 C CA . ASP A 1 347 ? 18.700 1.045 -21.710 1.00 83.56 347 ASP A CA 1
ATOM 2736 C C . ASP A 1 347 ? 17.326 0.432 -21.369 1.00 83.56 347 ASP A C 1
ATOM 2738 O O . ASP A 1 347 ? 17.133 -0.786 -21.479 1.00 83.56 347 ASP A O 1
ATOM 2742 N N . PRO A 1 348 ? 16.357 1.226 -20.873 1.00 76.69 348 PRO A N 1
ATOM 2743 C CA . PRO A 1 348 ? 15.000 0.743 -20.625 1.00 76.69 348 PRO A CA 1
ATOM 2744 C C . PRO A 1 348 ? 14.378 0.116 -21.877 1.00 76.69 348 PRO A C 1
ATOM 2746 O O . PRO A 1 348 ? 14.574 0.599 -22.986 1.00 76.69 348 PRO A O 1
ATOM 2749 N N . GLY A 1 349 ? 13.636 -0.979 -21.704 1.00 78.75 349 GLY A N 1
ATOM 2750 C CA . GLY A 1 349 ? 12.964 -1.647 -22.820 1.00 78.75 349 GLY A CA 1
ATOM 2751 C C . GLY A 1 349 ? 13.884 -2.374 -23.804 1.00 78.75 349 GLY A C 1
ATOM 2752 O O . GLY A 1 349 ? 13.392 -2.756 -24.853 1.00 78.75 349 GLY A O 1
ATOM 2753 N N . SER A 1 350 ? 15.167 -2.597 -23.486 1.00 82.88 350 SER A N 1
ATOM 2754 C CA . SER A 1 350 ? 16.128 -3.337 -24.330 1.00 82.88 350 SER A CA 1
ATOM 2755 C C . SER A 1 350 ? 16.005 -4.870 -24.276 1.00 82.88 350 SER A C 1
ATOM 2757 O O . SER A 1 350 ? 16.840 -5.564 -24.839 1.00 82.88 350 SER A O 1
ATOM 2759 N N . GLY A 1 351 ? 15.032 -5.418 -23.540 1.00 85.06 351 GLY A N 1
ATOM 2760 C CA . GLY A 1 351 ? 14.875 -6.870 -23.361 1.00 85.06 351 GLY A CA 1
ATOM 2761 C C . GLY A 1 351 ? 15.722 -7.504 -22.248 1.00 85.06 351 GLY A C 1
ATOM 2762 O O . GLY A 1 351 ? 15.589 -8.698 -22.017 1.00 85.06 351 GLY A O 1
ATOM 2763 N N . LYS A 1 352 ? 16.525 -6.727 -21.497 1.00 89.81 352 LYS A N 1
ATOM 2764 C CA . LYS A 1 352 ? 17.389 -7.238 -20.403 1.00 89.81 352 LYS A CA 1
ATOM 2765 C C . LYS A 1 352 ? 16.703 -8.210 -19.453 1.00 89.81 352 LYS A C 1
ATOM 2767 O O . LYS A 1 352 ? 17.227 -9.290 -19.231 1.00 89.81 352 LYS A O 1
ATOM 2772 N N . THR A 1 353 ? 15.561 -7.823 -18.886 1.00 89.88 353 THR A N 1
ATOM 2773 C CA . THR A 1 353 ? 14.831 -8.668 -17.932 1.00 89.88 353 THR A CA 1
ATOM 2774 C C . THR A 1 353 ? 14.438 -9.994 -18.579 1.00 89.88 353 THR A C 1
ATOM 2776 O O . THR A 1 353 ? 14.643 -11.044 -17.985 1.00 89.88 353 THR A O 1
ATOM 2779 N N . THR A 1 354 ? 13.955 -9.965 -19.824 1.00 91.81 354 THR A N 1
ATOM 2780 C CA . THR A 1 354 ? 13.585 -11.166 -20.583 1.00 91.81 354 THR A CA 1
ATOM 2781 C C . THR A 1 354 ? 14.792 -12.071 -20.827 1.00 91.81 354 THR A C 1
ATOM 2783 O O . THR A 1 354 ? 14.701 -13.271 -20.585 1.00 91.81 354 THR A O 1
ATOM 2786 N N . SER A 1 355 ? 15.934 -11.509 -21.226 1.00 92.69 355 SER A N 1
ATOM 2787 C CA . SER A 1 355 ? 17.175 -12.268 -21.391 1.00 92.69 355 SER A CA 1
ATOM 2788 C C . SER A 1 355 ? 17.686 -12.838 -20.068 1.00 92.69 355 SER A C 1
ATOM 2790 O O . SER A 1 355 ? 17.978 -14.024 -20.001 1.00 92.69 355 SER A O 1
ATOM 2792 N N . LEU A 1 356 ? 17.710 -12.058 -18.980 1.00 94.75 356 LEU A N 1
ATOM 2793 C CA . LEU A 1 356 ? 18.096 -12.550 -17.650 1.00 94.75 356 LEU A CA 1
ATOM 2794 C C . LEU A 1 356 ? 17.196 -13.702 -17.182 1.00 94.75 356 LEU A C 1
ATOM 2796 O O . LEU A 1 356 ? 17.709 -14.696 -16.676 1.00 94.75 356 LEU A O 1
ATOM 2800 N N . MET A 1 357 ? 15.879 -13.606 -17.390 1.00 95.19 357 MET A N 1
ATOM 2801 C CA . MET A 1 357 ? 14.942 -14.694 -17.082 1.00 95.19 357 MET A CA 1
ATOM 2802 C C . MET A 1 357 ? 15.218 -15.937 -17.935 1.00 95.19 357 MET A C 1
ATOM 2804 O O . MET A 1 357 ? 15.236 -17.046 -17.408 1.00 95.19 357 MET A O 1
ATOM 2808 N N . ARG A 1 358 ? 15.477 -15.776 -19.240 1.00 94.44 358 ARG A N 1
ATOM 2809 C CA . ARG A 1 358 ? 15.835 -16.895 -20.125 1.00 94.44 358 ARG A CA 1
ATOM 2810 C C . ARG A 1 358 ? 17.110 -17.588 -19.650 1.00 94.44 358 ARG A C 1
ATOM 2812 O O . ARG A 1 358 ? 17.120 -18.805 -19.508 1.00 94.44 358 ARG A O 1
ATOM 2819 N N . ILE A 1 359 ? 18.162 -16.821 -19.381 1.00 95.38 359 ILE A N 1
ATOM 2820 C CA . ILE A 1 359 ? 19.459 -17.332 -18.923 1.00 95.38 359 ILE A CA 1
ATOM 2821 C C . ILE A 1 359 ? 19.291 -18.083 -17.599 1.00 95.38 359 ILE A C 1
ATOM 2823 O O . ILE A 1 359 ? 19.760 -19.211 -17.474 1.00 95.38 359 ILE A O 1
ATOM 2827 N N . ALA A 1 360 ? 18.571 -17.499 -16.637 1.00 96.62 360 ALA A N 1
ATOM 2828 C CA . ALA A 1 360 ? 18.283 -18.141 -15.359 1.00 96.62 360 ALA A CA 1
ATOM 2829 C C . ALA A 1 360 ? 17.521 -19.467 -15.537 1.00 96.62 360 ALA A C 1
ATOM 2831 O O . ALA A 1 360 ? 17.865 -20.461 -14.900 1.00 96.62 360 ALA A O 1
ATOM 2832 N N . ALA A 1 361 ? 16.526 -19.504 -16.431 1.00 95.19 361 ALA A N 1
ATOM 2833 C CA . ALA A 1 361 ? 15.764 -20.714 -16.733 1.00 95.19 361 ALA A CA 1
ATOM 2834 C C . ALA A 1 361 ? 16.625 -21.802 -17.401 1.00 95.19 361 ALA A C 1
ATOM 2836 O O . ALA A 1 361 ? 16.491 -22.974 -17.056 1.00 95.19 361 ALA A O 1
ATOM 2837 N N . VAL A 1 362 ? 17.528 -21.429 -18.317 1.00 95.00 362 VAL A N 1
ATOM 2838 C CA . VAL A 1 362 ? 18.471 -22.367 -18.953 1.00 95.00 362 VAL A CA 1
ATOM 2839 C C . VAL A 1 362 ? 19.441 -22.946 -17.923 1.00 95.00 362 VAL A C 1
ATOM 2841 O O . VAL A 1 362 ? 19.589 -24.161 -17.853 1.00 95.00 362 VAL A O 1
ATOM 2844 N N . LEU A 1 363 ? 20.040 -22.110 -17.070 1.00 94.19 363 LEU A N 1
ATOM 2845 C CA . LEU A 1 363 ? 20.959 -22.577 -16.026 1.00 94.19 363 LEU A CA 1
ATOM 2846 C C . LEU A 1 363 ? 20.255 -23.471 -14.995 1.00 94.19 363 LEU A C 1
ATOM 2848 O O . LEU A 1 363 ? 20.841 -24.448 -14.535 1.00 94.19 363 LEU A O 1
ATOM 2852 N N . ALA A 1 364 ? 18.994 -23.186 -14.659 1.00 93.50 364 ALA A N 1
ATOM 2853 C CA . ALA A 1 364 ? 18.195 -24.062 -13.803 1.00 93.50 364 ALA A CA 1
ATOM 2854 C C . ALA A 1 364 ? 17.911 -25.414 -14.484 1.00 93.50 364 ALA A C 1
ATOM 2856 O O . ALA A 1 364 ? 18.008 -26.463 -13.847 1.00 93.50 364 ALA A O 1
ATOM 2857 N N . ALA A 1 365 ? 17.614 -25.408 -15.788 1.00 91.06 365 ALA A N 1
ATOM 2858 C CA . ALA A 1 365 ? 17.405 -26.624 -16.576 1.00 91.06 365 ALA A CA 1
ATOM 2859 C C . ALA A 1 365 ? 18.680 -27.476 -16.726 1.00 91.06 365 ALA A C 1
ATOM 2861 O O . ALA A 1 365 ? 18.578 -28.698 -16.824 1.00 91.06 365 ALA A O 1
ATOM 2862 N N . ASP A 1 366 ? 19.865 -26.858 -16.670 1.00 92.62 366 ASP A N 1
ATOM 2863 C CA . ASP A 1 366 ? 21.162 -27.550 -16.610 1.00 92.62 366 ASP A CA 1
ATOM 2864 C C . ASP A 1 366 ? 21.390 -28.282 -15.263 1.00 92.62 366 ASP A C 1
ATOM 2866 O O . ASP A 1 366 ? 22.382 -28.992 -15.103 1.00 92.62 366 ASP A O 1
ATOM 2870 N N . GLY A 1 367 ? 20.471 -28.144 -14.297 1.00 87.00 367 GLY A N 1
ATOM 2871 C CA . GLY A 1 367 ? 20.511 -28.811 -12.991 1.00 87.00 367 GLY A CA 1
ATOM 2872 C C . GLY A 1 367 ? 21.076 -27.958 -11.854 1.00 87.00 367 GLY A C 1
ATOM 2873 O O . GLY A 1 367 ? 21.274 -28.476 -10.755 1.00 87.00 367 GLY A O 1
ATOM 2874 N N . ASN A 1 368 ? 21.327 -26.668 -12.093 1.00 93.31 368 ASN A N 1
ATOM 2875 C CA . ASN A 1 368 ? 21.854 -25.754 -11.082 1.00 93.31 368 ASN A CA 1
ATOM 2876 C C . ASN A 1 368 ? 20.747 -25.214 -10.166 1.00 93.31 368 ASN A C 1
ATOM 2878 O O . ASN A 1 368 ? 19.606 -25.004 -10.582 1.00 93.31 368 ASN A O 1
ATOM 2882 N N . ARG A 1 369 ? 21.104 -24.893 -8.921 1.00 92.69 369 ARG A N 1
ATOM 2883 C CA . ARG A 1 369 ? 20.242 -24.176 -7.973 1.00 92.69 369 ARG A CA 1
ATOM 2884 C C . ARG A 1 369 ? 20.301 -22.686 -8.275 1.00 92.69 369 ARG A C 1
ATOM 2886 O O . ARG A 1 369 ? 21.274 -22.011 -7.935 1.00 92.69 369 ARG A O 1
ATOM 2893 N N . VAL A 1 370 ? 19.255 -22.169 -8.909 1.00 96.50 370 VAL A N 1
ATOM 2894 C CA . VAL A 1 370 ? 19.194 -20.774 -9.354 1.00 96.50 370 VAL A CA 1
ATOM 2895 C C . VAL A 1 370 ? 18.179 -20.005 -8.516 1.00 96.50 370 VAL A C 1
ATOM 2897 O O . VAL A 1 370 ? 16.981 -20.278 -8.562 1.00 96.50 370 VAL A O 1
ATOM 2900 N N . CYS A 1 371 ? 18.660 -19.013 -7.768 1.00 94.69 371 CYS A N 1
ATOM 2901 C CA . CYS A 1 371 ? 17.816 -18.098 -7.001 1.00 94.69 371 CYS A CA 1
ATOM 2902 C C . CYS A 1 371 ? 17.577 -16.800 -7.777 1.00 94.69 371 CYS A C 1
ATOM 2904 O O . CYS A 1 371 ? 18.525 -16.179 -8.255 1.00 94.69 371 CYS A O 1
ATOM 2906 N N . TRP A 1 372 ? 16.330 -16.337 -7.832 1.00 93.69 372 TRP A N 1
ATOM 2907 C CA . TRP A 1 372 ? 15.959 -15.025 -8.359 1.00 93.69 372 TRP A CA 1
ATOM 2908 C C . TRP A 1 372 ? 15.481 -14.110 -7.230 1.00 93.69 372 TRP A C 1
ATOM 2910 O O . TRP A 1 372 ? 14.461 -14.360 -6.589 1.00 93.69 372 TRP A O 1
ATOM 2920 N N . VAL A 1 373 ? 16.217 -13.029 -6.982 1.00 89.56 373 VAL A N 1
ATOM 2921 C CA . VAL A 1 373 ? 15.951 -12.092 -5.889 1.00 89.56 373 VAL A CA 1
ATOM 2922 C C . VAL A 1 373 ? 15.098 -10.933 -6.390 1.00 89.56 373 VAL A C 1
ATOM 2924 O O . VAL A 1 373 ? 15.525 -10.132 -7.224 1.00 89.56 373 VAL A O 1
ATOM 2927 N N . THR A 1 374 ? 13.899 -10.796 -5.834 1.00 78.94 374 THR A N 1
ATOM 2928 C CA . THR A 1 374 ? 13.040 -9.625 -6.031 1.00 78.94 374 THR A CA 1
ATOM 2929 C C . THR A 1 374 ? 13.188 -8.654 -4.856 1.00 78.94 374 THR A C 1
ATOM 2931 O O . THR A 1 374 ? 13.724 -8.985 -3.799 1.00 78.94 374 THR A O 1
ATOM 2934 N N . ARG A 1 375 ? 12.723 -7.408 -5.014 1.00 68.44 375 ARG A N 1
ATOM 2935 C CA . ARG A 1 375 ? 12.759 -6.402 -3.935 1.00 68.44 375 ARG A CA 1
ATOM 2936 C C . ARG A 1 375 ? 11.374 -6.096 -3.367 1.00 68.44 375 ARG A C 1
ATOM 2938 O O . ARG A 1 375 ? 11.023 -4.933 -3.167 1.00 68.44 375 ARG A O 1
ATOM 2945 N N . ASN A 1 376 ? 10.610 -7.150 -3.103 1.00 62.97 376 ASN A N 1
ATOM 2946 C CA . ASN A 1 376 ? 9.266 -7.070 -2.527 1.00 62.97 376 ASN A CA 1
ATOM 2947 C C . ASN A 1 376 ? 9.244 -7.277 -1.000 1.00 62.97 376 ASN A C 1
ATOM 2949 O O . ASN A 1 376 ? 8.190 -7.528 -0.435 1.00 62.97 376 ASN A O 1
ATOM 2953 N N . THR A 1 377 ? 10.387 -7.145 -0.319 1.00 64.94 377 THR A N 1
ATOM 2954 C CA . THR A 1 377 ? 10.502 -7.354 1.133 1.00 64.94 377 THR A CA 1
ATOM 2955 C C . THR A 1 377 ? 10.904 -6.082 1.881 1.00 64.94 377 THR A C 1
ATOM 2957 O O . THR A 1 377 ? 11.604 -5.219 1.344 1.00 64.94 377 THR A O 1
ATOM 2960 N N . ALA A 1 378 ? 10.472 -5.979 3.141 1.00 64.81 378 ALA A N 1
ATOM 2961 C CA . ALA A 1 378 ? 10.926 -4.965 4.094 1.00 64.81 378 ALA A CA 1
ATOM 2962 C C . ALA A 1 378 ? 12.253 -5.348 4.784 1.00 64.81 378 ALA A C 1
ATOM 2964 O O . ALA A 1 378 ? 12.799 -4.553 5.557 1.00 64.81 378 ALA A O 1
ATOM 2965 N N . LYS A 1 379 ? 12.781 -6.557 4.526 1.00 73.44 379 LYS A N 1
ATOM 2966 C CA . LYS A 1 379 ? 14.044 -7.022 5.108 1.00 73.44 379 LYS A CA 1
ATOM 2967 C C . LYS A 1 379 ? 15.229 -6.163 4.633 1.00 73.44 379 LYS A C 1
ATOM 2969 O O . LYS A 1 379 ? 15.315 -5.819 3.452 1.00 73.44 379 LYS A O 1
ATOM 2974 N N . PRO A 1 380 ? 16.185 -5.838 5.523 1.00 76.38 380 PRO A N 1
ATOM 2975 C CA . PRO A 1 380 ? 17.425 -5.172 5.145 1.00 76.38 380 PRO A CA 1
ATOM 2976 C C . PRO A 1 380 ? 18.225 -5.980 4.107 1.00 76.38 380 PRO A C 1
ATOM 2978 O O . PRO A 1 380 ? 18.273 -7.208 4.214 1.00 76.38 380 PRO A O 1
ATOM 2981 N N . PRO A 1 381 ? 18.955 -5.323 3.185 1.00 81.81 381 PRO A N 1
ATOM 2982 C CA . PRO A 1 381 ? 19.746 -6.001 2.150 1.00 81.81 381 PRO A CA 1
ATOM 2983 C C . PRO A 1 381 ? 20.721 -7.062 2.687 1.00 81.81 381 PRO A C 1
ATOM 2985 O O . PRO A 1 381 ? 20.880 -8.118 2.087 1.00 81.81 381 PRO A O 1
ATOM 2988 N N . ILE A 1 382 ? 21.325 -6.820 3.856 1.00 83.44 382 ILE A N 1
ATOM 2989 C CA . ILE A 1 382 ? 22.227 -7.777 4.520 1.00 83.44 382 ILE A CA 1
ATOM 2990 C C . ILE A 1 382 ? 21.477 -9.046 4.952 1.00 83.44 382 ILE A C 1
ATOM 2992 O O . ILE A 1 382 ? 21.973 -10.153 4.760 1.00 83.44 382 ILE A O 1
ATOM 2996 N N . GLN A 1 383 ? 20.273 -8.906 5.517 1.00 84.06 383 GLN A N 1
ATOM 2997 C CA . GLN A 1 383 ? 19.454 -10.061 5.896 1.00 84.06 383 GLN A CA 1
ATOM 2998 C C . GLN A 1 383 ? 18.978 -10.823 4.660 1.00 84.06 383 GLN A C 1
ATOM 3000 O O . GLN A 1 383 ? 19.032 -12.047 4.658 1.00 84.06 383 GLN A O 1
ATOM 3005 N N . MET A 1 384 ? 18.600 -10.115 3.590 1.00 85.69 384 MET A N 1
ATOM 3006 C CA . MET A 1 384 ? 18.253 -10.746 2.314 1.00 85.69 384 MET A CA 1
ATOM 3007 C C . MET A 1 384 ? 19.410 -11.593 1.787 1.00 85.69 384 MET A C 1
ATOM 3009 O O . MET A 1 384 ? 19.204 -12.748 1.439 1.00 85.69 384 MET A O 1
ATOM 3013 N N . ALA A 1 385 ? 20.629 -11.052 1.788 1.00 88.44 385 ALA A N 1
ATOM 3014 C CA . ALA A 1 385 ? 21.808 -11.778 1.342 1.00 88.44 385 ALA A CA 1
ATOM 3015 C C . ALA A 1 385 ? 22.138 -12.991 2.233 1.00 88.44 385 ALA A C 1
ATOM 3017 O O . ALA A 1 385 ? 22.479 -14.049 1.712 1.00 88.44 385 ALA A O 1
ATOM 3018 N N . ASN A 1 386 ? 21.961 -12.883 3.555 1.00 88.81 386 ASN A N 1
ATOM 3019 C CA . ASN A 1 386 ? 22.076 -14.035 4.458 1.00 88.81 386 ASN A CA 1
ATOM 3020 C C . ASN A 1 386 ? 21.024 -15.114 4.149 1.00 88.81 386 ASN A C 1
ATOM 3022 O O . ASN A 1 386 ? 21.326 -16.303 4.200 1.00 88.81 386 ASN A O 1
ATOM 3026 N N . ASP A 1 387 ? 19.790 -14.715 3.843 1.00 88.75 387 ASP A N 1
ATOM 3027 C CA . ASP A 1 387 ? 18.706 -15.647 3.529 1.00 88.75 387 ASP A CA 1
ATOM 3028 C C . ASP A 1 387 ? 18.916 -16.331 2.170 1.00 88.75 387 ASP A C 1
ATOM 3030 O O . ASP A 1 387 ? 18.675 -17.532 2.057 1.00 88.75 387 ASP A O 1
ATOM 3034 N N . VAL A 1 388 ? 19.463 -15.616 1.179 1.00 90.31 388 VAL A N 1
ATOM 3035 C CA . VAL A 1 388 ? 19.930 -16.211 -0.086 1.00 90.31 388 VAL A CA 1
ATOM 3036 C C . VAL A 1 388 ? 21.048 -17.216 0.187 1.00 90.31 388 VAL A C 1
ATOM 3038 O O . VAL A 1 388 ? 20.985 -18.340 -0.302 1.00 90.31 388 VAL A O 1
ATOM 3041 N N . ALA A 1 389 ? 22.029 -16.868 1.025 1.00 90.25 389 ALA A N 1
ATOM 3042 C CA . ALA A 1 389 ? 23.141 -17.761 1.338 1.00 90.25 389 ALA A CA 1
ATOM 3043 C C . ALA A 1 389 ? 22.690 -19.082 1.990 1.00 90.25 389 ALA A C 1
ATOM 3045 O O . ALA A 1 389 ? 23.231 -20.140 1.679 1.00 90.25 389 ALA A O 1
ATOM 3046 N N . LYS A 1 390 ? 21.638 -19.061 2.823 1.00 89.56 390 LYS A N 1
ATOM 3047 C CA . LYS A 1 390 ? 21.049 -20.281 3.415 1.00 89.56 390 LYS A CA 1
ATOM 3048 C C . LYS A 1 390 ? 20.474 -21.250 2.377 1.00 89.56 390 LYS A C 1
ATOM 3050 O O . LYS A 1 390 ? 20.402 -22.443 2.657 1.00 89.56 390 LYS A O 1
ATOM 3055 N N . LYS A 1 391 ? 20.048 -20.762 1.205 1.00 87.62 391 LYS A N 1
ATOM 3056 C CA . LYS A 1 391 ? 19.572 -21.613 0.099 1.00 87.62 391 LYS A CA 1
ATOM 3057 C C . LYS A 1 391 ? 20.723 -22.316 -0.625 1.00 87.62 391 LYS A C 1
ATOM 3059 O O . LYS A 1 391 ? 20.467 -23.264 -1.362 1.00 87.62 391 LYS A O 1
ATOM 3064 N N . ASN A 1 392 ? 21.963 -21.884 -0.378 1.00 89.44 392 ASN A N 1
ATOM 3065 C CA . ASN A 1 392 ? 23.179 -22.389 -1.006 1.00 89.44 392 ASN A CA 1
ATOM 3066 C C . ASN A 1 392 ? 23.052 -22.452 -2.547 1.00 89.44 392 ASN A C 1
ATOM 3068 O O . ASN A 1 392 ? 23.127 -23.542 -3.103 1.00 89.44 392 ASN A O 1
ATOM 3072 N N . PRO A 1 393 ? 22.747 -21.341 -3.241 1.00 94.06 393 PRO A N 1
ATOM 3073 C CA . PRO A 1 393 ? 22.548 -21.345 -4.688 1.00 94.06 393 PRO A CA 1
ATOM 3074 C C . PRO A 1 393 ? 23.866 -21.456 -5.454 1.00 94.06 393 PRO A C 1
ATOM 3076 O O . PRO A 1 393 ? 24.893 -20.969 -4.996 1.00 94.06 393 PRO A O 1
ATOM 3079 N N . ASP A 1 394 ? 23.815 -22.003 -6.663 1.00 95.06 394 ASP A N 1
ATOM 3080 C CA . ASP A 1 394 ? 24.941 -21.977 -7.605 1.00 95.06 394 ASP A CA 1
ATOM 3081 C C . ASP A 1 394 ? 24.935 -20.646 -8.390 1.00 95.06 394 ASP A C 1
ATOM 3083 O O . ASP A 1 394 ? 25.980 -20.044 -8.635 1.00 95.06 394 ASP A O 1
ATOM 3087 N N . TYR A 1 395 ? 23.738 -20.113 -8.685 1.00 97.25 395 TYR A N 1
ATOM 3088 C CA . TYR A 1 395 ? 23.552 -18.812 -9.338 1.00 97.25 395 TYR A CA 1
ATOM 3089 C C . TYR A 1 395 ? 22.543 -17.931 -8.594 1.00 97.25 395 TYR A C 1
ATOM 3091 O O . TYR A 1 395 ? 21.470 -18.390 -8.191 1.00 97.25 395 TYR A O 1
ATOM 3099 N N . VAL A 1 396 ? 22.849 -16.638 -8.468 1.00 96.88 396 VAL A N 1
ATOM 3100 C CA . VAL A 1 396 ? 21.953 -15.630 -7.881 1.00 96.88 396 VAL A CA 1
ATOM 3101 C C . VAL A 1 396 ? 21.671 -14.534 -8.899 1.00 96.88 396 VAL A C 1
ATOM 3103 O O . VAL A 1 396 ? 22.564 -13.769 -9.248 1.00 96.88 396 VAL A O 1
ATOM 3106 N N . PHE A 1 397 ? 20.421 -14.414 -9.332 1.00 96.56 397 PHE A N 1
ATOM 3107 C CA . PHE A 1 397 ? 19.961 -13.351 -10.220 1.00 96.56 397 PHE A CA 1
ATOM 3108 C C . PHE A 1 397 ? 19.299 -12.229 -9.425 1.00 96.56 397 PHE A C 1
ATOM 3110 O O . PHE A 1 397 ? 18.417 -12.477 -8.606 1.00 96.56 397 PHE A O 1
ATOM 3117 N N . ILE A 1 398 ? 19.692 -10.983 -9.688 1.00 93.44 398 ILE A N 1
ATOM 3118 C CA . ILE A 1 398 ? 19.082 -9.788 -9.099 1.00 93.44 398 ILE A CA 1
ATOM 3119 C C . ILE A 1 398 ? 18.763 -8.792 -10.213 1.00 93.44 398 ILE A C 1
ATOM 3121 O O . ILE A 1 398 ? 19.611 -7.999 -10.622 1.00 93.44 398 ILE A O 1
ATOM 3125 N N . ASP A 1 399 ? 17.533 -8.819 -10.721 1.00 89.94 399 ASP A N 1
ATOM 3126 C CA . ASP A 1 399 ? 17.111 -7.843 -11.726 1.00 89.94 399 ASP A CA 1
ATOM 3127 C C . ASP A 1 399 ? 16.755 -6.487 -11.092 1.00 89.94 399 ASP A C 1
ATOM 3129 O O . ASP A 1 399 ? 16.221 -6.404 -9.982 1.00 89.94 399 ASP A O 1
ATOM 3133 N N . ASN A 1 400 ? 17.025 -5.409 -11.827 1.00 84.50 400 ASN A N 1
ATOM 3134 C CA . ASN A 1 400 ? 16.868 -4.022 -11.387 1.00 84.50 400 ASN A CA 1
ATOM 3135 C C . ASN A 1 400 ? 17.541 -3.738 -10.027 1.00 84.50 400 ASN A C 1
ATOM 3137 O O . ASN A 1 400 ? 16.906 -3.215 -9.100 1.00 84.50 400 ASN A O 1
ATOM 3141 N N . ILE A 1 401 ? 18.831 -4.070 -9.895 1.00 87.00 401 ILE A N 1
ATOM 3142 C CA . ILE A 1 401 ? 19.622 -3.861 -8.670 1.00 87.00 401 ILE A CA 1
ATOM 3143 C C . ILE A 1 401 ? 19.620 -2.392 -8.220 1.00 87.00 401 ILE A C 1
ATOM 3145 O O . ILE A 1 401 ? 19.740 -2.118 -7.027 1.00 87.00 401 ILE A O 1
ATOM 3149 N N . GLU A 1 402 ? 19.397 -1.433 -9.130 1.00 81.06 402 GLU A N 1
ATOM 3150 C CA . GLU A 1 402 ? 19.275 -0.016 -8.778 1.00 81.06 402 GLU A CA 1
ATOM 3151 C C . GLU A 1 402 ? 18.147 0.262 -7.789 1.00 81.06 402 GLU A C 1
ATOM 3153 O O . GLU A 1 402 ? 18.170 1.298 -7.125 1.00 81.06 402 GLU A O 1
ATOM 3158 N N . ARG A 1 403 ? 17.176 -0.654 -7.652 1.00 76.56 403 ARG A N 1
ATOM 3159 C CA . ARG A 1 403 ? 16.162 -0.546 -6.612 1.00 76.56 403 ARG A CA 1
ATOM 3160 C C . ARG A 1 403 ? 16.869 -0.408 -5.263 1.00 76.56 403 ARG A C 1
ATOM 3162 O O . ARG A 1 403 ? 16.533 0.498 -4.515 1.00 76.56 403 ARG A O 1
ATOM 3169 N N . PHE A 1 404 ? 17.901 -1.195 -4.966 1.00 76.75 404 PHE A N 1
ATOM 3170 C CA . PHE A 1 404 ? 18.635 -1.143 -3.694 1.00 76.75 404 PHE A CA 1
ATOM 3171 C C . PHE A 1 404 ? 19.387 0.174 -3.415 1.00 76.75 404 PHE A C 1
ATOM 3173 O O . PHE A 1 404 ? 19.930 0.311 -2.319 1.00 76.75 404 PHE A O 1
ATOM 3180 N N . SER A 1 405 ? 19.360 1.153 -4.329 1.00 75.94 405 SER A N 1
ATOM 3181 C CA . SER A 1 405 ? 19.998 2.468 -4.181 1.00 75.94 405 SER A CA 1
ATOM 3182 C C . SER A 1 405 ? 21.453 2.317 -3.705 1.00 75.94 405 SER A C 1
ATOM 3184 O O . SER A 1 405 ? 22.179 1.470 -4.222 1.00 75.94 405 SER A O 1
ATOM 3186 N N . ASP A 1 406 ? 21.872 3.063 -2.682 1.00 73.12 406 ASP A N 1
ATOM 3187 C CA . ASP A 1 406 ? 23.233 3.022 -2.127 1.00 73.12 406 ASP A CA 1
ATOM 3188 C C . ASP A 1 406 ? 23.616 1.647 -1.550 1.00 73.12 406 ASP A C 1
ATOM 3190 O O . ASP A 1 406 ? 24.792 1.315 -1.419 1.00 73.12 406 ASP A O 1
ATOM 3194 N N . SER A 1 407 ? 22.631 0.799 -1.235 1.00 81.31 407 SER A N 1
ATOM 3195 C CA . SER A 1 407 ? 22.876 -0.562 -0.749 1.00 81.31 407 SER A CA 1
ATOM 3196 C C . SER A 1 407 ? 23.121 -1.582 -1.865 1.00 81.31 407 SER A C 1
ATOM 3198 O O . SER A 1 407 ? 23.423 -2.732 -1.554 1.00 81.31 407 SER A O 1
ATOM 3200 N N . ALA A 1 408 ? 23.013 -1.201 -3.144 1.00 85.50 408 ALA A N 1
ATOM 3201 C CA . ALA A 1 408 ? 23.263 -2.094 -4.281 1.00 85.50 408 ALA A CA 1
ATOM 3202 C C . ALA A 1 408 ? 24.686 -2.681 -4.259 1.00 85.50 408 ALA A C 1
ATOM 3204 O O . ALA A 1 408 ? 24.880 -3.878 -4.454 1.00 85.50 408 ALA A O 1
ATOM 3205 N N . VAL A 1 409 ? 25.686 -1.854 -3.948 1.00 87.94 409 VAL A N 1
ATOM 3206 C CA . VAL A 1 409 ? 27.078 -2.306 -3.800 1.00 87.94 409 VAL A CA 1
ATOM 3207 C C . VAL A 1 409 ? 27.218 -3.222 -2.584 1.00 87.94 409 VAL A C 1
ATOM 3209 O O . VAL A 1 409 ? 27.863 -4.266 -2.654 1.00 87.94 409 VAL A O 1
ATOM 3212 N N . ALA A 1 410 ? 26.597 -2.840 -1.465 1.00 86.81 410 ALA A N 1
ATOM 3213 C CA . ALA A 1 410 ? 26.691 -3.579 -0.212 1.00 86.81 410 ALA A CA 1
ATOM 3214 C C . ALA A 1 410 ? 26.096 -4.989 -0.328 1.00 86.81 410 ALA A C 1
ATOM 3216 O O . ALA A 1 410 ? 26.706 -5.934 0.162 1.00 86.81 410 ALA A O 1
ATOM 3217 N N . ILE A 1 411 ? 24.944 -5.145 -0.993 1.00 89.44 411 ILE A N 1
ATOM 3218 C CA . ILE A 1 411 ? 24.313 -6.459 -1.163 1.00 89.44 411 ILE A CA 1
ATOM 3219 C C . ILE A 1 411 ? 25.143 -7.374 -2.067 1.00 89.44 411 ILE A C 1
ATOM 3221 O O . ILE A 1 411 ? 25.332 -8.531 -1.708 1.00 89.44 411 ILE A O 1
ATOM 3225 N N . ILE A 1 412 ? 25.701 -6.859 -3.172 1.00 91.12 412 ILE A N 1
ATOM 3226 C CA . ILE A 1 412 ? 26.568 -7.651 -4.059 1.00 91.12 412 ILE A CA 1
ATOM 3227 C C . ILE A 1 412 ? 27.822 -8.087 -3.300 1.00 91.12 412 ILE A C 1
ATOM 3229 O O . ILE A 1 412 ? 28.079 -9.278 -3.200 1.00 91.12 412 ILE A O 1
ATOM 3233 N N . ASN A 1 413 ? 28.545 -7.154 -2.671 1.00 89.69 413 ASN A N 1
ATOM 3234 C CA . ASN A 1 413 ? 29.756 -7.479 -1.909 1.00 89.69 413 ASN A CA 1
ATOM 3235 C C . ASN A 1 413 ? 29.500 -8.466 -0.764 1.00 89.69 413 ASN A C 1
ATOM 3237 O O . ASN A 1 413 ? 30.350 -9.304 -0.464 1.00 89.69 413 ASN A O 1
ATOM 3241 N N . HIS A 1 414 ? 28.352 -8.354 -0.092 1.00 91.94 414 HIS A N 1
ATOM 3242 C CA . HIS A 1 414 ? 27.991 -9.270 0.987 1.00 91.94 414 HIS A CA 1
ATOM 3243 C C . HIS A 1 414 ? 27.655 -10.664 0.451 1.00 91.94 414 HIS A C 1
ATOM 3245 O O . HIS A 1 414 ? 28.132 -11.642 1.016 1.00 91.94 414 HIS A O 1
ATOM 3251 N N . LEU A 1 415 ? 26.914 -10.763 -0.658 1.00 92.12 415 LEU A N 1
ATOM 3252 C CA . LEU A 1 415 ? 26.653 -12.036 -1.335 1.00 92.12 415 LEU A CA 1
ATOM 3253 C C . LEU A 1 415 ? 27.951 -12.692 -1.809 1.00 92.12 415 LEU A C 1
ATOM 3255 O O . LEU A 1 415 ? 28.185 -13.838 -1.453 1.00 92.12 415 LEU A O 1
ATOM 3259 N N . THR A 1 416 ? 28.826 -11.963 -2.511 1.00 90.38 416 THR A N 1
ATOM 3260 C CA . THR A 1 416 ? 30.106 -12.495 -3.014 1.00 90.38 416 THR A CA 1
ATOM 3261 C C . THR A 1 416 ? 30.997 -13.010 -1.883 1.00 90.38 416 THR A C 1
ATOM 3263 O O . THR A 1 416 ? 31.754 -13.952 -2.068 1.00 90.38 416 THR A O 1
ATOM 3266 N N . ARG A 1 417 ? 30.909 -12.416 -0.685 1.00 90.25 417 ARG A N 1
ATOM 3267 C CA . ARG A 1 417 ? 31.657 -12.882 0.492 1.00 90.25 417 ARG A CA 1
ATOM 3268 C C . ARG A 1 417 ? 31.072 -14.150 1.114 1.00 90.25 417 ARG A C 1
ATOM 3270 O O . ARG A 1 417 ? 31.823 -14.945 1.665 1.00 90.25 417 ARG A O 1
ATOM 3277 N N . LEU A 1 418 ? 29.748 -14.285 1.122 1.00 91.62 418 LEU A N 1
ATOM 3278 C CA . LEU A 1 418 ? 29.066 -15.440 1.712 1.00 91.62 418 LEU A CA 1
ATOM 3279 C C . LEU A 1 418 ? 29.019 -16.649 0.777 1.00 91.62 418 LEU A C 1
ATOM 3281 O O . LEU A 1 418 ? 28.871 -17.769 1.255 1.00 91.62 418 LEU A O 1
ATOM 3285 N N . LEU A 1 419 ? 29.086 -16.401 -0.529 1.00 89.06 419 LEU A N 1
ATOM 3286 C CA . LEU A 1 419 ? 28.913 -17.369 -1.600 1.00 89.06 419 LEU A CA 1
ATOM 3287 C C . LEU A 1 419 ? 30.168 -17.383 -2.477 1.00 89.06 419 LEU A C 1
ATOM 3289 O O . LEU A 1 419 ? 30.175 -16.855 -3.587 1.00 89.06 419 LEU A O 1
ATOM 3293 N N . ASP A 1 420 ? 31.239 -17.960 -1.940 1.00 84.12 420 ASP A N 1
ATOM 3294 C CA . ASP A 1 420 ? 32.546 -18.071 -2.601 1.00 84.12 420 ASP A CA 1
ATOM 3295 C C . ASP A 1 420 ? 32.548 -19.033 -3.801 1.00 84.12 420 ASP A C 1
ATOM 3297 O O . ASP A 1 420 ? 33.454 -18.997 -4.616 1.00 84.12 420 ASP A O 1
ATOM 3301 N N . SER A 1 421 ? 31.518 -19.868 -3.942 1.00 88.62 421 SER A N 1
ATOM 3302 C CA . SER A 1 421 ? 31.377 -20.841 -5.035 1.00 88.62 421 SER A CA 1
ATOM 3303 C C . SER A 1 421 ? 30.113 -20.609 -5.871 1.00 88.62 421 SER A C 1
ATOM 3305 O O . SER A 1 421 ? 29.543 -21.559 -6.407 1.00 88.62 421 SER A O 1
ATOM 3307 N N . SER A 1 422 ? 29.635 -19.362 -5.939 1.00 93.62 422 SER A N 1
ATOM 3308 C CA . SER A 1 422 ? 28.422 -19.004 -6.682 1.00 93.62 422 SER A CA 1
ATOM 3309 C C . SER A 1 422 ? 28.653 -17.817 -7.606 1.00 93.62 422 SER A C 1
ATOM 3311 O O . SER A 1 422 ? 29.463 -16.926 -7.338 1.00 93.62 422 SER A O 1
ATOM 3313 N N . VAL A 1 423 ? 27.867 -17.755 -8.678 1.00 96.38 423 VAL A N 1
ATOM 3314 C CA . VAL A 1 423 ? 27.894 -16.644 -9.633 1.00 96.38 423 VAL A CA 1
ATOM 3315 C C . VAL A 1 423 ? 26.712 -15.708 -9.386 1.00 96.38 423 VAL A C 1
ATOM 3317 O O . VAL A 1 423 ? 25.550 -16.117 -9.382 1.00 96.38 423 VAL A O 1
ATOM 3320 N N . ILE A 1 424 ? 26.996 -14.420 -9.199 1.00 96.62 424 ILE A N 1
ATOM 3321 C CA . ILE A 1 424 ? 25.986 -13.385 -8.947 1.00 96.62 424 ILE A CA 1
ATOM 3322 C C . ILE A 1 424 ? 25.777 -12.574 -10.223 1.00 96.62 424 ILE A C 1
ATOM 3324 O O . ILE A 1 424 ? 26.704 -11.932 -10.704 1.00 96.62 424 ILE A O 1
ATOM 3328 N N . VAL A 1 425 ? 24.558 -12.549 -10.751 1.00 96.81 425 VAL A N 1
ATOM 3329 C CA . VAL A 1 425 ? 24.191 -11.811 -11.965 1.00 96.81 425 VAL A CA 1
ATOM 3330 C C . VAL A 1 425 ? 23.211 -10.699 -11.602 1.00 96.81 425 VAL A C 1
ATOM 3332 O O . VAL A 1 425 ? 22.102 -10.966 -11.146 1.00 96.81 425 VAL A O 1
ATOM 3335 N N . ALA A 1 426 ? 23.595 -9.441 -11.806 1.00 95.06 426 ALA A N 1
ATOM 3336 C CA . ALA A 1 426 ? 22.763 -8.284 -11.488 1.00 95.06 426 ALA A CA 1
ATOM 3337 C C . ALA A 1 426 ? 22.413 -7.470 -12.741 1.00 95.06 426 ALA A C 1
ATOM 3339 O O . ALA A 1 426 ? 23.292 -7.070 -13.503 1.00 95.06 426 ALA A O 1
ATOM 3340 N N . GLY A 1 427 ? 21.123 -7.193 -12.933 1.00 93.44 427 GLY A N 1
ATOM 3341 C CA . GLY A 1 427 ? 20.613 -6.331 -13.999 1.00 93.44 427 GLY A CA 1
ATOM 3342 C C . GLY A 1 427 ? 20.520 -4.872 -13.553 1.00 93.44 427 GLY A C 1
ATOM 3343 O O . GLY A 1 427 ? 20.014 -4.599 -12.465 1.00 93.44 427 GLY A O 1
ATOM 3344 N N . ILE A 1 428 ? 20.972 -3.924 -14.382 1.00 91.00 428 ILE A N 1
ATOM 3345 C CA . ILE A 1 428 ? 20.872 -2.483 -14.090 1.00 91.00 428 ILE A CA 1
ATOM 3346 C C . ILE A 1 428 ? 20.649 -1.614 -15.337 1.00 91.00 428 ILE A C 1
ATOM 3348 O O . ILE A 1 428 ? 21.109 -1.913 -16.438 1.00 91.00 428 ILE A O 1
ATOM 3352 N N . ARG A 1 429 ? 19.979 -0.466 -15.190 1.00 88.44 429 ARG A N 1
ATOM 3353 C CA . ARG A 1 429 ? 19.972 0.577 -16.234 1.00 88.44 429 ARG A CA 1
ATOM 3354 C C . ARG A 1 429 ? 21.332 1.277 -16.348 1.00 88.44 429 ARG A C 1
ATOM 3356 O O . ARG A 1 429 ? 21.856 1.761 -15.346 1.00 88.44 429 ARG A O 1
ATOM 3363 N N . THR A 1 430 ? 21.848 1.464 -17.568 1.00 88.25 430 THR A N 1
ATOM 3364 C CA . THR A 1 430 ? 23.170 2.091 -17.815 1.00 88.25 430 THR A CA 1
ATOM 3365 C C . THR A 1 430 ? 23.344 3.432 -17.091 1.00 88.25 430 THR A C 1
ATOM 3367 O O . THR A 1 430 ? 24.320 3.630 -16.371 1.00 88.25 430 THR A O 1
ATOM 3370 N N . ARG A 1 431 ? 22.361 4.342 -17.180 1.00 83.94 431 ARG A N 1
ATOM 3371 C CA . ARG A 1 431 ? 22.414 5.642 -16.481 1.00 83.94 431 ARG A CA 1
ATOM 3372 C C . ARG A 1 431 ? 22.534 5.490 -14.957 1.00 83.94 431 ARG A C 1
ATOM 3374 O O . ARG A 1 431 ? 23.251 6.255 -14.319 1.00 83.94 431 ARG A O 1
ATOM 3381 N N . ARG A 1 432 ? 21.838 4.512 -14.369 1.00 83.56 432 ARG A N 1
ATOM 3382 C CA . ARG A 1 432 ? 21.868 4.257 -12.919 1.00 83.56 432 ARG A CA 1
ATOM 3383 C C . ARG A 1 432 ? 23.183 3.628 -12.478 1.00 83.56 432 ARG A C 1
ATOM 3385 O O . ARG A 1 432 ? 23.667 3.981 -11.411 1.00 83.56 432 ARG A O 1
ATOM 3392 N N . MET A 1 433 ? 23.783 2.779 -13.309 1.00 86.50 433 MET A N 1
ATOM 3393 C CA . MET A 1 433 ? 25.111 2.222 -13.049 1.00 86.50 433 MET A CA 1
ATOM 3394 C C . MET A 1 433 ? 26.164 3.321 -12.869 1.00 86.50 433 MET A C 1
ATOM 3396 O O . MET A 1 433 ? 26.897 3.307 -11.881 1.00 86.50 433 MET A O 1
ATOM 3400 N N . HIS A 1 434 ? 26.175 4.312 -13.767 1.00 84.69 434 HIS A N 1
ATOM 3401 C CA . HIS A 1 434 ? 27.060 5.471 -13.645 1.00 84.69 434 HIS A CA 1
ATOM 3402 C C . HIS A 1 434 ? 26.731 6.328 -12.419 1.00 84.69 434 HIS A C 1
ATOM 3404 O O . HIS A 1 434 ? 27.637 6.696 -11.680 1.00 84.69 434 HIS A O 1
ATOM 3410 N N . GLY A 1 435 ? 25.445 6.599 -12.163 1.00 80.31 435 GLY A N 1
ATOM 3411 C CA . GLY A 1 435 ? 25.021 7.380 -10.995 1.00 80.31 435 GLY A CA 1
ATOM 3412 C C . GLY A 1 435 ? 25.418 6.753 -9.652 1.00 80.31 435 GLY A C 1
ATOM 3413 O O . GLY A 1 435 ? 25.754 7.475 -8.722 1.00 80.31 435 GLY A O 1
ATOM 3414 N N . LEU A 1 436 ? 25.435 5.420 -9.564 1.00 80.25 436 LEU A N 1
ATOM 3415 C CA . LEU A 1 436 ? 25.879 4.678 -8.378 1.00 80.25 436 LEU A CA 1
ATOM 3416 C C . LEU A 1 436 ? 27.395 4.419 -8.352 1.00 80.25 436 LEU A C 1
ATOM 3418 O O . LEU A 1 436 ? 27.884 3.792 -7.418 1.00 80.25 436 LEU A O 1
ATOM 3422 N N . SER A 1 437 ? 28.142 4.859 -9.374 1.00 84.81 437 SER A N 1
ATOM 3423 C CA . SER A 1 437 ? 29.583 4.598 -9.519 1.00 84.81 437 SER A CA 1
ATOM 3424 C C . SER A 1 437 ? 29.951 3.115 -9.352 1.00 84.81 437 SER A C 1
ATOM 3426 O O . SER A 1 437 ? 31.007 2.777 -8.815 1.00 84.81 437 SER A O 1
ATOM 3428 N N . LEU A 1 438 ? 29.070 2.220 -9.813 1.00 84.56 438 LEU A N 1
ATOM 3429 C CA . LEU A 1 438 ? 29.181 0.775 -9.589 1.00 84.56 438 LEU A CA 1
ATOM 3430 C C . LEU A 1 438 ? 30.482 0.200 -10.153 1.00 84.56 438 LEU A C 1
ATOM 3432 O O . LEU A 1 438 ? 31.127 -0.580 -9.466 1.00 84.56 438 LEU A O 1
ATOM 3436 N N . SER A 1 439 ? 30.919 0.664 -11.328 1.00 84.94 439 SER A N 1
ATOM 3437 C CA . SER A 1 439 ? 32.200 0.276 -11.942 1.00 84.94 439 SER A CA 1
ATOM 3438 C C . SER A 1 439 ? 33.407 0.527 -11.040 1.00 84.94 439 SER A C 1
ATOM 3440 O O . SER A 1 439 ? 34.358 -0.247 -11.043 1.00 84.94 439 SER A O 1
ATOM 3442 N N . THR A 1 440 ? 33.366 1.603 -10.254 1.00 87.00 440 THR A N 1
ATOM 3443 C CA . THR A 1 440 ? 34.434 1.961 -9.314 1.00 87.00 440 THR A CA 1
ATOM 3444 C C . THR A 1 440 ? 34.299 1.184 -8.009 1.00 87.00 440 THR A C 1
ATOM 3446 O O . THR A 1 440 ? 35.297 0.774 -7.424 1.00 87.00 440 THR A O 1
ATOM 3449 N N . ALA A 1 441 ? 33.066 0.984 -7.543 1.00 86.44 441 ALA A N 1
ATOM 3450 C CA . ALA A 1 441 ? 32.778 0.319 -6.278 1.00 86.44 441 ALA A CA 1
ATOM 3451 C C . ALA A 1 441 ? 32.899 -1.217 -6.345 1.00 86.44 4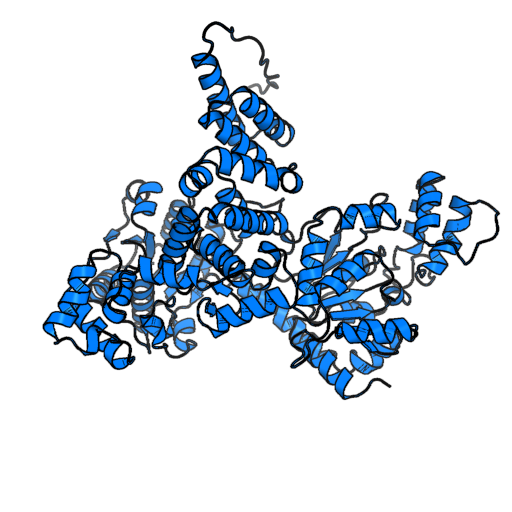41 ALA A C 1
ATOM 3453 O O . ALA A 1 441 ? 33.155 -1.857 -5.327 1.00 86.44 441 ALA A O 1
ATOM 3454 N N . LEU A 1 442 ? 32.723 -1.801 -7.534 1.00 89.12 442 LEU A N 1
ATOM 3455 C CA . LEU A 1 442 ? 32.828 -3.231 -7.834 1.00 89.12 442 LEU A CA 1
ATOM 3456 C C . LEU A 1 442 ? 33.791 -3.444 -9.020 1.00 89.12 442 LEU A C 1
ATOM 3458 O O . LEU A 1 442 ? 33.348 -3.803 -10.115 1.00 89.12 442 LEU A O 1
ATOM 3462 N N . PRO A 1 443 ? 35.104 -3.213 -8.835 1.00 89.25 443 PRO A N 1
ATOM 3463 C CA . PRO A 1 443 ? 36.081 -3.278 -9.924 1.00 89.25 443 PRO A CA 1
ATOM 3464 C C . PRO A 1 443 ? 36.320 -4.706 -10.434 1.00 89.25 443 PRO A C 1
ATOM 3466 O O . PRO A 1 443 ? 36.708 -4.887 -11.582 1.00 89.25 443 PRO A O 1
ATOM 3469 N N . SER A 1 444 ? 36.078 -5.718 -9.595 1.00 89.00 444 SER A N 1
ATOM 3470 C 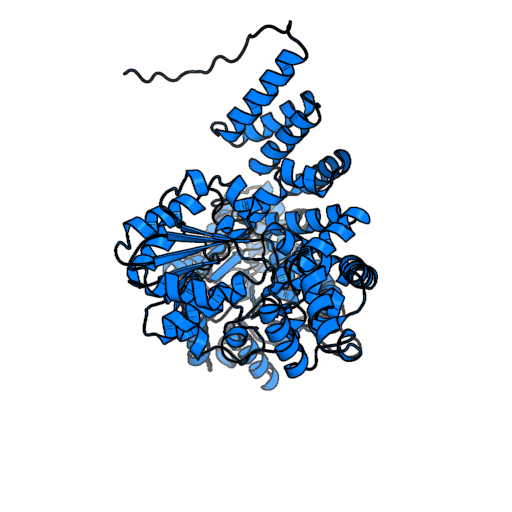CA . SER A 1 444 ? 36.261 -7.134 -9.942 1.00 89.00 444 SER A CA 1
ATOM 3471 C C . SER A 1 444 ? 35.059 -7.752 -10.664 1.00 89.00 444 SER A C 1
ATOM 3473 O O . SER A 1 444 ? 35.114 -8.923 -11.028 1.00 89.00 444 SER A O 1
ATOM 3475 N N . ALA A 1 445 ? 33.959 -7.011 -10.831 1.00 92.25 445 ALA A N 1
ATOM 3476 C CA . ALA A 1 445 ? 32.781 -7.519 -11.520 1.00 92.25 445 ALA A CA 1
ATOM 3477 C C . ALA A 1 445 ? 32.962 -7.457 -13.046 1.00 92.25 445 ALA A C 1
ATOM 3479 O O . ALA A 1 445 ? 33.528 -6.501 -13.578 1.00 92.25 445 ALA A O 1
ATOM 3480 N N . ALA A 1 446 ? 32.441 -8.451 -13.761 1.00 94.56 446 ALA A N 1
ATOM 3481 C CA . ALA A 1 446 ? 32.353 -8.419 -15.215 1.00 94.56 446 ALA A CA 1
ATOM 3482 C C . ALA A 1 446 ? 31.175 -7.530 -15.641 1.00 94.56 446 ALA A C 1
ATOM 3484 O O . ALA A 1 446 ? 30.054 -7.726 -15.178 1.00 94.56 446 ALA A O 1
ATOM 3485 N N . TYR A 1 447 ? 31.402 -6.561 -16.528 1.00 93.69 447 TYR A N 1
ATOM 3486 C CA . TYR A 1 447 ? 30.353 -5.663 -17.025 1.00 93.69 447 TYR A CA 1
ATOM 3487 C C . TYR A 1 447 ? 29.960 -6.049 -18.447 1.00 93.69 447 TYR A C 1
ATOM 3489 O O . TYR A 1 447 ? 30.791 -6.020 -19.352 1.00 93.69 447 TYR A O 1
ATOM 3497 N N . VAL A 1 448 ? 28.684 -6.382 -18.643 1.00 93.44 448 VAL A N 1
ATOM 3498 C CA . VAL A 1 448 ? 28.140 -6.810 -19.935 1.00 93.44 448 VAL A CA 1
ATOM 3499 C C . VAL A 1 448 ? 27.088 -5.807 -20.387 1.00 93.44 448 VAL A C 1
ATOM 3501 O O . VAL A 1 448 ? 26.029 -5.675 -19.770 1.00 93.44 448 VAL A O 1
ATOM 3504 N N . ARG A 1 449 ? 27.368 -5.087 -21.476 1.00 90.25 449 ARG A N 1
ATOM 3505 C CA . ARG A 1 449 ? 26.399 -4.176 -22.093 1.00 90.25 449 ARG A CA 1
ATOM 3506 C C . ARG A 1 449 ? 25.461 -4.970 -22.996 1.00 90.25 449 ARG A C 1
ATOM 3508 O O . ARG A 1 449 ? 25.931 -5.699 -23.861 1.00 90.25 449 ARG A O 1
ATOM 3515 N N . THR A 1 450 ? 24.153 -4.777 -22.852 1.00 86.50 450 THR A N 1
ATOM 3516 C CA . THR A 1 450 ? 23.176 -5.295 -23.819 1.00 86.50 450 THR A CA 1
ATOM 3517 C C . THR A 1 450 ? 23.453 -4.677 -25.193 1.00 86.50 450 THR A C 1
ATOM 3519 O O . THR A 1 450 ? 23.459 -3.443 -25.288 1.00 86.50 450 THR A O 1
ATOM 3522 N N . PRO A 1 451 ? 23.712 -5.487 -26.233 1.00 82.62 451 PRO A N 1
ATOM 3523 C CA . PRO A 1 451 ? 24.006 -4.973 -27.562 1.00 82.62 451 PRO A CA 1
ATOM 3524 C C . PRO A 1 451 ? 22.750 -4.407 -28.232 1.00 82.62 451 PRO A C 1
ATOM 3526 O O . PRO A 1 451 ? 21.620 -4.659 -27.804 1.00 82.62 451 PRO A O 1
ATOM 3529 N N . ASP A 1 452 ? 22.964 -3.631 -29.293 1.00 81.75 452 ASP A N 1
ATOM 3530 C CA . ASP A 1 452 ? 21.883 -3.248 -30.198 1.00 81.75 452 ASP A CA 1
ATOM 3531 C C . ASP A 1 452 ? 21.392 -4.487 -30.964 1.00 81.75 452 ASP A C 1
ATOM 3533 O O . ASP A 1 452 ? 22.138 -5.453 -31.137 1.00 81.75 452 ASP A O 1
ATOM 3537 N N . LEU A 1 453 ? 20.139 -4.466 -31.429 1.00 80.62 453 LEU A N 1
ATOM 3538 C CA . LEU A 1 453 ? 19.574 -5.601 -32.160 1.00 80.62 453 LEU A CA 1
ATOM 3539 C C . LEU A 1 453 ? 20.332 -5.878 -33.451 1.00 80.62 453 LEU A C 1
ATOM 3541 O O . LEU A 1 453 ? 20.414 -5.018 -34.331 1.00 80.62 453 LEU A O 1
ATOM 3545 N N . SER A 1 454 ? 20.800 -7.114 -33.579 1.00 84.38 454 SER A N 1
ATOM 3546 C CA . SER A 1 454 ? 21.359 -7.627 -34.819 1.00 84.38 454 SER A CA 1
ATOM 3547 C C . SER A 1 454 ? 20.253 -8.032 -35.806 1.00 84.38 454 SER A C 1
ATOM 3549 O O . SER A 1 454 ? 19.088 -8.223 -35.439 1.00 84.38 454 SER A O 1
ATOM 3551 N N . ASP A 1 455 ? 20.607 -8.186 -37.083 1.00 85.88 455 ASP A N 1
ATOM 3552 C CA . ASP A 1 455 ? 19.681 -8.713 -38.093 1.00 85.88 455 ASP A CA 1
ATOM 3553 C C . ASP A 1 455 ? 19.146 -10.119 -37.724 1.00 85.88 455 ASP A C 1
ATOM 3555 O O . ASP A 1 455 ? 17.935 -10.327 -37.846 1.00 85.88 455 ASP A O 1
ATOM 3559 N N . PRO A 1 456 ? 19.965 -11.076 -37.225 1.00 88.12 456 PRO A N 1
ATOM 3560 C CA . PRO A 1 456 ? 19.468 -12.340 -36.673 1.00 88.12 456 PRO A CA 1
ATOM 3561 C C . PRO A 1 456 ? 18.429 -12.175 -35.557 1.00 88.12 456 PRO A C 1
ATOM 3563 O O . PRO A 1 456 ? 17.386 -12.834 -35.596 1.00 88.12 456 PRO A O 1
ATOM 3566 N N . ASP A 1 457 ? 18.662 -11.261 -34.610 1.00 87.31 457 ASP A N 1
ATOM 3567 C CA . ASP A 1 457 ? 17.721 -10.985 -33.517 1.00 87.31 457 ASP A CA 1
ATOM 3568 C C . ASP A 1 457 ? 16.386 -10.454 -34.057 1.00 87.31 457 ASP A C 1
ATOM 3570 O O . ASP A 1 457 ? 15.305 -10.876 -33.636 1.00 87.31 457 ASP A O 1
ATOM 3574 N N . ALA A 1 458 ? 16.443 -9.551 -35.039 1.00 87.00 458 ALA A N 1
ATOM 3575 C CA . ALA A 1 458 ? 15.258 -9.019 -35.698 1.00 87.00 458 ALA A CA 1
ATOM 3576 C C . ALA A 1 458 ? 14.499 -10.101 -36.479 1.00 87.00 458 ALA A C 1
ATOM 3578 O O . ALA A 1 458 ? 13.269 -10.132 -36.433 1.00 87.00 458 ALA A O 1
ATOM 3579 N N . ILE A 1 459 ? 15.194 -11.028 -37.143 1.00 90.06 459 ILE A N 1
ATOM 3580 C CA . ILE A 1 459 ? 14.568 -12.188 -37.796 1.00 90.06 459 ILE A CA 1
ATOM 3581 C C . ILE A 1 459 ? 13.849 -13.062 -36.758 1.00 90.06 459 ILE A C 1
ATOM 3583 O O . ILE A 1 459 ? 12.696 -13.448 -36.976 1.00 90.06 459 ILE A O 1
ATOM 3587 N N . ALA A 1 460 ? 14.491 -13.342 -35.619 1.00 89.50 460 ALA A N 1
ATOM 3588 C CA . ALA A 1 460 ? 13.884 -14.104 -34.531 1.00 89.50 460 ALA A CA 1
ATOM 3589 C C . ALA A 1 460 ? 12.629 -13.404 -33.980 1.00 89.50 460 ALA A C 1
ATOM 3591 O O . ALA A 1 460 ? 11.602 -14.053 -33.781 1.00 89.50 460 ALA A O 1
ATOM 3592 N N . LEU A 1 461 ? 12.660 -12.079 -33.817 1.00 89.12 461 LEU A N 1
ATOM 3593 C CA . LEU A 1 461 ? 11.498 -11.289 -33.398 1.00 89.12 461 LEU A CA 1
ATOM 3594 C C . LEU A 1 461 ? 10.366 -11.295 -34.422 1.00 89.12 461 LEU A C 1
ATOM 3596 O O . LEU A 1 461 ? 9.217 -11.496 -34.038 1.00 89.12 461 LEU A O 1
ATOM 3600 N N . VAL A 1 462 ? 10.659 -11.112 -35.714 1.00 89.12 462 VAL A N 1
ATOM 3601 C CA . VAL A 1 462 ? 9.638 -11.180 -36.777 1.00 89.12 462 VAL A CA 1
ATOM 3602 C C . VAL A 1 462 ? 8.959 -12.544 -36.769 1.00 89.12 462 VAL A C 1
ATOM 3604 O O . VAL A 1 462 ? 7.739 -12.610 -36.896 1.00 89.12 462 VAL A O 1
ATOM 3607 N N . LYS A 1 463 ? 9.721 -13.624 -36.565 1.00 91.19 463 LYS A N 1
ATOM 3608 C CA . LYS A 1 463 ? 9.171 -14.977 -36.446 1.00 91.19 463 LYS A CA 1
ATOM 3609 C C . LYS A 1 463 ? 8.199 -15.094 -35.269 1.00 91.19 463 LYS A C 1
ATOM 3611 O O . LYS A 1 463 ? 7.133 -15.680 -35.432 1.00 91.19 463 LYS A O 1
ATOM 3616 N N . GLN A 1 464 ? 8.533 -14.527 -34.108 1.00 91.88 464 GLN A N 1
ATOM 3617 C CA . GLN A 1 464 ? 7.635 -14.542 -32.947 1.00 91.88 464 GLN A CA 1
ATOM 3618 C C . GLN A 1 464 ? 6.404 -13.645 -33.145 1.00 91.88 464 GLN A C 1
ATOM 3620 O O . GLN A 1 464 ? 5.295 -14.044 -32.794 1.00 91.88 464 GLN A O 1
ATOM 3625 N N . LEU A 1 465 ? 6.564 -12.473 -33.770 1.00 89.25 465 LEU A N 1
ATOM 3626 C CA . LEU A 1 465 ? 5.452 -11.599 -34.165 1.00 89.25 465 LEU A CA 1
ATOM 3627 C C . LEU A 1 465 ? 4.490 -12.290 -35.131 1.00 89.25 465 LEU A C 1
ATOM 3629 O O . LEU A 1 465 ? 3.280 -12.119 -35.001 1.00 89.25 465 LEU A O 1
ATOM 3633 N N . ASP A 1 466 ? 5.006 -13.064 -36.081 1.00 90.44 466 ASP A N 1
ATOM 3634 C CA . ASP A 1 466 ? 4.193 -13.844 -37.014 1.00 90.44 466 ASP A CA 1
ATOM 3635 C C . ASP A 1 466 ? 3.462 -14.981 -36.287 1.00 90.44 466 ASP A C 1
ATOM 3637 O O . ASP A 1 466 ? 2.239 -15.079 -36.363 1.00 90.44 466 ASP A O 1
ATOM 3641 N N . ALA A 1 467 ? 4.178 -15.756 -35.462 1.00 90.12 467 ALA A N 1
ATOM 3642 C CA . ALA A 1 467 ? 3.593 -16.825 -34.650 1.00 90.12 467 ALA A CA 1
ATOM 3643 C C . ALA A 1 467 ? 2.482 -16.322 -33.708 1.00 90.12 467 ALA A C 1
ATOM 3645 O O . ALA A 1 467 ? 1.480 -17.006 -33.504 1.00 90.12 467 ALA A O 1
ATOM 3646 N N . GLY A 1 468 ? 2.634 -15.114 -33.157 1.00 88.31 468 GLY A N 1
ATOM 3647 C CA . GLY A 1 468 ? 1.642 -14.468 -32.295 1.00 88.31 468 GLY A CA 1
ATOM 3648 C C . GLY A 1 468 ? 0.524 -13.732 -33.039 1.00 88.31 468 GLY A C 1
ATOM 3649 O O . GLY A 1 468 ? -0.345 -13.145 -32.392 1.00 88.31 468 GLY A O 1
ATOM 3650 N N . ASN A 1 469 ? 0.522 -13.715 -34.378 1.00 88.88 469 ASN A N 1
ATOM 3651 C CA . ASN A 1 469 ? -0.375 -12.888 -35.195 1.00 88.88 469 ASN A CA 1
ATOM 3652 C C . ASN A 1 469 ? -0.347 -11.398 -34.779 1.00 88.88 469 ASN A C 1
ATOM 3654 O O . ASN A 1 469 ? -1.387 -10.765 -34.589 1.00 88.88 469 ASN A O 1
ATOM 3658 N N . ARG A 1 470 ? 0.854 -10.840 -34.572 1.00 88.62 470 ARG A N 1
ATOM 3659 C CA . ARG A 1 470 ? 1.111 -9.459 -34.109 1.00 88.62 470 ARG A CA 1
ATOM 3660 C C . ARG A 1 470 ? 1.943 -8.616 -35.083 1.00 88.62 470 ARG A C 1
ATOM 3662 O O . ARG A 1 470 ? 2.420 -7.552 -34.708 1.00 88.62 470 ARG A O 1
ATOM 3669 N N . LEU A 1 471 ? 2.097 -9.038 -36.341 1.00 86.31 471 LEU A N 1
ATOM 3670 C CA . LEU A 1 471 ? 2.858 -8.276 -37.345 1.00 86.31 471 LEU A CA 1
ATOM 3671 C C . LEU A 1 471 ? 2.282 -6.875 -37.622 1.00 86.31 471 LEU A C 1
ATOM 3673 O O . LEU A 1 471 ? 3.044 -5.940 -37.869 1.00 86.31 471 LEU A O 1
ATOM 3677 N N . GLY A 1 472 ? 0.956 -6.714 -37.592 1.00 86.56 472 GLY A N 1
ATOM 3678 C CA . GLY A 1 472 ? 0.303 -5.431 -37.872 1.00 86.56 472 GLY A CA 1
ATOM 3679 C C . GLY A 1 472 ? 0.727 -4.854 -39.228 1.00 86.56 472 GLY A C 1
ATOM 3680 O O . GLY A 1 472 ? 0.651 -5.536 -40.250 1.00 86.56 472 GLY A O 1
ATOM 3681 N N . ALA A 1 473 ? 1.227 -3.615 -39.241 1.00 85.31 473 ALA A N 1
ATOM 3682 C CA . ALA A 1 473 ? 1.707 -2.936 -40.447 1.00 85.31 473 ALA A CA 1
ATOM 3683 C C . ALA A 1 473 ? 2.834 -3.702 -41.176 1.00 85.31 473 ALA A C 1
ATOM 3685 O O . ALA A 1 473 ? 2.905 -3.661 -42.408 1.00 85.31 473 ALA A O 1
ATOM 3686 N N . LEU A 1 474 ? 3.658 -4.469 -40.446 1.00 86.25 474 LEU A N 1
ATOM 3687 C CA . LEU A 1 474 ? 4.736 -5.284 -41.021 1.00 86.25 474 LEU A CA 1
ATOM 3688 C C . LEU A 1 474 ? 4.222 -6.382 -41.954 1.00 86.25 474 LEU A C 1
ATOM 3690 O O . LEU A 1 474 ? 4.966 -6.838 -42.822 1.00 86.25 474 LEU A O 1
ATOM 3694 N N . GLN A 1 475 ? 2.959 -6.800 -41.822 1.00 88.56 475 GLN A N 1
ATOM 3695 C CA . GLN A 1 475 ? 2.377 -7.841 -42.671 1.00 88.56 475 GLN A CA 1
ATOM 3696 C C . GLN A 1 475 ? 2.435 -7.461 -44.158 1.00 88.56 475 GLN A C 1
ATOM 3698 O O . GLN A 1 475 ? 2.653 -8.328 -45.003 1.00 88.56 475 GLN A O 1
ATOM 3703 N N . THR A 1 476 ? 2.326 -6.165 -44.464 1.00 87.00 476 THR A N 1
ATOM 3704 C CA . THR A 1 476 ? 2.372 -5.621 -45.832 1.00 87.00 476 THR A CA 1
ATOM 3705 C C . THR A 1 476 ? 3.787 -5.501 -46.412 1.00 87.00 476 THR A C 1
ATOM 3707 O O . THR A 1 476 ? 3.939 -5.295 -47.614 1.00 87.00 476 THR A O 1
ATOM 3710 N N . MET A 1 477 ? 4.825 -5.647 -45.583 1.00 88.75 477 MET A N 1
ATOM 3711 C CA . MET A 1 477 ? 6.229 -5.504 -45.976 1.00 88.75 477 MET A CA 1
ATOM 3712 C C . MET A 1 477 ? 6.845 -6.848 -46.381 1.00 88.75 477 MET A C 1
ATOM 3714 O O . MET A 1 477 ? 6.465 -7.901 -45.858 1.00 88.75 477 MET A O 1
ATOM 3718 N N . ASN A 1 478 ? 7.841 -6.815 -47.273 1.00 89.38 478 ASN A N 1
ATOM 3719 C CA . ASN A 1 478 ? 8.660 -7.990 -47.587 1.00 89.38 478 ASN A CA 1
ATOM 3720 C C . ASN A 1 478 ? 9.642 -8.312 -46.437 1.00 89.38 478 ASN A C 1
ATOM 3722 O O . ASN A 1 478 ? 9.860 -7.495 -45.544 1.00 89.38 478 ASN A O 1
ATOM 3726 N N . ALA A 1 479 ? 10.247 -9.504 -46.454 1.00 84.69 479 ALA A N 1
ATOM 3727 C CA . ALA A 1 479 ? 11.099 -9.981 -45.359 1.00 84.69 479 ALA A CA 1
ATOM 3728 C C . ALA A 1 479 ? 12.284 -9.048 -45.036 1.00 84.69 479 ALA A C 1
ATOM 3730 O O . ALA A 1 479 ? 12.586 -8.832 -43.864 1.00 84.69 479 ALA A O 1
ATOM 3731 N N . VAL A 1 480 ? 12.919 -8.459 -46.054 1.00 87.50 480 VAL A N 1
ATOM 3732 C CA . VAL A 1 480 ? 14.062 -7.548 -45.877 1.00 87.50 480 VAL A CA 1
ATOM 3733 C C . VAL A 1 480 ? 13.612 -6.235 -45.238 1.00 87.50 480 VAL A C 1
ATOM 3735 O O . VAL A 1 480 ? 14.257 -5.739 -44.316 1.00 87.50 480 VAL A O 1
ATOM 3738 N N . ASP A 1 481 ? 12.484 -5.692 -45.688 1.00 85.62 481 ASP A N 1
ATOM 3739 C CA . ASP A 1 481 ? 11.940 -4.439 -45.169 1.00 85.62 481 ASP A CA 1
ATOM 3740 C C . ASP A 1 481 ? 11.400 -4.597 -43.742 1.00 85.62 481 ASP A C 1
ATOM 3742 O O . ASP A 1 481 ? 11.535 -3.672 -42.945 1.00 85.62 481 ASP A O 1
ATOM 3746 N N . ARG A 1 482 ? 10.883 -5.779 -43.370 1.00 86.44 482 ARG A N 1
ATOM 3747 C CA . ARG A 1 482 ? 10.504 -6.091 -41.977 1.00 86.44 482 ARG A CA 1
ATOM 3748 C C . ARG A 1 482 ? 11.705 -6.042 -41.035 1.00 86.44 482 ARG A C 1
ATOM 3750 O O . ARG A 1 482 ? 11.624 -5.406 -39.988 1.00 86.44 482 ARG A O 1
ATOM 3757 N N . VAL A 1 483 ? 12.811 -6.688 -41.415 1.00 85.94 483 VAL A N 1
ATOM 3758 C CA . VAL A 1 483 ? 14.049 -6.691 -40.619 1.00 85.94 483 VAL A CA 1
ATOM 3759 C C . VAL A 1 483 ? 14.580 -5.268 -40.482 1.00 85.94 483 VAL A C 1
ATOM 3761 O O . VAL A 1 483 ? 14.777 -4.805 -39.362 1.00 85.94 483 VAL A O 1
ATOM 3764 N N . LYS A 1 484 ? 14.681 -4.526 -41.595 1.00 84.06 484 LYS A N 1
ATOM 3765 C CA . LYS A 1 484 ? 15.099 -3.115 -41.585 1.00 84.06 484 LYS A CA 1
ATOM 3766 C C . LYS A 1 484 ? 14.195 -2.232 -40.729 1.00 84.06 484 LYS A C 1
ATOM 3768 O O . LYS A 1 484 ? 14.698 -1.351 -40.042 1.00 84.06 484 LYS A O 1
ATOM 3773 N N . ALA A 1 485 ? 12.878 -2.438 -40.754 1.00 82.38 485 ALA A N 1
ATOM 3774 C CA . ALA A 1 485 ? 11.943 -1.648 -39.956 1.00 82.38 485 ALA A CA 1
ATOM 3775 C C . ALA A 1 485 ? 12.185 -1.812 -38.446 1.00 82.38 485 ALA A C 1
ATOM 3777 O O . ALA A 1 485 ? 12.037 -0.841 -37.704 1.00 82.38 485 ALA A O 1
ATOM 3778 N N . ILE A 1 486 ? 12.588 -3.008 -38.005 1.00 81.44 486 ILE A N 1
ATOM 3779 C CA . ILE A 1 486 ? 12.931 -3.286 -36.606 1.00 81.44 486 ILE A CA 1
ATOM 3780 C C . ILE A 1 486 ? 14.340 -2.772 -36.289 1.00 81.44 486 ILE A C 1
ATOM 3782 O O . ILE A 1 486 ? 14.493 -2.011 -35.338 1.00 81.44 486 ILE A O 1
ATOM 3786 N N . THR A 1 487 ? 15.358 -3.104 -37.090 1.00 78.19 487 THR A N 1
ATOM 3787 C CA . THR A 1 487 ? 16.763 -2.759 -36.792 1.00 78.19 487 THR A CA 1
ATOM 3788 C C . THR A 1 487 ? 17.077 -1.273 -36.961 1.00 78.19 487 THR A C 1
ATOM 3790 O O . THR A 1 487 ? 17.737 -0.684 -36.110 1.00 78.19 487 THR A O 1
ATOM 3793 N N . HIS A 1 488 ? 16.536 -0.601 -37.983 1.00 70.56 488 HIS A N 1
ATOM 3794 C CA . HIS A 1 488 ? 16.750 0.839 -38.195 1.00 70.56 488 HIS A CA 1
ATOM 3795 C C . HIS A 1 488 ? 16.086 1.699 -37.105 1.00 70.56 488 HIS A C 1
ATOM 3797 O O . HIS A 1 488 ? 16.491 2.837 -36.862 1.00 70.56 488 HIS A O 1
ATOM 3803 N N . ARG A 1 489 ? 15.050 1.173 -36.442 1.00 65.75 489 ARG A N 1
ATOM 3804 C CA . ARG A 1 489 ? 14.387 1.826 -35.302 1.00 65.75 489 ARG A CA 1
ATOM 3805 C C . ARG A 1 489 ? 14.941 1.354 -33.952 1.00 65.75 489 ARG A C 1
ATOM 3807 O O . ARG A 1 489 ? 14.759 2.054 -32.961 1.00 65.75 489 ARG A O 1
ATOM 3814 N N . ALA A 1 490 ? 15.677 0.239 -33.917 1.00 54.16 490 ALA A N 1
ATOM 3815 C CA . ALA A 1 490 ? 16.209 -0.388 -32.703 1.00 54.16 490 ALA A CA 1
ATOM 3816 C C . ALA A 1 490 ? 17.232 0.459 -31.933 1.00 54.16 490 ALA A C 1
ATOM 3818 O O . ALA A 1 490 ? 17.369 0.267 -30.727 1.00 54.16 490 ALA A O 1
ATOM 3819 N N . GLY A 1 491 ? 17.871 1.451 -32.572 1.00 51.84 491 GLY A N 1
ATOM 3820 C CA . GLY A 1 491 ? 18.692 2.454 -31.873 1.00 51.84 491 GLY A CA 1
ATOM 3821 C C . GLY A 1 491 ? 17.914 3.278 -30.829 1.00 51.84 491 GLY A C 1
ATOM 3822 O O . GLY A 1 491 ? 18.498 4.065 -30.087 1.00 51.84 491 GLY A O 1
ATOM 3823 N N . ARG A 1 492 ? 16.587 3.105 -30.763 1.00 55.06 492 ARG A N 1
ATOM 3824 C CA . ARG A 1 492 ? 15.670 3.641 -29.759 1.00 55.06 492 ARG A CA 1
ATOM 3825 C C . ARG A 1 492 ? 14.891 2.465 -29.160 1.00 55.06 492 ARG A C 1
ATOM 3827 O O . ARG A 1 492 ? 13.899 2.067 -29.742 1.00 55.06 492 ARG A O 1
ATOM 3834 N N . GLN A 1 493 ? 15.367 1.908 -28.039 1.00 73.25 493 GLN A N 1
ATOM 3835 C CA . GLN A 1 493 ? 14.683 0.945 -27.144 1.00 73.25 493 GLN A CA 1
ATOM 3836 C C . GLN A 1 493 ? 13.793 -0.117 -27.841 1.00 73.25 493 GLN A C 1
ATOM 3838 O O . GLN A 1 493 ? 12.697 0.204 -28.286 1.00 73.25 493 GLN A O 1
ATOM 3843 N N . LEU A 1 494 ? 14.188 -1.401 -27.847 1.00 78.19 494 LEU A N 1
ATOM 3844 C CA . LEU A 1 494 ? 13.484 -2.516 -28.529 1.00 78.19 494 LEU A CA 1
ATOM 3845 C C . LEU A 1 494 ? 11.944 -2.435 -28.493 1.00 78.19 494 LEU A C 1
ATOM 3847 O O . LEU A 1 494 ? 11.302 -2.583 -29.530 1.00 78.19 494 LEU A O 1
ATOM 3851 N N . LEU A 1 495 ? 11.34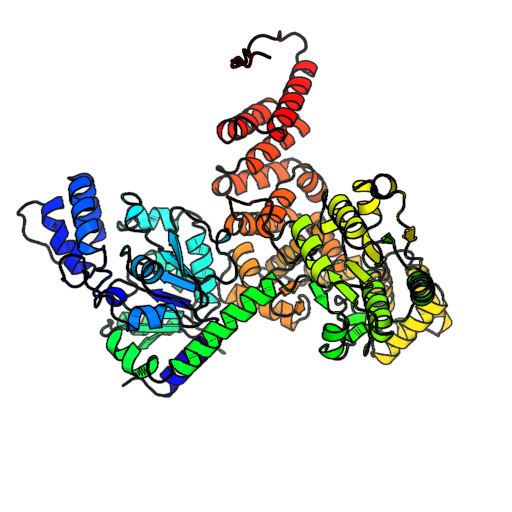1 -2.171 -27.331 1.00 80.25 495 LEU A N 1
ATOM 3852 C CA . LEU A 1 495 ? 9.885 -2.045 -27.231 1.00 80.25 495 LEU A CA 1
ATOM 3853 C C . LEU A 1 495 ? 9.299 -0.927 -28.112 1.00 80.25 495 LEU A C 1
ATOM 3855 O O . LEU A 1 495 ? 8.282 -1.133 -28.773 1.00 80.25 495 LEU A O 1
ATOM 3859 N N . VAL A 1 496 ? 9.919 0.253 -28.104 1.00 79.88 496 VAL A N 1
ATOM 3860 C CA . VAL A 1 496 ? 9.512 1.398 -28.928 1.00 79.88 496 VAL A CA 1
ATOM 3861 C C . VAL A 1 496 ? 9.565 0.988 -30.393 1.00 79.88 496 VAL A C 1
ATOM 3863 O O . VAL A 1 496 ? 8.562 1.105 -31.093 1.00 79.88 496 VAL A O 1
ATOM 3866 N N . ALA A 1 497 ? 10.684 0.398 -30.822 1.00 78.62 497 ALA A N 1
ATOM 3867 C CA . ALA A 1 497 ? 10.850 -0.095 -32.184 1.00 78.62 497 ALA A CA 1
ATOM 3868 C C . ALA A 1 497 ? 9.754 -1.101 -32.579 1.00 78.62 497 ALA A C 1
ATOM 3870 O O . ALA A 1 497 ? 9.162 -0.961 -33.648 1.00 78.62 497 ALA A O 1
ATOM 3871 N N . LEU A 1 498 ? 9.422 -2.066 -31.711 1.00 79.69 498 LEU A N 1
ATOM 3872 C CA . LEU A 1 498 ? 8.354 -3.043 -31.955 1.00 79.69 498 LEU A CA 1
ATOM 3873 C C . LEU A 1 498 ? 6.976 -2.383 -32.081 1.00 79.69 498 LEU A C 1
ATOM 3875 O O . LEU A 1 498 ? 6.229 -2.689 -33.013 1.00 79.69 498 LEU A O 1
ATOM 3879 N N . ILE A 1 499 ? 6.628 -1.460 -31.181 1.00 79.44 499 ILE A N 1
ATOM 3880 C CA . ILE A 1 499 ? 5.328 -0.779 -31.212 1.00 79.44 499 ILE A CA 1
ATOM 3881 C C . ILE A 1 499 ? 5.208 0.097 -32.462 1.00 79.44 499 ILE A C 1
ATOM 3883 O O . ILE A 1 499 ? 4.167 0.079 -33.118 1.00 79.44 499 ILE A O 1
ATOM 3887 N N . GLU A 1 500 ? 6.251 0.836 -32.834 1.00 82.62 500 GLU A N 1
ATOM 3888 C CA . GLU A 1 500 ? 6.237 1.674 -34.037 1.00 82.62 500 GLU A CA 1
ATOM 3889 C C . GLU A 1 500 ? 6.200 0.845 -35.320 1.00 82.62 500 GLU A C 1
ATOM 3891 O O . GLU A 1 500 ? 5.509 1.201 -36.277 1.00 82.62 500 GLU A O 1
ATOM 3896 N N . ALA A 1 501 ? 6.952 -0.257 -35.362 1.00 79.25 501 ALA A N 1
ATOM 3897 C CA . ALA A 1 501 ? 7.014 -1.150 -36.513 1.00 79.25 501 ALA A CA 1
ATOM 3898 C C . ALA A 1 501 ? 5.668 -1.852 -36.751 1.00 79.25 501 ALA A C 1
ATOM 3900 O O . ALA A 1 501 ? 5.182 -1.891 -37.879 1.00 79.25 501 ALA A O 1
ATOM 3901 N N . THR A 1 502 ? 5.032 -2.347 -35.687 1.00 80.88 502 THR A N 1
ATOM 3902 C CA . THR A 1 502 ? 3.746 -3.060 -35.771 1.00 80.88 502 THR A CA 1
ATOM 3903 C C . THR A 1 502 ? 2.551 -2.122 -35.952 1.00 80.88 502 THR A C 1
ATOM 3905 O O . THR A 1 502 ? 1.603 -2.478 -36.651 1.00 80.88 502 THR A O 1
ATOM 3908 N N . SER A 1 503 ? 2.575 -0.915 -35.374 1.00 79.00 503 SER A N 1
ATOM 3909 C CA . SER A 1 503 ? 1.472 0.054 -35.502 1.00 79.00 503 SER A CA 1
ATOM 3910 C C . SER A 1 503 ? 1.573 0.971 -36.722 1.00 79.00 503 SER A C 1
ATOM 3912 O O . SER A 1 503 ? 0.564 1.540 -37.136 1.00 79.00 503 SER A O 1
ATOM 3914 N N . GLY A 1 504 ? 2.772 1.150 -37.284 1.00 78.62 504 GLY A N 1
ATOM 3915 C CA . GLY A 1 504 ? 3.028 2.099 -38.369 1.00 78.62 504 GLY A CA 1
ATOM 3916 C C . GLY A 1 504 ? 2.989 3.576 -37.951 1.00 78.62 504 GLY A C 1
ATOM 3917 O O . GLY A 1 504 ? 3.064 4.442 -38.818 1.00 78.62 504 GLY A O 1
ATOM 3918 N N . ARG A 1 505 ? 2.876 3.881 -36.651 1.00 81.44 505 ARG A N 1
ATOM 3919 C CA . ARG A 1 505 ? 2.852 5.244 -36.091 1.00 81.44 505 ARG A CA 1
ATOM 3920 C C . ARG A 1 505 ? 4.036 5.464 -35.154 1.00 81.44 505 ARG A C 1
ATOM 3922 O O . ARG A 1 505 ? 4.590 4.501 -34.635 1.00 81.44 505 ARG A O 1
ATOM 3929 N N . GLU A 1 506 ? 4.396 6.722 -34.913 1.00 85.12 506 GLU A N 1
ATOM 3930 C CA . GLU A 1 506 ? 5.385 7.069 -33.884 1.00 85.12 506 GLU A CA 1
ATOM 3931 C C . GLU A 1 506 ? 4.859 6.727 -32.484 1.00 85.12 506 GLU A C 1
ATOM 3933 O O . GLU A 1 506 ? 3.690 6.966 -32.163 1.00 85.12 506 GLU A O 1
ATOM 3938 N N . PHE A 1 507 ? 5.733 6.181 -31.640 1.00 85.56 507 PHE A N 1
ATOM 3939 C CA . PHE A 1 507 ? 5.369 5.626 -30.339 1.00 85.56 507 PHE A CA 1
ATOM 3940 C C . PHE A 1 507 ? 4.767 6.681 -29.418 1.00 85.56 507 PHE A C 1
ATOM 3942 O O . PHE A 1 507 ? 3.695 6.470 -28.854 1.00 85.56 507 PHE A O 1
ATOM 3949 N N . HIS A 1 508 ? 5.426 7.835 -29.302 1.00 86.81 508 HIS A N 1
ATOM 3950 C CA . HIS A 1 508 ? 4.967 8.908 -28.423 1.00 86.81 508 HIS A CA 1
ATOM 3951 C C . HIS A 1 508 ? 3.597 9.455 -28.839 1.00 86.81 508 HIS A C 1
ATOM 3953 O O . HIS A 1 508 ? 2.771 9.699 -27.966 1.00 86.81 508 HIS A O 1
ATOM 3959 N N . ASN A 1 509 ? 3.313 9.554 -30.143 1.00 88.81 509 ASN A N 1
ATOM 3960 C CA . ASN A 1 509 ? 2.004 9.996 -30.633 1.00 88.81 509 ASN A CA 1
ATOM 3961 C C . ASN A 1 509 ? 0.918 8.966 -30.302 1.00 88.81 509 ASN A C 1
ATOM 3963 O O . ASN A 1 509 ? -0.163 9.334 -29.866 1.00 88.81 509 ASN A O 1
ATOM 3967 N N . LYS A 1 510 ? 1.219 7.665 -30.416 1.00 88.19 510 LYS A N 1
ATOM 3968 C CA . LYS A 1 510 ? 0.283 6.605 -30.014 1.00 88.19 510 LYS A CA 1
ATOM 3969 C C . LYS A 1 510 ? -0.044 6.657 -28.516 1.00 88.19 510 LYS A C 1
ATOM 3971 O O . LYS A 1 510 ? -1.193 6.449 -28.143 1.00 88.19 510 LYS A O 1
ATOM 3976 N N . ILE A 1 511 ? 0.954 6.902 -27.664 1.00 91.75 511 ILE A N 1
ATOM 3977 C CA . ILE A 1 511 ? 0.724 7.040 -26.218 1.00 91.75 511 ILE A CA 1
ATOM 3978 C C . ILE A 1 511 ? -0.039 8.333 -25.904 1.00 91.75 511 ILE A C 1
ATOM 3980 O O . ILE A 1 511 ? -0.916 8.311 -25.051 1.00 91.75 511 ILE A O 1
ATOM 3984 N N . ALA A 1 512 ? 0.227 9.431 -26.616 1.00 92.81 512 ALA A N 1
ATOM 3985 C CA . ALA A 1 512 ? -0.546 10.666 -26.487 1.00 92.81 512 ALA A CA 1
ATOM 3986 C C . ALA A 1 512 ? -2.019 10.479 -26.904 1.00 92.81 512 ALA A C 1
ATOM 3988 O O . ALA A 1 512 ? -2.914 10.913 -26.181 1.00 92.81 512 ALA A O 1
ATOM 3989 N N . ASP A 1 513 ? -2.288 9.776 -28.010 1.00 91.69 513 ASP A N 1
ATOM 3990 C CA . ASP A 1 513 ? -3.646 9.403 -28.440 1.00 91.69 513 ASP A CA 1
ATOM 3991 C C . ASP A 1 513 ? -4.351 8.549 -27.366 1.00 91.69 513 ASP A C 1
ATOM 3993 O O . ASP A 1 513 ? -5.515 8.774 -27.045 1.00 91.69 513 ASP A O 1
ATOM 3997 N N . GLU A 1 514 ? -3.640 7.585 -26.767 1.00 91.75 514 GLU A N 1
ATOM 3998 C CA . GLU A 1 514 ? -4.175 6.772 -25.669 1.00 91.75 514 GLU A CA 1
ATOM 3999 C C . GLU A 1 514 ? -4.509 7.633 -24.445 1.00 91.75 514 GLU A C 1
ATOM 4001 O O . GLU A 1 514 ? -5.627 7.561 -23.944 1.00 91.75 514 GLU A O 1
ATOM 4006 N N . CYS A 1 515 ? -3.587 8.484 -23.993 1.00 94.69 515 CYS A N 1
ATOM 4007 C CA . CYS A 1 515 ? -3.815 9.362 -22.848 1.00 94.69 515 CYS A CA 1
ATOM 4008 C C . CYS A 1 515 ? -4.951 10.363 -23.094 1.00 94.69 515 CYS A C 1
ATOM 4010 O O . CYS A 1 515 ? -5.768 10.574 -22.206 1.00 94.69 515 CYS A O 1
ATOM 4012 N N . SER A 1 516 ? -5.020 10.964 -24.284 1.00 94.06 516 SER A N 1
ATOM 4013 C CA . SER A 1 516 ? -6.064 11.935 -24.647 1.00 94.06 516 SER A CA 1
ATOM 4014 C C . SER A 1 516 ? -7.444 11.303 -24.837 1.00 94.06 516 SER A C 1
ATOM 4016 O O . SER A 1 516 ? -8.450 12.002 -24.734 1.00 94.06 516 SER A O 1
ATOM 4018 N N . SER A 1 517 ? -7.511 9.990 -25.083 1.00 94.25 517 SER A N 1
ATOM 4019 C CA . SER A 1 517 ? -8.776 9.250 -25.147 1.00 94.25 517 SER A CA 1
ATOM 4020 C C . SER A 1 517 ? -9.407 8.978 -23.777 1.00 94.25 517 SER A C 1
ATOM 4022 O O . SER A 1 517 ? -10.584 8.628 -23.718 1.00 94.25 517 SER A O 1
ATOM 4024 N N . LEU A 1 518 ? -8.639 9.128 -22.691 1.00 95.50 518 LEU A N 1
ATOM 4025 C CA . LEU A 1 518 ? -9.108 8.946 -21.319 1.00 95.50 518 LEU A CA 1
ATOM 4026 C C . LEU A 1 518 ? -9.549 10.284 -20.722 1.00 95.50 518 LEU A C 1
ATOM 4028 O O . LEU A 1 518 ? -8.898 11.310 -20.914 1.00 95.50 518 LEU A O 1
ATOM 4032 N N . ASP A 1 519 ? -10.602 10.259 -19.909 1.00 92.88 519 ASP A N 1
ATOM 4033 C CA . ASP A 1 519 ? -11.092 11.423 -19.178 1.00 92.88 519 ASP A CA 1
ATOM 4034 C C . ASP A 1 519 ? -11.414 11.099 -17.708 1.00 92.88 519 ASP A C 1
ATOM 4036 O O . ASP A 1 519 ? -11.376 9.948 -17.257 1.00 92.88 519 ASP A O 1
ATOM 4040 N N . GLY A 1 520 ? -11.654 12.155 -16.924 1.00 93.50 520 GLY A N 1
ATOM 4041 C CA . GLY A 1 520 ? -12.087 12.066 -15.528 1.00 93.50 520 GLY A CA 1
ATOM 4042 C C . GLY A 1 520 ? -11.286 11.069 -14.680 1.00 93.50 520 GLY A C 1
ATOM 4043 O O . GLY A 1 520 ? -10.066 11.173 -14.542 1.00 93.50 520 GLY A O 1
ATOM 4044 N N . LEU A 1 521 ? -11.996 10.098 -14.098 1.00 93.38 521 LEU A N 1
ATOM 4045 C CA . LEU A 1 521 ? -11.429 9.097 -13.187 1.00 93.38 521 LEU A CA 1
ATOM 4046 C C . LEU A 1 521 ? -10.518 8.084 -13.886 1.00 93.38 521 LEU A C 1
ATOM 4048 O O . LEU A 1 521 ? -9.587 7.581 -13.259 1.00 93.38 521 LEU A O 1
ATOM 4052 N N . GLU A 1 522 ? -10.759 7.778 -15.163 1.00 95.94 522 GLU A N 1
ATOM 4053 C CA . GLU A 1 522 ? -9.914 6.846 -15.917 1.00 95.94 522 GLU A CA 1
ATOM 4054 C C . GLU A 1 522 ? -8.546 7.470 -16.195 1.00 95.94 522 GLU A C 1
ATOM 4056 O O . GLU A 1 522 ? -7.516 6.839 -15.950 1.00 95.94 522 GLU A O 1
ATOM 4061 N N . LEU A 1 523 ? -8.526 8.742 -16.605 1.00 96.31 523 LEU A N 1
ATOM 4062 C CA . LEU A 1 523 ? -7.286 9.494 -16.787 1.00 96.31 523 LEU A CA 1
ATOM 4063 C C . LEU A 1 523 ? -6.518 9.633 -15.467 1.00 96.31 523 LEU A C 1
ATOM 4065 O O . LEU A 1 523 ? -5.306 9.424 -15.443 1.00 96.31 523 LEU A O 1
ATOM 4069 N N . ALA A 1 524 ? -7.214 9.923 -14.363 1.00 95.69 524 ALA A N 1
ATOM 4070 C CA . ALA A 1 524 ? -6.589 10.038 -13.049 1.00 95.69 524 ALA A CA 1
ATOM 4071 C C . ALA A 1 524 ? -5.979 8.717 -12.565 1.00 95.69 524 ALA A C 1
ATOM 4073 O O . ALA A 1 524 ? -4.817 8.688 -12.154 1.00 95.69 524 ALA A O 1
ATOM 4074 N N . ALA A 1 525 ? -6.731 7.616 -12.661 1.00 96.25 525 ALA A N 1
ATOM 4075 C CA . ALA A 1 525 ? -6.262 6.284 -12.294 1.00 96.25 525 ALA A CA 1
ATOM 4076 C C . ALA A 1 525 ? -5.065 5.844 -13.153 1.00 96.25 525 ALA A C 1
ATOM 4078 O O . ALA A 1 525 ? -4.081 5.321 -12.627 1.00 96.25 525 ALA A O 1
ATOM 4079 N N . TYR A 1 526 ? -5.112 6.094 -14.465 1.00 97.06 526 TYR A N 1
ATOM 4080 C CA . TYR A 1 526 ? -3.991 5.794 -15.351 1.00 97.06 526 TYR A CA 1
ATOM 4081 C C . TYR A 1 526 ? -2.769 6.673 -15.052 1.00 97.06 526 TYR A C 1
ATOM 4083 O O . TYR A 1 526 ? -1.648 6.168 -14.976 1.00 97.06 526 TYR A O 1
ATOM 4091 N N . GLY A 1 527 ? -2.986 7.966 -14.796 1.00 96.56 527 GLY A N 1
ATOM 4092 C CA . GLY A 1 527 ? -1.954 8.934 -14.434 1.00 96.56 527 GLY A CA 1
ATOM 4093 C C . GLY A 1 527 ? -1.158 8.520 -13.199 1.00 96.56 527 GLY A C 1
ATOM 4094 O O . GLY A 1 527 ? 0.072 8.461 -13.256 1.00 96.56 527 GLY A O 1
ATOM 4095 N N . VAL A 1 528 ? -1.834 8.157 -12.102 1.00 96.31 528 VAL A N 1
ATOM 4096 C CA . VAL A 1 528 ? -1.151 7.728 -10.865 1.00 96.31 528 VAL A CA 1
ATOM 4097 C C . VAL A 1 528 ? -0.392 6.409 -11.044 1.00 96.31 528 VAL A C 1
ATOM 4099 O O . VAL A 1 528 ? 0.738 6.291 -10.569 1.00 96.31 528 VAL A O 1
ATOM 4102 N N . VAL A 1 529 ? -0.945 5.442 -11.786 1.00 95.81 529 VAL A N 1
ATOM 4103 C CA . VAL A 1 529 ? -0.263 4.168 -12.085 1.00 95.81 529 VAL A CA 1
ATOM 4104 C C . VAL A 1 529 ? 1.002 4.406 -12.907 1.00 95.81 529 VAL A C 1
ATOM 4106 O O . VAL A 1 529 ? 2.075 3.912 -12.551 1.00 95.81 529 VAL A O 1
ATOM 4109 N N . CYS A 1 530 ? 0.909 5.210 -13.968 1.00 95.50 530 CYS A N 1
ATOM 4110 C CA . CYS A 1 530 ? 2.050 5.558 -14.807 1.00 95.50 530 CYS A CA 1
ATOM 4111 C C . CYS A 1 530 ? 3.124 6.316 -14.020 1.00 95.50 530 CYS A C 1
ATOM 4113 O O . CYS A 1 530 ? 4.301 5.976 -14.118 1.00 95.50 530 CYS A O 1
ATOM 4115 N N . CYS A 1 531 ? 2.749 7.289 -13.187 1.00 94.00 531 CYS A N 1
ATOM 4116 C CA . CYS A 1 531 ? 3.700 8.023 -12.355 1.00 94.00 531 CYS A CA 1
ATOM 4117 C C . CYS A 1 531 ? 4.423 7.113 -11.346 1.00 94.00 531 CYS A C 1
ATOM 4119 O O . CYS A 1 531 ? 5.647 7.201 -11.210 1.00 94.00 531 CYS A O 1
ATOM 4121 N N . ALA A 1 532 ? 3.705 6.204 -10.676 1.00 91.31 532 ALA A N 1
ATOM 4122 C CA . ALA A 1 532 ? 4.299 5.265 -9.724 1.00 91.31 532 ALA A CA 1
ATOM 4123 C C . ALA A 1 532 ? 5.279 4.291 -10.407 1.00 91.31 532 ALA A C 1
ATOM 4125 O O . ALA A 1 532 ? 6.393 4.060 -9.916 1.00 91.31 532 ALA A O 1
ATOM 4126 N N . GLN A 1 533 ? 4.900 3.762 -11.573 1.00 88.94 533 GLN A N 1
ATOM 4127 C CA . GLN A 1 533 ? 5.736 2.833 -12.329 1.00 88.94 533 GLN A CA 1
ATOM 4128 C C . GLN A 1 533 ? 6.935 3.526 -12.991 1.00 88.94 533 GLN A C 1
ATOM 4130 O O . GLN A 1 533 ? 8.051 3.012 -12.919 1.00 88.94 533 GLN A O 1
ATOM 4135 N N . ALA A 1 534 ? 6.760 4.708 -13.582 1.00 87.88 534 ALA A N 1
ATOM 4136 C CA . ALA A 1 534 ? 7.854 5.462 -14.198 1.00 87.88 534 ALA A CA 1
ATOM 4137 C C . ALA A 1 534 ? 8.898 5.917 -13.165 1.00 87.88 534 ALA A C 1
ATOM 4139 O O . ALA A 1 534 ? 10.099 5.937 -13.458 1.00 87.88 534 ALA A O 1
ATOM 4140 N N . ALA A 1 535 ? 8.460 6.234 -11.941 1.00 82.00 535 ALA A N 1
ATOM 4141 C CA . ALA A 1 535 ? 9.364 6.570 -10.855 1.00 82.00 535 ALA A CA 1
ATOM 4142 C C . ALA A 1 535 ? 10.214 5.353 -10.453 1.00 82.00 535 ALA A C 1
ATOM 4144 O O . ALA A 1 535 ? 11.427 5.368 -10.658 1.00 82.00 535 ALA A O 1
ATOM 4145 N N . ASP A 1 536 ? 9.625 4.291 -9.902 1.00 75.06 536 ASP A N 1
ATOM 4146 C CA . ASP A 1 536 ? 10.405 3.220 -9.249 1.00 75.06 536 ASP A CA 1
ATOM 4147 C C . ASP A 1 536 ? 10.031 1.793 -9.695 1.00 75.06 536 ASP A C 1
ATOM 4149 O O . ASP A 1 536 ? 10.325 0.808 -9.018 1.00 75.06 536 ASP A O 1
ATOM 4153 N N . ASN A 1 537 ? 9.389 1.669 -10.860 1.00 76.25 537 ASN A N 1
ATOM 4154 C CA . ASN A 1 537 ? 8.792 0.432 -11.367 1.00 76.25 537 ASN A CA 1
ATOM 4155 C C . ASN A 1 537 ? 7.917 -0.260 -10.310 1.00 76.25 537 ASN A C 1
ATOM 4157 O O . ASN A 1 537 ? 8.045 -1.464 -10.075 1.00 76.25 537 ASN A O 1
ATOM 4161 N N . GLN A 1 538 ? 7.106 0.541 -9.615 1.00 82.06 538 GLN A N 1
ATOM 4162 C CA . GLN A 1 538 ? 6.194 0.089 -8.571 1.00 82.06 538 GLN A CA 1
ATOM 4163 C C . GLN A 1 538 ? 4.809 -0.135 -9.169 1.00 82.06 538 GLN A C 1
ATOM 4165 O O . GLN A 1 538 ? 4.344 0.660 -9.984 1.00 82.06 538 GLN A O 1
ATOM 4170 N N . TYR A 1 539 ? 4.155 -1.209 -8.739 1.00 86.75 539 TYR A N 1
ATOM 4171 C CA . TYR A 1 539 ? 2.724 -1.390 -8.962 1.00 86.75 539 TYR A CA 1
ATOM 4172 C C . TYR A 1 539 ? 1.922 -0.507 -8.019 1.00 86.75 539 TYR A C 1
ATOM 4174 O O . TYR A 1 539 ? 2.487 0.067 -7.092 1.00 86.75 539 TYR A O 1
ATOM 4182 N N . LEU A 1 540 ? 0.613 -0.448 -8.227 1.00 91.31 540 LEU A N 1
ATOM 4183 C CA . LEU A 1 540 ? -0.368 -0.012 -7.241 1.00 91.31 540 LEU A CA 1
ATOM 4184 C C . LEU A 1 540 ? -1.411 -1.122 -7.076 1.00 91.31 540 LEU A C 1
ATOM 4186 O O . LEU A 1 540 ? -1.669 -1.884 -8.001 1.00 91.31 540 LEU A O 1
ATOM 4190 N N . THR A 1 541 ? -1.989 -1.261 -5.894 1.00 90.75 541 THR A N 1
ATOM 4191 C CA . THR A 1 541 ? -3.186 -2.091 -5.702 1.00 90.75 541 THR A CA 1
ATOM 4192 C C . THR A 1 541 ? -4.433 -1.319 -6.132 1.00 90.75 541 THR A C 1
ATOM 4194 O O . THR A 1 541 ? -4.388 -0.105 -6.332 1.00 90.75 541 THR A O 1
ATOM 4197 N N . ARG A 1 542 ? -5.581 -1.993 -6.261 1.00 89.88 542 ARG A N 1
ATOM 4198 C CA . ARG A 1 542 ? -6.849 -1.286 -6.515 1.00 89.88 542 ARG A CA 1
ATOM 4199 C C . ARG A 1 542 ? -7.133 -0.240 -5.430 1.00 89.88 542 ARG A C 1
ATOM 4201 O O . ARG A 1 542 ? -7.502 0.879 -5.764 1.00 89.88 542 ARG A O 1
ATOM 4208 N N . ASP A 1 543 ? -6.888 -0.588 -4.170 1.00 86.88 543 ASP A N 1
ATOM 4209 C CA . ASP A 1 543 ? -7.074 0.317 -3.030 1.00 86.88 543 ASP A CA 1
ATOM 4210 C C . ASP A 1 543 ? -6.110 1.503 -3.082 1.00 86.88 543 ASP A C 1
ATOM 4212 O O . ASP A 1 543 ? -6.523 2.628 -2.829 1.00 86.88 543 ASP A O 1
ATOM 4216 N N . ASP A 1 544 ? -4.849 1.272 -3.472 1.00 92.31 544 ASP A N 1
ATOM 4217 C CA . ASP A 1 544 ? -3.876 2.355 -3.663 1.00 92.31 544 ASP A CA 1
ATOM 4218 C C . ASP A 1 544 ? -4.398 3.396 -4.657 1.00 92.31 544 ASP A C 1
ATOM 4220 O O . ASP A 1 544 ? -4.317 4.593 -4.398 1.00 92.31 544 ASP A O 1
ATOM 4224 N N . ILE A 1 545 ? -4.936 2.947 -5.796 1.00 94.38 545 ILE A N 1
ATOM 4225 C CA . ILE A 1 545 ? -5.436 3.853 -6.833 1.00 94.38 545 ILE A CA 1
ATOM 4226 C C . ILE A 1 545 ? -6.647 4.628 -6.317 1.00 94.38 545 ILE A C 1
ATOM 4228 O O . ILE A 1 545 ? -6.670 5.845 -6.464 1.00 94.38 545 ILE A O 1
ATOM 4232 N N . LEU A 1 546 ? -7.621 3.945 -5.701 1.00 89.69 546 LEU A N 1
ATOM 4233 C CA . LEU A 1 546 ? -8.841 4.571 -5.174 1.00 89.69 546 LEU A CA 1
ATOM 4234 C C . LEU A 1 546 ? -8.531 5.623 -4.103 1.00 89.69 546 LEU A C 1
ATOM 4236 O O . LEU A 1 546 ? -9.123 6.700 -4.125 1.00 89.69 546 LEU A O 1
ATOM 4240 N N . LEU A 1 547 ? -7.582 5.333 -3.210 1.00 88.25 547 LEU A N 1
ATOM 4241 C CA . LEU A 1 547 ? -7.109 6.274 -2.195 1.00 88.25 547 LEU A CA 1
ATOM 4242 C C . LEU A 1 547 ? -6.337 7.444 -2.814 1.00 88.25 547 LEU A C 1
ATOM 4244 O O . LEU A 1 547 ? -6.568 8.586 -2.431 1.00 88.25 547 LEU A O 1
ATOM 4248 N N . ALA A 1 548 ? -5.456 7.186 -3.787 1.00 91.62 548 ALA A N 1
ATOM 4249 C CA . ALA A 1 548 ? -4.667 8.232 -4.438 1.00 91.62 548 ALA A CA 1
ATOM 4250 C C . ALA A 1 548 ? -5.552 9.255 -5.158 1.00 91.62 548 ALA A C 1
ATOM 4252 O O . ALA A 1 548 ? -5.333 10.455 -5.027 1.00 91.62 548 ALA A O 1
ATOM 4253 N N . ILE A 1 549 ? -6.563 8.792 -5.900 1.00 90.31 549 ILE A N 1
ATOM 4254 C CA . ILE A 1 549 ? -7.501 9.683 -6.599 1.00 90.31 549 ILE A CA 1
ATOM 4255 C C . ILE A 1 549 ? -8.630 10.194 -5.688 1.00 90.31 549 ILE A C 1
ATOM 4257 O O . ILE A 1 549 ? -9.459 10.963 -6.159 1.00 90.31 549 ILE A O 1
ATOM 4261 N N . ASN A 1 550 ? -8.661 9.773 -4.415 1.00 83.62 550 ASN A N 1
ATOM 4262 C CA . ASN A 1 550 ? -9.688 10.099 -3.420 1.00 83.62 550 ASN A CA 1
ATOM 4263 C C . ASN A 1 550 ? -11.128 9.756 -3.865 1.00 83.62 550 ASN A C 1
ATOM 4265 O O . ASN A 1 550 ? -12.081 10.469 -3.562 1.00 83.62 550 ASN A O 1
ATOM 4269 N N . GLU A 1 551 ? -11.295 8.653 -4.599 1.00 83.50 551 GLU A N 1
ATOM 4270 C CA . GLU A 1 551 ? -12.582 8.219 -5.165 1.00 83.50 551 GLU A CA 1
ATOM 4271 C C . GLU A 1 551 ? -12.823 6.746 -4.836 1.00 83.50 551 GLU A C 1
ATOM 4273 O O . GLU A 1 551 ? -13.001 5.897 -5.713 1.00 83.50 551 GLU A O 1
ATOM 4278 N N . ALA A 1 552 ? -12.824 6.433 -3.537 1.00 77.94 552 ALA A N 1
ATOM 4279 C CA . ALA A 1 552 ? -13.204 5.131 -2.995 1.00 77.94 552 ALA A CA 1
ATOM 4280 C C . ALA A 1 552 ? -14.723 4.907 -3.122 1.00 77.94 552 ALA A C 1
ATOM 4282 O O . ALA A 1 552 ? -15.454 4.827 -2.140 1.00 77.94 552 ALA A O 1
ATOM 4283 N N . ASN A 1 553 ? -15.211 4.836 -4.361 1.00 76.81 553 ASN A N 1
ATOM 4284 C CA . ASN A 1 553 ? -16.622 4.718 -4.700 1.00 76.81 553 ASN A CA 1
ATOM 4285 C C . ASN A 1 553 ? -16.853 3.883 -5.969 1.00 76.81 553 ASN A C 1
ATOM 4287 O O . ASN A 1 553 ? -15.925 3.402 -6.625 1.00 76.81 553 ASN A O 1
ATOM 4291 N N . ASN A 1 554 ? -18.126 3.694 -6.323 1.00 77.19 554 ASN A N 1
ATOM 4292 C CA . ASN A 1 554 ? -18.520 2.934 -7.510 1.00 77.19 554 ASN A CA 1
ATOM 4293 C C . ASN A 1 554 ? -17.952 3.504 -8.824 1.00 77.19 554 ASN A C 1
ATOM 4295 O O . ASN A 1 554 ? -17.414 2.712 -9.604 1.00 77.19 554 ASN A O 1
ATOM 4299 N N . PRO A 1 555 ? -18.049 4.822 -9.102 1.00 84.25 555 PRO A N 1
ATOM 4300 C CA . PRO A 1 555 ? -17.381 5.430 -10.250 1.00 84.25 555 PRO A CA 1
ATOM 4301 C C . PRO A 1 555 ? -15.886 5.099 -10.345 1.00 84.25 555 PRO A C 1
ATOM 4303 O O . PRO A 1 555 ? -15.441 4.661 -11.407 1.00 84.25 555 PRO A O 1
ATOM 4306 N N . GLY A 1 556 ? -15.134 5.221 -9.245 1.00 86.81 556 GLY A N 1
ATOM 4307 C CA . GLY A 1 556 ? -13.707 4.893 -9.192 1.00 86.81 556 GLY A CA 1
ATOM 4308 C C . GLY A 1 556 ? -13.426 3.418 -9.491 1.00 86.81 556 GLY A C 1
ATOM 4309 O O . GLY A 1 556 ? -12.592 3.097 -10.341 1.00 86.81 556 GLY A O 1
ATOM 4310 N N . ILE A 1 557 ? -14.177 2.495 -8.876 1.00 85.44 557 ILE A N 1
ATOM 4311 C CA . ILE A 1 557 ? -14.049 1.049 -9.142 1.00 85.44 557 ILE A CA 1
ATOM 4312 C C . ILE A 1 557 ? -14.347 0.729 -10.610 1.00 85.44 557 ILE A C 1
ATOM 4314 O O . ILE A 1 557 ? -13.638 -0.071 -11.233 1.00 85.44 557 ILE A O 1
ATOM 4318 N N . ALA A 1 558 ? -15.396 1.333 -11.170 1.00 87.62 558 ALA A N 1
ATOM 4319 C CA . ALA A 1 558 ? -15.786 1.123 -12.556 1.00 87.62 558 ALA A CA 1
ATOM 4320 C C . ALA A 1 558 ? -14.711 1.637 -13.523 1.00 87.62 558 ALA A C 1
ATOM 4322 O O . ALA A 1 558 ? -14.386 0.927 -14.473 1.00 87.62 558 ALA A O 1
ATOM 4323 N N . ALA A 1 559 ? -14.125 2.808 -13.255 1.00 91.69 559 ALA A N 1
ATOM 4324 C CA . ALA A 1 559 ? -13.033 3.375 -14.043 1.00 91.69 559 ALA A CA 1
ATOM 4325 C C . ALA A 1 559 ? -11.815 2.436 -14.079 1.00 91.69 559 ALA A C 1
ATOM 4327 O O . ALA A 1 559 ? -11.358 2.049 -15.153 1.00 91.69 559 ALA A O 1
ATOM 4328 N N . ILE A 1 560 ? -11.353 1.956 -12.917 1.00 92.62 560 ILE A N 1
ATOM 4329 C CA . ILE A 1 560 ? -10.237 0.995 -12.846 1.00 92.62 560 ILE A CA 1
ATOM 4330 C C . ILE A 1 560 ? -10.586 -0.299 -13.596 1.00 92.62 560 ILE A C 1
ATOM 4332 O O . ILE A 1 560 ? -9.771 -0.827 -14.351 1.00 92.62 560 ILE A O 1
ATOM 4336 N N . SER A 1 561 ? -11.809 -0.808 -13.427 1.00 90.62 561 SER A N 1
ATOM 4337 C CA . SER A 1 561 ? -12.257 -2.039 -14.092 1.00 90.62 561 SER A CA 1
ATOM 4338 C C . SER A 1 561 ? -12.301 -1.894 -15.615 1.00 90.62 561 SER A C 1
ATOM 4340 O O . SER A 1 561 ? -11.961 -2.844 -16.324 1.00 90.62 561 SER A O 1
ATOM 4342 N N . ARG A 1 562 ? -12.676 -0.715 -16.131 1.00 92.94 562 ARG A N 1
ATOM 4343 C CA . ARG A 1 562 ? -12.635 -0.402 -17.566 1.00 92.94 562 ARG A CA 1
ATOM 4344 C C . ARG A 1 562 ? -11.206 -0.318 -18.087 1.00 92.94 562 ARG A C 1
ATOM 4346 O O . ARG A 1 562 ? -10.934 -0.923 -19.117 1.00 92.94 562 ARG A O 1
ATOM 4353 N N . LEU A 1 563 ? -10.283 0.305 -17.351 1.00 94.75 563 LEU A N 1
ATOM 4354 C CA . LEU A 1 563 ? -8.861 0.346 -17.721 1.00 94.75 563 LEU A CA 1
ATOM 4355 C C . LEU A 1 563 ? -8.228 -1.050 -17.784 1.00 94.75 563 LEU A C 1
ATOM 4357 O O . LEU A 1 563 ? -7.446 -1.327 -18.694 1.00 94.75 563 LEU A O 1
ATOM 4361 N N . VAL A 1 564 ? -8.578 -1.936 -16.846 1.00 91.94 564 VAL A N 1
ATOM 4362 C CA . VAL A 1 564 ? -8.112 -3.333 -16.843 1.00 91.94 564 VAL A CA 1
ATOM 4363 C C . VAL A 1 564 ? -8.739 -4.120 -17.994 1.00 91.94 564 VAL A C 1
ATOM 4365 O O . VAL A 1 564 ? -8.031 -4.772 -18.759 1.00 91.94 564 VAL A O 1
ATOM 4368 N N . SER A 1 565 ? -10.058 -4.019 -18.178 1.00 89.12 565 SER A N 1
ATOM 4369 C CA . SER A 1 565 ? -10.772 -4.722 -19.259 1.00 89.12 565 SER A CA 1
ATOM 4370 C C . SER A 1 565 ? -10.331 -4.244 -20.648 1.00 89.12 565 SER A C 1
ATOM 4372 O O . SER A 1 565 ? -10.215 -5.045 -21.574 1.00 89.12 565 SER A O 1
ATOM 4374 N N . GLY A 1 566 ? -10.042 -2.947 -20.780 1.00 87.50 566 GLY A N 1
ATOM 4375 C CA . GLY A 1 566 ? -9.496 -2.307 -21.975 1.00 87.50 566 GLY A CA 1
ATOM 4376 C C . GLY A 1 566 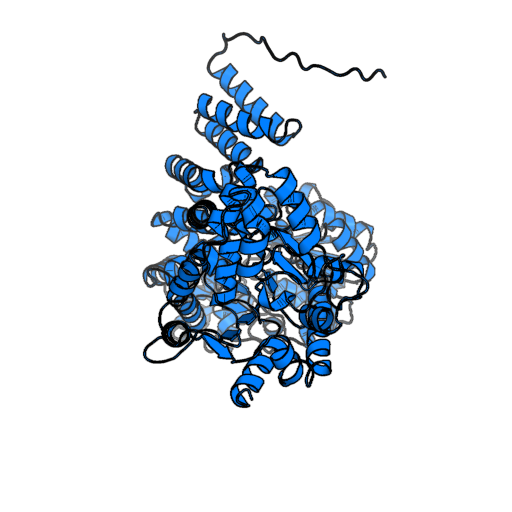? -7.997 -2.537 -22.180 1.00 87.50 566 GLY A C 1
ATOM 4377 O O . GLY A 1 566 ? -7.463 -2.120 -23.203 1.00 87.50 566 GLY A O 1
ATOM 4378 N N . ARG A 1 567 ? -7.318 -3.228 -21.249 1.00 86.06 567 ARG A N 1
ATOM 4379 C CA . ARG A 1 567 ? -5.877 -3.542 -21.296 1.00 86.06 567 ARG A CA 1
ATOM 4380 C C . ARG A 1 567 ? -4.971 -2.302 -21.314 1.00 86.06 567 ARG A C 1
ATOM 4382 O O . ARG A 1 567 ? -3.831 -2.357 -21.782 1.00 86.06 567 ARG A O 1
ATOM 4389 N N . THR A 1 568 ? -5.455 -1.178 -20.795 1.00 89.31 568 THR A N 1
ATOM 4390 C CA . THR A 1 568 ? -4.642 0.022 -20.538 1.00 89.31 568 THR A CA 1
ATOM 4391 C C . THR A 1 568 ? -3.777 -0.180 -19.297 1.00 89.31 568 THR A C 1
ATOM 4393 O O . THR A 1 568 ? -2.585 0.132 -19.292 1.00 89.31 568 THR A O 1
ATOM 4396 N N . ILE A 1 569 ? -4.367 -0.814 -18.283 1.00 92.44 569 ILE A N 1
ATOM 4397 C CA . ILE A 1 569 ? -3.697 -1.307 -17.081 1.00 92.44 569 ILE A CA 1
ATOM 4398 C C . ILE A 1 569 ? -3.711 -2.837 -17.112 1.00 92.44 569 ILE A C 1
ATOM 4400 O O . ILE A 1 569 ? -4.686 -3.452 -17.539 1.00 92.44 569 ILE A O 1
ATOM 4404 N N . VAL A 1 570 ? -2.629 -3.453 -16.648 1.00 88.38 570 VAL A N 1
ATOM 4405 C CA . VAL A 1 570 ? -2.509 -4.901 -16.472 1.00 88.38 570 VAL A CA 1
ATOM 4406 C C . VAL A 1 570 ? -2.639 -5.223 -14.987 1.00 88.38 570 VAL A C 1
ATOM 4408 O O . VAL A 1 570 ? -1.990 -4.582 -14.162 1.00 88.38 570 VAL A O 1
ATOM 4411 N N . ASP A 1 571 ? -3.474 -6.209 -14.662 1.00 86.56 571 ASP A N 1
ATOM 4412 C CA . ASP A 1 571 ? -3.633 -6.758 -13.313 1.00 86.56 571 ASP A CA 1
ATOM 4413 C C . ASP A 1 571 ? -2.893 -8.098 -13.225 1.00 86.56 571 ASP A C 1
ATOM 4415 O O . ASP A 1 571 ? -3.275 -9.068 -13.882 1.00 86.56 571 ASP A O 1
ATOM 4419 N N . VAL A 1 572 ? -1.812 -8.139 -12.444 1.00 79.25 572 VAL A N 1
ATOM 4420 C CA . VAL A 1 572 ? -1.070 -9.370 -12.146 1.00 79.25 572 VAL A CA 1
ATOM 4421 C C . VAL A 1 572 ? -1.212 -9.651 -10.656 1.00 79.25 572 VAL A C 1
ATOM 4423 O O . VAL A 1 572 ? -0.554 -9.013 -9.839 1.00 79.25 572 VAL A O 1
ATOM 4426 N N . ASN A 1 573 ? -2.086 -10.591 -10.289 1.00 73.75 573 ASN A N 1
ATOM 4427 C CA . ASN A 1 573 ? -2.345 -10.971 -8.894 1.00 73.75 573 ASN A CA 1
ATOM 4428 C C . ASN A 1 573 ? -2.685 -9.770 -7.977 1.00 73.75 573 ASN A C 1
ATOM 4430 O O . ASN A 1 573 ? -2.199 -9.680 -6.853 1.00 73.75 573 ASN A O 1
ATOM 4434 N N . GLY A 1 574 ? -3.491 -8.813 -8.453 1.00 80.50 574 GLY A N 1
ATOM 4435 C CA . GLY A 1 574 ? -3.870 -7.608 -7.704 1.00 80.50 574 GLY A CA 1
ATOM 4436 C C . GLY A 1 574 ? -2.851 -6.466 -7.780 1.00 80.50 574 GLY A C 1
ATOM 4437 O O . GLY A 1 574 ? -3.087 -5.396 -7.210 1.00 80.50 574 GLY A O 1
ATOM 4438 N N . GLN A 1 575 ? -1.733 -6.666 -8.482 1.00 86.69 575 GLN A N 1
ATOM 4439 C CA . GLN A 1 575 ? -0.733 -5.641 -8.758 1.00 86.69 575 GLN A CA 1
ATOM 4440 C C . GLN A 1 575 ? -1.043 -4.973 -10.098 1.00 86.69 575 GLN A C 1
ATOM 4442 O O . GLN A 1 575 ? -0.752 -5.516 -11.165 1.00 86.69 575 GLN A O 1
ATOM 4447 N N . LEU A 1 576 ? -1.619 -3.776 -10.034 1.00 91.50 576 LEU A N 1
ATOM 4448 C CA . LEU A 1 576 ? -1.977 -2.973 -11.194 1.00 91.50 576 LEU A CA 1
ATOM 4449 C C . LEU A 1 576 ? -0.771 -2.165 -11.675 1.00 91.50 576 LEU A C 1
ATOM 4451 O O . LEU A 1 576 ? -0.119 -1.457 -10.900 1.00 91.50 576 LEU A O 1
ATOM 4455 N N . ARG A 1 577 ? -0.470 -2.285 -12.967 1.00 90.81 577 ARG A N 1
ATOM 4456 C CA . ARG A 1 577 ? 0.650 -1.616 -13.644 1.00 90.81 577 ARG A CA 1
ATOM 4457 C C . ARG A 1 577 ? 0.217 -1.129 -15.022 1.00 90.81 577 ARG A C 1
ATOM 4459 O O . ARG A 1 577 ? -0.687 -1.699 -15.629 1.00 90.81 577 ARG A O 1
ATOM 4466 N N . ALA A 1 578 ? 0.891 -0.120 -15.559 1.00 91.25 578 ALA A N 1
ATOM 4467 C CA . ALA A 1 578 ? 0.873 0.101 -16.997 1.00 91.25 578 ALA A CA 1
ATOM 4468 C C . ALA A 1 578 ? 1.515 -1.106 -17.695 1.00 91.25 578 ALA A C 1
ATOM 4470 O O . ALA A 1 578 ? 2.337 -1.821 -17.113 1.00 91.25 578 ALA A O 1
ATOM 4471 N N . ARG A 1 579 ? 1.167 -1.317 -18.969 1.00 86.50 579 ARG A N 1
ATOM 4472 C CA . ARG A 1 579 ? 1.665 -2.460 -19.755 1.00 86.50 579 ARG A CA 1
ATOM 4473 C C . ARG A 1 579 ? 3.191 -2.593 -19.701 1.00 86.50 579 ARG A C 1
ATOM 4475 O O . ARG A 1 579 ? 3.690 -3.704 -19.560 1.00 86.50 579 ARG A O 1
ATOM 4482 N N . HIS A 1 580 ? 3.902 -1.463 -19.737 1.00 83.62 580 HIS A N 1
ATOM 4483 C CA . HIS A 1 580 ? 5.357 -1.415 -19.638 1.00 83.62 580 HIS A CA 1
ATOM 4484 C C . HIS A 1 580 ? 5.864 -0.133 -18.973 1.00 83.62 580 HIS A C 1
ATOM 4486 O O . HIS A 1 580 ? 5.266 0.933 -19.127 1.00 83.62 580 HIS A O 1
ATOM 4492 N N . TYR A 1 581 ? 7.063 -0.199 -18.388 1.00 83.06 581 TYR A N 1
ATOM 4493 C CA . TYR A 1 581 ? 7.794 0.965 -17.872 1.00 83.06 581 TYR A CA 1
ATOM 4494 C C . TYR A 1 581 ? 7.941 2.102 -18.902 1.00 83.06 581 TYR A C 1
ATOM 4496 O O . TYR A 1 581 ? 7.718 3.264 -18.593 1.00 83.06 581 TYR A O 1
ATOM 4504 N N . VAL A 1 582 ? 8.290 1.766 -20.145 1.00 84.06 582 VAL A N 1
ATOM 4505 C CA . VAL A 1 582 ? 8.503 2.746 -21.234 1.00 84.06 582 VAL A CA 1
ATOM 4506 C C . VAL A 1 582 ? 7.192 3.432 -21.652 1.00 84.06 582 VAL A C 1
ATOM 4508 O O . VAL A 1 582 ? 7.187 4.609 -22.005 1.00 84.06 582 VAL A O 1
ATOM 4511 N N . ILE A 1 583 ? 6.062 2.721 -21.566 1.00 88.94 583 ILE A N 1
ATOM 4512 C CA . ILE A 1 583 ? 4.728 3.301 -21.790 1.00 88.94 583 ILE A CA 1
ATOM 4513 C C . ILE A 1 583 ? 4.395 4.276 -20.660 1.00 88.94 583 ILE A C 1
ATOM 4515 O O . ILE A 1 583 ? 3.963 5.397 -20.929 1.00 88.94 583 ILE A O 1
ATOM 4519 N N . ALA A 1 584 ? 4.666 3.886 -19.413 1.00 91.75 584 ALA A N 1
ATOM 4520 C CA . ALA A 1 584 ? 4.505 4.761 -18.259 1.00 91.75 584 ALA A CA 1
ATOM 4521 C C . ALA A 1 584 ? 5.372 6.029 -18.376 1.00 91.75 584 ALA A C 1
ATOM 4523 O O . ALA A 1 584 ? 4.870 7.128 -18.166 1.00 91.75 584 ALA A O 1
ATOM 4524 N N . GLU A 1 585 ? 6.638 5.908 -18.789 1.00 89.75 585 GLU A N 1
ATOM 4525 C CA . GLU A 1 585 ? 7.549 7.045 -18.996 1.00 89.75 585 GLU A CA 1
ATOM 4526 C C . GLU A 1 585 ? 7.045 8.000 -20.091 1.00 89.75 585 GLU A C 1
ATOM 4528 O O . GLU A 1 585 ? 7.011 9.216 -19.893 1.00 89.75 585 GLU A O 1
ATOM 4533 N N . SER A 1 586 ? 6.583 7.462 -21.226 1.00 91.38 586 SER A N 1
ATOM 4534 C CA . SER A 1 586 ? 5.981 8.276 -22.289 1.00 91.38 586 SER A CA 1
ATOM 4535 C C . SER A 1 586 ? 4.683 8.952 -21.844 1.00 91.38 586 SER A C 1
ATOM 4537 O O . SER A 1 586 ? 4.431 10.090 -22.233 1.00 91.38 586 SER A O 1
ATOM 4539 N N . SER A 1 587 ? 3.876 8.281 -21.021 1.00 95.25 587 SER A N 1
ATOM 4540 C CA . SER A 1 587 ? 2.640 8.850 -20.470 1.00 95.25 587 SER A CA 1
ATOM 4541 C C . SER A 1 587 ? 2.951 9.987 -19.495 1.00 95.25 587 SER A C 1
ATOM 4543 O O . SER A 1 587 ? 2.354 11.052 -19.584 1.00 95.25 587 SER A O 1
ATOM 4545 N N . VAL A 1 588 ? 3.955 9.819 -18.625 1.00 94.25 588 VAL A N 1
ATOM 4546 C CA . VAL A 1 588 ? 4.441 10.879 -17.723 1.00 94.25 588 VAL A CA 1
ATOM 4547 C C . VAL A 1 588 ? 4.949 12.091 -18.498 1.00 94.25 588 VAL A C 1
ATOM 4549 O O . VAL A 1 588 ? 4.671 13.220 -18.099 1.00 94.25 588 VAL A O 1
ATOM 4552 N N . LYS A 1 589 ? 5.653 11.878 -19.617 1.00 92.19 589 LYS A N 1
ATOM 4553 C CA . LYS A 1 589 ? 6.057 12.973 -20.506 1.00 92.19 589 LYS A CA 1
ATOM 4554 C C . LYS A 1 589 ? 4.838 13.716 -21.062 1.00 92.19 589 LYS A C 1
ATOM 4556 O O . LYS A 1 589 ? 4.791 14.933 -20.945 1.00 92.19 589 LYS A O 1
ATOM 4561 N N . TYR A 1 590 ? 3.841 12.996 -21.575 1.00 94.69 590 TYR A N 1
ATOM 4562 C CA . TYR A 1 590 ? 2.587 13.600 -22.033 1.00 94.69 590 TYR A CA 1
ATOM 4563 C C . TYR A 1 590 ? 1.902 14.414 -20.918 1.00 94.69 590 TYR A C 1
ATOM 4565 O O . TYR A 1 590 ? 1.557 15.570 -21.124 1.00 94.69 590 TYR A O 1
ATOM 4573 N N . PHE A 1 591 ? 1.784 13.871 -19.700 1.00 94.69 591 PHE A N 1
ATOM 4574 C CA . PHE A 1 591 ? 1.181 14.598 -18.575 1.00 94.69 591 PHE A CA 1
ATOM 4575 C C . PHE A 1 591 ? 1.977 15.836 -18.157 1.00 94.69 591 PHE A C 1
ATOM 4577 O O . PHE A 1 591 ? 1.392 16.793 -17.649 1.00 94.69 591 PHE A O 1
ATOM 4584 N N . ARG A 1 592 ? 3.304 15.825 -18.333 1.00 92.06 592 ARG A N 1
ATOM 4585 C CA . ARG A 1 592 ? 4.151 17.002 -18.110 1.00 92.06 592 ARG A CA 1
ATOM 4586 C C . ARG A 1 592 ? 3.839 18.084 -19.136 1.00 92.06 592 ARG A C 1
ATOM 4588 O O . ARG A 1 592 ? 3.624 19.224 -18.741 1.00 92.06 592 ARG A O 1
ATOM 4595 N N . ASP A 1 593 ? 3.796 17.708 -20.410 1.00 91.25 593 ASP A N 1
ATOM 4596 C CA . ASP A 1 593 ? 3.562 18.627 -21.524 1.00 91.25 593 ASP A CA 1
ATOM 4597 C C . ASP A 1 593 ? 2.144 19.243 -21.448 1.00 91.25 593 ASP A C 1
ATOM 4599 O O . ASP A 1 593 ? 1.980 20.437 -21.682 1.00 91.25 593 ASP A O 1
ATOM 4603 N N . GLU A 1 594 ? 1.149 18.472 -20.992 1.00 91.19 594 GLU A N 1
ATOM 4604 C CA . GLU A 1 594 ? -0.233 18.925 -20.740 1.00 91.19 594 GLU A CA 1
ATOM 4605 C C . GLU A 1 594 ? -0.440 19.607 -19.367 1.00 91.19 594 GLU A C 1
ATOM 4607 O O . GLU A 1 594 ? -1.548 20.023 -19.028 1.00 91.19 594 GLU A O 1
ATOM 4612 N N . GLY A 1 595 ? 0.590 19.686 -18.517 1.00 89.12 595 GLY A N 1
ATOM 4613 C CA . GLY A 1 595 ? 0.510 20.320 -17.191 1.00 89.12 595 GLY A CA 1
ATOM 4614 C C . GLY A 1 595 ? -0.293 19.555 -16.122 1.00 89.12 595 GLY A C 1
ATOM 4615 O O . GLY A 1 595 ? -0.496 20.069 -15.020 1.00 89.12 595 GLY A O 1
ATOM 4616 N N . SER A 1 596 ? -0.720 18.319 -16.394 1.00 91.25 596 SER A N 1
ATOM 4617 C CA . SER A 1 596 ? -1.470 17.467 -15.453 1.00 91.25 596 SER A CA 1
ATOM 4618 C C . SER A 1 596 ? -0.579 16.664 -14.495 1.00 91.25 596 SER A C 1
ATOM 4620 O O . SER A 1 596 ? -1.057 16.185 -13.467 1.00 91.25 596 SER A O 1
ATOM 4622 N N . LEU A 1 597 ? 0.728 16.559 -14.766 1.00 92.81 597 LEU A N 1
ATOM 4623 C CA . LEU A 1 597 ? 1.662 15.756 -13.965 1.00 92.81 597 LEU A CA 1
ATOM 4624 C C . LEU A 1 597 ? 1.683 16.146 -12.478 1.00 92.81 597 LEU A C 1
ATOM 4626 O O . LEU A 1 597 ? 1.743 15.266 -11.620 1.00 92.81 597 LEU A O 1
ATOM 4630 N N . ARG A 1 598 ? 1.588 17.446 -12.162 1.00 92.75 598 ARG A N 1
ATOM 4631 C CA . ARG A 1 598 ? 1.562 17.942 -10.774 1.00 92.75 598 ARG A CA 1
ATOM 4632 C C . ARG A 1 598 ? 0.446 17.287 -9.960 1.00 92.75 598 ARG A C 1
ATOM 4634 O O . ARG A 1 598 ? 0.701 16.854 -8.841 1.00 92.75 598 ARG A O 1
ATOM 4641 N N . LEU A 1 599 ? -0.748 17.174 -10.543 1.00 91.94 599 LEU A N 1
ATOM 4642 C CA . LEU A 1 599 ? -1.917 16.590 -9.887 1.00 91.94 599 LEU A CA 1
ATOM 4643 C C . LEU A 1 599 ? -1.698 15.101 -9.579 1.00 91.94 599 LEU A C 1
ATOM 4645 O O . LEU A 1 599 ? -1.970 14.644 -8.474 1.00 91.94 599 LEU A O 1
ATOM 4649 N N . TRP A 1 600 ? -1.129 14.344 -10.522 1.00 94.25 600 TRP A N 1
ATOM 4650 C CA . TRP A 1 600 ? -0.835 12.921 -10.315 1.00 94.25 600 TRP A CA 1
ATOM 4651 C C . TRP A 1 600 ? 0.247 12.689 -9.260 1.00 94.25 600 TRP A C 1
ATOM 4653 O O . TRP A 1 600 ? 0.165 11.728 -8.496 1.00 94.25 600 TRP A O 1
ATOM 4663 N N . MET A 1 601 ? 1.252 13.566 -9.192 1.00 92.75 601 MET A N 1
ATOM 4664 C CA . MET A 1 601 ? 2.271 13.511 -8.143 1.00 92.75 601 MET A CA 1
ATOM 4665 C C . MET A 1 601 ? 1.680 13.837 -6.770 1.00 92.75 601 MET A C 1
ATOM 4667 O O . MET A 1 601 ? 1.990 13.143 -5.808 1.00 92.75 601 MET A O 1
ATOM 4671 N N . GLU A 1 602 ? 0.804 14.837 -6.685 1.00 91.75 602 GLU A N 1
ATOM 4672 C CA . GLU A 1 602 ? 0.088 15.198 -5.459 1.00 91.75 602 GLU A CA 1
ATOM 4673 C C . GLU A 1 602 ? -0.768 14.033 -4.934 1.00 91.75 602 GLU A C 1
ATOM 4675 O O . GLU A 1 602 ? -0.618 13.639 -3.778 1.00 91.75 602 GLU A O 1
ATOM 4680 N N . HIS A 1 603 ? -1.566 13.405 -5.803 1.00 92.19 603 HIS A N 1
ATOM 4681 C CA . HIS A 1 603 ? -2.360 12.210 -5.486 1.00 92.19 603 HIS A CA 1
ATOM 4682 C C . HIS A 1 603 ? -1.503 11.049 -4.953 1.00 92.19 603 HIS A C 1
ATOM 4684 O O . HIS A 1 603 ? -1.851 10.394 -3.969 1.00 92.19 603 HIS A O 1
ATOM 4690 N N . LEU A 1 604 ? -0.349 10.795 -5.579 1.00 93.44 604 LEU A N 1
ATOM 4691 C CA . LEU A 1 604 ? 0.572 9.752 -5.129 1.00 93.44 604 LEU A CA 1
ATOM 4692 C C . LEU A 1 604 ? 1.225 10.085 -3.788 1.00 93.44 604 LEU A C 1
ATOM 4694 O O . LEU A 1 604 ? 1.331 9.208 -2.934 1.00 93.44 604 LEU A O 1
ATOM 4698 N N . ILE A 1 605 ? 1.653 11.330 -3.579 1.00 92.25 605 ILE A N 1
ATOM 4699 C CA . ILE A 1 605 ? 2.257 11.729 -2.305 1.00 92.25 605 ILE A CA 1
ATOM 4700 C C . ILE A 1 605 ? 1.233 11.617 -1.178 1.00 92.25 605 ILE A C 1
ATOM 4702 O O . ILE A 1 605 ? 1.583 11.121 -0.110 1.00 92.25 605 ILE A O 1
ATOM 4706 N N . PHE A 1 606 ? -0.025 11.989 -1.429 1.00 88.50 606 PHE A N 1
ATOM 4707 C CA . PHE A 1 606 ? -1.110 11.796 -0.472 1.00 88.50 606 PHE A CA 1
ATOM 4708 C C . PHE A 1 606 ? -1.279 10.319 -0.087 1.00 88.50 606 PHE A C 1
ATOM 4710 O O . PHE A 1 606 ? -1.252 9.986 1.098 1.00 88.50 606 PHE A O 1
ATOM 4717 N N . LEU A 1 607 ? -1.341 9.416 -1.073 1.00 90.69 607 LEU A N 1
ATOM 4718 C CA . LEU A 1 607 ? -1.364 7.969 -0.829 1.00 90.69 607 LEU A CA 1
ATOM 4719 C C . LEU A 1 607 ? -0.171 7.514 0.027 1.00 90.69 607 LEU A C 1
ATOM 4721 O O . LEU A 1 607 ? -0.333 6.749 0.979 1.00 90.69 607 LEU A O 1
ATOM 4725 N N . PHE A 1 608 ? 1.042 7.952 -0.316 1.00 90.62 608 PHE A N 1
ATOM 4726 C CA . PHE A 1 608 ? 2.249 7.515 0.383 1.00 90.62 608 PHE A CA 1
ATOM 4727 C C . PHE A 1 608 ? 2.301 8.045 1.814 1.00 90.62 608 PHE A C 1
ATOM 4729 O O . PHE A 1 608 ? 2.700 7.300 2.705 1.00 90.62 608 PHE A O 1
ATOM 4736 N N . ALA A 1 609 ? 1.851 9.281 2.037 1.00 87.44 609 ALA A N 1
ATOM 4737 C CA . ALA A 1 609 ? 1.702 9.887 3.355 1.00 87.44 609 ALA A CA 1
ATOM 4738 C C . ALA A 1 609 ? 0.650 9.161 4.213 1.00 87.44 609 ALA A C 1
ATOM 4740 O O . ALA A 1 609 ? 0.789 9.069 5.425 1.00 87.44 609 ALA A O 1
ATOM 4741 N N . LEU A 1 610 ? -0.375 8.570 3.602 1.00 84.94 610 LEU A N 1
ATOM 4742 C CA . LEU A 1 610 ? -1.376 7.789 4.328 1.00 84.94 610 LEU A CA 1
ATOM 4743 C C . LEU A 1 610 ? -0.835 6.437 4.830 1.00 84.94 610 LEU A C 1
ATOM 4745 O O . LEU A 1 610 ? -1.235 5.946 5.885 1.00 84.94 610 LEU A O 1
ATOM 4749 N N . ARG A 1 611 ? 0.045 5.805 4.039 1.00 86.75 611 ARG A N 1
ATOM 4750 C CA . ARG A 1 611 ? 0.431 4.389 4.186 1.00 86.75 611 ARG A CA 1
ATOM 4751 C C . ARG A 1 611 ? 1.901 4.146 4.540 1.00 86.75 611 ARG A C 1
ATOM 4753 O O . ARG A 1 611 ? 2.315 2.988 4.604 1.00 86.75 611 ARG A O 1
ATOM 4760 N N . TYR A 1 612 ? 2.723 5.172 4.752 1.00 86.56 612 TYR A N 1
ATOM 4761 C CA . TYR A 1 612 ? 4.080 4.954 5.269 1.00 86.56 612 TYR A CA 1
ATOM 4762 C C . TYR A 1 612 ? 4.051 4.609 6.764 1.00 86.56 612 TYR A C 1
ATOM 4764 O O . TYR A 1 612 ? 3.169 5.042 7.502 1.00 86.56 612 TYR A O 1
ATOM 4772 N N . ASP A 1 613 ? 5.024 3.806 7.197 1.00 84.50 613 ASP A N 1
ATOM 4773 C CA . ASP A 1 613 ? 5.312 3.586 8.615 1.00 84.50 613 ASP A CA 1
ATOM 4774 C C . ASP A 1 613 ? 6.206 4.736 9.114 1.00 84.50 613 ASP A C 1
ATOM 4776 O O . ASP A 1 613 ? 7.369 4.805 8.685 1.00 84.50 613 ASP A O 1
ATOM 4780 N N . PRO A 1 614 ? 5.724 5.609 10.020 1.00 80.62 614 PRO A N 1
ATOM 4781 C CA . PRO A 1 614 ? 6.523 6.707 10.559 1.00 80.62 614 PRO A CA 1
ATOM 4782 C C . PRO A 1 614 ? 7.760 6.227 11.325 1.00 80.62 614 PRO A C 1
ATOM 4784 O O . PRO A 1 614 ? 8.791 6.892 11.318 1.00 80.62 614 PRO A O 1
ATOM 4787 N N . ASN A 1 615 ? 7.711 5.028 11.916 1.00 79.50 615 ASN A N 1
ATOM 4788 C CA . ASN A 1 615 ? 8.840 4.469 12.663 1.00 79.50 615 ASN A CA 1
ATOM 4789 C C . ASN A 1 615 ? 9.932 3.906 11.740 1.00 79.50 615 ASN A C 1
ATOM 4791 O O . ASN A 1 615 ? 11.082 3.744 12.150 1.00 79.50 615 ASN A O 1
ATOM 4795 N N . HIS A 1 616 ? 9.587 3.580 10.490 1.00 75.00 616 HIS A N 1
ATOM 4796 C CA . HIS A 1 616 ? 10.481 2.904 9.551 1.00 75.00 616 HIS A CA 1
ATOM 4797 C C . HIS A 1 616 ? 10.339 3.424 8.115 1.00 75.00 616 HIS A C 1
ATOM 4799 O O . HIS A 1 616 ? 10.285 2.641 7.158 1.00 75.00 616 HIS A O 1
ATOM 4805 N N . MET A 1 617 ? 10.357 4.748 7.945 1.00 75.56 617 MET A N 1
ATOM 4806 C CA . MET A 1 617 ? 10.137 5.416 6.655 1.00 75.56 617 MET A CA 1
ATOM 4807 C C . MET A 1 617 ? 11.019 4.873 5.511 1.00 75.56 617 MET A C 1
ATOM 4809 O O . MET A 1 617 ? 10.583 4.787 4.368 1.00 75.56 617 MET A O 1
ATOM 4813 N N . THR A 1 618 ? 12.254 4.444 5.784 1.00 71.56 618 THR A N 1
ATOM 4814 C CA . THR A 1 618 ? 13.171 3.928 4.748 1.00 71.56 618 THR A CA 1
ATOM 4815 C C . THR A 1 618 ? 13.017 2.436 4.441 1.00 71.56 618 THR A C 1
ATOM 4817 O O . THR A 1 618 ? 13.539 1.977 3.422 1.00 71.56 618 THR A O 1
ATOM 4820 N N . ARG A 1 619 ? 12.319 1.663 5.287 1.00 67.12 619 ARG A N 1
ATOM 4821 C CA . ARG A 1 619 ? 12.176 0.204 5.122 1.00 67.12 619 ARG A CA 1
ATOM 4822 C C . ARG A 1 619 ? 10.979 -0.155 4.244 1.00 67.12 619 ARG A C 1
ATOM 4824 O O . ARG A 1 619 ? 11.091 -1.015 3.372 1.00 67.12 619 ARG A O 1
ATOM 4831 N N . GLY A 1 620 ? 9.852 0.527 4.444 1.00 69.94 620 GLY A N 1
ATOM 4832 C CA . GLY A 1 620 ? 8.608 0.268 3.719 1.00 69.94 620 GLY A CA 1
ATOM 4833 C C . GLY A 1 620 ? 8.609 0.782 2.274 1.00 69.94 620 GLY A C 1
ATOM 4834 O O . GLY A 1 620 ? 9.283 1.756 1.937 1.00 69.94 620 GLY A O 1
ATOM 4835 N N . ARG A 1 621 ? 7.803 0.150 1.406 1.00 78.75 621 ARG A N 1
ATOM 4836 C CA . ARG A 1 621 ? 7.582 0.594 0.012 1.00 78.75 621 ARG A CA 1
ATOM 4837 C C . ARG A 1 621 ? 7.065 2.035 -0.045 1.00 78.75 621 ARG A C 1
ATOM 4839 O O . ARG A 1 621 ? 7.644 2.849 -0.762 1.00 78.75 621 ARG A O 1
ATOM 4846 N N . TYR A 1 622 ? 6.023 2.350 0.727 1.00 85.69 622 TYR A N 1
ATOM 4847 C CA . TYR A 1 622 ? 5.391 3.673 0.719 1.00 85.69 622 TYR A CA 1
ATOM 4848 C C . TYR A 1 622 ? 6.314 4.770 1.247 1.00 85.69 622 TYR A C 1
ATOM 4850 O O . TYR A 1 622 ? 6.421 5.808 0.612 1.00 85.69 622 TYR A O 1
ATOM 4858 N N . GLY A 1 623 ? 7.061 4.530 2.328 1.00 85.25 623 GLY A N 1
ATOM 4859 C CA . GLY A 1 623 ? 7.992 5.533 2.853 1.00 85.25 623 GLY A CA 1
ATOM 4860 C C . GLY A 1 623 ? 9.171 5.824 1.910 1.00 85.25 623 GLY A C 1
ATOM 4861 O O . GLY A 1 623 ? 9.552 6.980 1.733 1.00 85.25 623 GLY A O 1
ATOM 4862 N N . ARG A 1 624 ? 9.693 4.814 1.194 1.00 80.62 624 ARG A N 1
ATOM 4863 C CA . ARG A 1 624 ? 10.700 5.034 0.133 1.00 80.62 624 ARG A CA 1
ATOM 4864 C C . ARG A 1 624 ? 10.150 5.861 -1.027 1.00 80.62 624 ARG A C 1
ATOM 4866 O O . ARG A 1 624 ? 10.855 6.723 -1.551 1.00 80.62 624 ARG A O 1
ATOM 4873 N N . LEU A 1 625 ? 8.909 5.594 -1.429 1.00 86.56 625 LEU A N 1
ATOM 4874 C CA . LEU A 1 625 ? 8.220 6.379 -2.448 1.00 86.56 625 LEU A CA 1
ATOM 4875 C C . LEU A 1 625 ? 7.957 7.810 -1.967 1.00 86.56 625 LEU A C 1
ATOM 4877 O O . LEU A 1 625 ? 8.232 8.742 -2.714 1.00 86.56 625 LEU A O 1
ATOM 4881 N N . LEU A 1 626 ? 7.545 7.993 -0.712 1.00 90.75 626 LEU A N 1
ATOM 4882 C CA . LEU A 1 626 ? 7.354 9.306 -0.102 1.00 90.75 626 LEU A CA 1
ATOM 4883 C C . LEU A 1 626 ? 8.650 10.125 -0.130 1.00 90.75 626 LEU A C 1
ATOM 4885 O O . LEU A 1 626 ? 8.662 11.218 -0.681 1.00 90.75 626 LEU A O 1
ATOM 4889 N N . ILE A 1 627 ? 9.766 9.568 0.357 1.00 88.44 627 ILE A N 1
ATOM 4890 C CA . ILE A 1 627 ? 11.092 10.214 0.308 1.00 88.44 627 ILE A CA 1
ATOM 4891 C C . ILE A 1 627 ? 11.448 10.639 -1.118 1.00 88.44 627 ILE A C 1
ATOM 4893 O O . ILE A 1 627 ? 11.924 11.748 -1.350 1.00 88.44 627 ILE A O 1
ATOM 4897 N N . ARG A 1 628 ? 11.220 9.753 -2.091 1.00 87.25 628 ARG A N 1
ATOM 4898 C CA . ARG A 1 628 ? 11.552 10.024 -3.488 1.00 87.25 628 ARG A CA 1
ATOM 4899 C C . ARG A 1 628 ? 10.690 11.131 -4.085 1.00 87.25 628 ARG A C 1
ATOM 4901 O O . ARG A 1 628 ? 11.226 11.993 -4.770 1.00 87.25 628 ARG A O 1
ATOM 4908 N N . PHE A 1 629 ? 9.383 11.100 -3.848 1.00 91.56 629 PHE A N 1
ATOM 4909 C CA . PHE A 1 629 ? 8.456 12.091 -4.388 1.00 91.56 629 PHE A CA 1
ATOM 4910 C C . PHE A 1 629 ? 8.510 13.428 -3.638 1.00 91.56 629 PHE A C 1
ATOM 4912 O O . PHE A 1 629 ? 8.128 14.441 -4.210 1.00 91.56 629 PHE A O 1
ATOM 4919 N N . LEU A 1 630 ? 9.038 13.457 -2.411 1.00 93.06 630 LEU A N 1
ATOM 4920 C CA . LEU A 1 630 ? 9.376 14.690 -1.698 1.00 93.06 630 LEU A CA 1
ATOM 4921 C C . LEU A 1 630 ? 10.743 15.251 -2.086 1.00 93.06 630 LEU A C 1
ATOM 4923 O O . LEU A 1 630 ? 11.046 16.378 -1.723 1.00 93.06 630 LEU A O 1
ATOM 4927 N N . ASN A 1 631 ? 11.595 14.499 -2.783 1.00 92.31 631 ASN A N 1
ATOM 4928 C CA . ASN A 1 631 ? 12.922 14.987 -3.129 1.00 92.31 631 ASN A CA 1
ATOM 4929 C C . ASN A 1 631 ? 12.828 16.207 -4.061 1.00 92.31 631 ASN A C 1
ATOM 4931 O O . ASN A 1 631 ? 12.229 16.147 -5.137 1.00 92.31 631 ASN A O 1
ATOM 4935 N N . HIS A 1 632 ? 13.450 17.312 -3.658 1.00 91.62 632 HIS A N 1
ATOM 4936 C CA . HIS A 1 632 ? 13.322 18.576 -4.375 1.00 91.62 632 HIS A CA 1
ATOM 4937 C C . HIS A 1 632 ? 13.957 18.569 -5.773 1.00 91.62 632 HIS A C 1
ATOM 4939 O O . HIS A 1 632 ? 13.429 19.229 -6.669 1.00 91.62 632 HIS A O 1
ATOM 4945 N N . ASP A 1 633 ? 15.038 17.815 -5.990 1.00 89.75 633 ASP A N 1
ATOM 4946 C CA . ASP A 1 633 ? 15.639 17.658 -7.318 1.00 89.75 633 ASP A CA 1
ATOM 4947 C C . ASP A 1 633 ? 14.724 16.835 -8.225 1.00 89.75 633 ASP A C 1
ATOM 4949 O O . ASP A 1 633 ? 14.456 17.236 -9.355 1.00 89.75 633 ASP A O 1
ATOM 4953 N N . PHE A 1 634 ? 14.150 15.745 -7.705 1.00 90.06 634 PHE A N 1
ATOM 4954 C CA . PHE A 1 634 ? 13.169 14.939 -8.432 1.00 90.06 634 PHE A CA 1
ATOM 4955 C C . PHE A 1 634 ? 11.939 15.764 -8.834 1.00 90.06 634 PHE A C 1
ATOM 4957 O O . PHE A 1 634 ? 11.495 15.686 -9.981 1.00 90.06 634 PHE A O 1
ATOM 4964 N N . LEU A 1 635 ? 11.402 16.578 -7.922 1.00 91.62 635 LEU A N 1
ATOM 4965 C CA . LEU A 1 635 ? 10.275 17.466 -8.213 1.00 91.62 635 LEU A CA 1
ATOM 4966 C C . LEU A 1 635 ? 10.643 18.524 -9.259 1.00 91.62 635 LEU A C 1
ATOM 4968 O O . LEU A 1 635 ? 9.879 18.734 -10.200 1.00 91.62 635 LEU A O 1
ATOM 4972 N N . ARG A 1 636 ? 11.825 19.145 -9.151 1.00 89.81 636 ARG A N 1
ATOM 4973 C CA . ARG A 1 636 ? 12.292 20.151 -10.116 1.00 89.81 636 ARG A CA 1
ATOM 4974 C C . ARG A 1 636 ? 12.523 19.556 -11.503 1.00 89.81 636 ARG A C 1
ATOM 4976 O O . ARG A 1 636 ? 12.123 20.158 -12.492 1.00 89.81 636 ARG A O 1
ATOM 4983 N N . GLU A 1 637 ? 13.130 18.375 -11.592 1.00 88.12 637 GLU A N 1
ATOM 4984 C CA . GLU A 1 637 ? 13.348 17.665 -12.859 1.00 88.12 637 GLU A CA 1
ATOM 4985 C C . GLU A 1 637 ? 12.032 17.293 -13.556 1.00 88.12 637 GLU A C 1
ATOM 4987 O O . GLU A 1 637 ? 11.965 17.290 -14.785 1.00 88.12 637 GLU A O 1
ATOM 4992 N N . ASN A 1 638 ? 10.986 16.969 -12.787 1.00 87.06 638 ASN A N 1
ATOM 4993 C CA . ASN A 1 638 ? 9.722 16.493 -13.344 1.00 87.06 638 ASN A CA 1
ATOM 4994 C C . ASN A 1 638 ? 8.703 17.595 -13.621 1.00 87.06 638 ASN A C 1
ATOM 4996 O O . ASN A 1 638 ? 8.011 17.504 -14.631 1.00 87.06 638 ASN A O 1
ATOM 5000 N N . LEU A 1 639 ? 8.592 18.600 -12.755 1.00 88.19 639 LEU A N 1
ATOM 5001 C CA . LEU A 1 639 ? 7.624 19.688 -12.910 1.00 88.19 639 LEU A CA 1
ATOM 5002 C C . LEU A 1 639 ? 8.217 20.903 -13.631 1.00 88.19 639 LEU A C 1
ATOM 5004 O O . LEU A 1 639 ? 7.471 21.685 -14.211 1.00 88.19 639 LEU A O 1
ATOM 5008 N N . GLY A 1 640 ? 9.545 21.050 -13.630 1.00 81.06 640 GLY A N 1
ATOM 5009 C CA . GLY A 1 640 ? 10.277 22.125 -14.302 1.00 81.06 640 GLY A CA 1
ATOM 5010 C C . GLY A 1 640 ? 10.161 23.480 -13.602 1.00 81.06 640 GLY A C 1
ATOM 5011 O O . GLY A 1 640 ? 11.170 24.065 -13.215 1.00 81.06 640 GLY A O 1
ATOM 5012 N N . ASP A 1 641 ? 8.938 23.976 -13.434 1.00 84.31 641 ASP A N 1
ATOM 5013 C CA . ASP A 1 641 ? 8.643 25.295 -12.884 1.00 84.31 641 ASP A CA 1
ATOM 5014 C C . ASP A 1 641 ? 8.655 25.323 -11.342 1.00 84.31 641 ASP A C 1
ATOM 5016 O O . ASP A 1 641 ? 8.050 24.484 -10.668 1.00 84.31 641 ASP A O 1
ATOM 5020 N N . SER A 1 642 ? 9.309 26.343 -10.776 1.00 89.56 642 SER A N 1
ATOM 5021 C CA . SER A 1 642 ? 9.429 26.510 -9.325 1.00 89.56 642 SER A CA 1
ATOM 5022 C C . SER A 1 642 ? 8.080 26.736 -8.641 1.00 89.56 642 SER A C 1
ATOM 5024 O O . SER A 1 642 ? 7.873 26.233 -7.536 1.00 89.56 642 SER A O 1
ATOM 5026 N N . SER A 1 643 ? 7.147 27.450 -9.281 1.00 89.88 643 SER A N 1
ATOM 5027 C CA . SER A 1 643 ? 5.835 27.739 -8.685 1.00 89.88 643 SER A CA 1
ATOM 5028 C C . SER A 1 643 ? 4.980 26.474 -8.542 1.00 89.88 643 SER A C 1
ATOM 5030 O O . SER A 1 643 ? 4.284 26.295 -7.541 1.00 89.88 643 SER A O 1
ATOM 5032 N N . SER A 1 644 ? 5.108 25.539 -9.483 1.00 90.12 644 SER A N 1
ATOM 5033 C CA . SER A 1 644 ? 4.446 24.235 -9.461 1.00 90.12 644 SER A CA 1
ATOM 5034 C C . SER A 1 644 ? 4.937 23.374 -8.298 1.00 90.12 644 SER A C 1
ATOM 5036 O O . SER A 1 644 ? 4.123 22.755 -7.610 1.00 90.12 644 SER A O 1
ATOM 5038 N N . VAL A 1 645 ? 6.248 23.384 -8.031 1.00 92.31 645 VAL A N 1
ATOM 5039 C CA . VAL A 1 645 ? 6.848 22.683 -6.885 1.00 92.31 645 VAL A CA 1
ATOM 5040 C C . VAL A 1 645 ? 6.421 23.324 -5.559 1.00 92.31 645 VAL A C 1
ATOM 5042 O O . VAL A 1 645 ? 6.022 22.609 -4.642 1.00 92.31 645 VAL A O 1
ATOM 5045 N N . GLN A 1 646 ? 6.427 24.658 -5.455 1.00 92.94 646 GLN A N 1
ATOM 5046 C CA . GLN A 1 646 ? 5.958 25.369 -4.254 1.00 92.94 646 GLN A CA 1
ATOM 5047 C C . GLN A 1 646 ? 4.481 25.102 -3.966 1.00 92.94 646 GLN A C 1
ATOM 5049 O O . GLN A 1 646 ? 4.112 24.871 -2.815 1.00 92.94 646 GLN A O 1
ATOM 5054 N N . THR A 1 647 ? 3.645 25.099 -5.007 1.00 92.31 647 THR A N 1
ATOM 5055 C CA . THR A 1 647 ? 2.213 24.808 -4.882 1.00 92.31 647 THR A CA 1
ATOM 5056 C C . THR A 1 647 ? 1.990 23.381 -4.391 1.00 92.31 647 THR A C 1
ATOM 5058 O O . THR A 1 647 ? 1.189 23.176 -3.485 1.00 92.31 647 THR A O 1
ATOM 5061 N N . LEU A 1 648 ? 2.731 22.409 -4.939 1.00 92.19 648 LEU A N 1
ATOM 5062 C CA . LEU A 1 648 ? 2.669 21.016 -4.499 1.00 92.19 648 LEU A CA 1
ATOM 5063 C C . LEU A 1 648 ? 3.123 20.859 -3.041 1.00 92.19 648 LEU A C 1
ATOM 5065 O O . LEU A 1 648 ? 2.435 20.220 -2.256 1.00 92.19 648 LEU A O 1
ATOM 5069 N N . TYR A 1 649 ? 4.228 21.485 -2.622 1.00 93.69 649 TYR A N 1
ATOM 5070 C CA . TYR A 1 649 ? 4.597 21.463 -1.203 1.00 93.69 649 TYR A CA 1
ATOM 5071 C C . TYR A 1 649 ? 3.524 22.104 -0.320 1.00 93.69 649 TYR A C 1
ATOM 5073 O O . TYR A 1 649 ? 3.232 21.574 0.749 1.00 93.69 649 TYR A O 1
ATOM 5081 N N . GLY A 1 650 ? 2.940 23.224 -0.751 1.00 92.06 650 GLY A N 1
ATOM 5082 C CA . GLY A 1 650 ? 1.895 23.926 -0.010 1.00 92.06 650 GLY A CA 1
ATOM 5083 C C . GLY A 1 650 ? 0.632 23.090 0.191 1.00 92.06 650 GLY A C 1
ATOM 5084 O O . GLY A 1 650 ? 0.090 23.080 1.293 1.00 92.06 650 GLY A O 1
ATOM 5085 N N . SER A 1 651 ? 0.183 22.346 -0.825 1.00 89.50 651 SER A N 1
ATOM 5086 C CA . SER A 1 651 ? -1.015 21.507 -0.693 1.00 89.50 651 SER A CA 1
ATOM 5087 C C . SER A 1 651 ? -0.813 20.311 0.241 1.00 89.50 651 SER A C 1
ATOM 5089 O O . SER A 1 651 ? -1.744 19.888 0.924 1.00 89.50 651 SER A O 1
ATOM 5091 N N . LEU A 1 652 ? 0.424 19.824 0.350 1.00 88.31 652 LEU A N 1
ATOM 5092 C CA . LEU A 1 652 ? 0.799 18.707 1.216 1.00 88.31 652 LEU A CA 1
ATOM 5093 C C . LEU A 1 652 ? 1.049 19.098 2.680 1.00 88.31 652 LEU A C 1
ATOM 5095 O O . LEU A 1 652 ? 1.172 18.218 3.532 1.00 88.31 652 LEU A O 1
ATOM 5099 N N . GLU A 1 653 ? 1.129 20.395 2.991 1.00 89.12 653 GLU A N 1
ATOM 5100 C CA . GLU A 1 653 ? 1.518 20.890 4.316 1.00 89.12 653 GLU A CA 1
ATOM 5101 C C . GLU A 1 653 ? 0.619 20.336 5.424 1.00 89.12 653 GLU A C 1
ATOM 5103 O O . GLU A 1 653 ? 1.112 19.833 6.425 1.00 89.12 653 GLU A O 1
ATOM 5108 N N . ASN A 1 654 ? -0.700 20.328 5.230 1.00 82.44 654 ASN A N 1
ATOM 5109 C CA . ASN A 1 654 ? -1.630 19.844 6.254 1.00 82.44 654 ASN A CA 1
ATOM 5110 C C . ASN A 1 654 ? -1.408 18.375 6.638 1.00 82.44 654 ASN A C 1
ATOM 5112 O O . ASN A 1 654 ? -1.646 18.011 7.790 1.00 82.44 654 ASN A O 1
ATOM 5116 N N . VAL A 1 655 ? -0.950 17.561 5.684 1.00 80.88 655 VAL A N 1
ATOM 5117 C CA . VAL A 1 655 ? -0.747 16.117 5.846 1.00 80.88 655 VAL A CA 1
ATOM 5118 C C . VAL A 1 655 ? 0.651 15.820 6.388 1.00 80.88 655 VAL A C 1
ATOM 5120 O O . VAL A 1 655 ? 0.808 14.957 7.244 1.00 80.88 655 VAL A O 1
ATOM 5123 N N . LEU A 1 656 ? 1.665 16.557 5.927 1.00 88.06 656 LEU A N 1
ATOM 5124 C CA . LEU A 1 656 ? 3.079 16.283 6.205 1.00 88.06 656 LEU A CA 1
ATOM 5125 C C . LEU A 1 656 ? 3.738 17.294 7.157 1.00 88.06 656 LEU A C 1
ATOM 5127 O O . LEU A 1 656 ? 4.947 17.243 7.365 1.00 88.06 656 LEU A O 1
ATOM 5131 N N . LYS A 1 657 ? 2.980 18.202 7.786 1.00 88.50 657 LYS A N 1
ATOM 5132 C CA . LYS A 1 657 ? 3.523 19.207 8.724 1.00 88.50 657 LYS A CA 1
ATOM 5133 C C . LYS A 1 657 ? 4.251 18.628 9.932 1.00 88.50 657 LYS A C 1
ATOM 5135 O O . LYS A 1 657 ? 4.942 19.388 10.596 1.00 88.50 657 LYS A O 1
ATOM 5140 N N . HIS A 1 658 ? 4.069 17.348 10.246 1.00 86.00 658 HIS A N 1
ATOM 5141 C CA . HIS A 1 658 ? 4.767 16.658 11.334 1.00 86.00 658 HIS A CA 1
ATOM 5142 C C . HIS A 1 658 ? 5.959 15.824 10.842 1.00 86.00 658 HIS A C 1
ATOM 5144 O O . HIS A 1 658 ? 6.614 15.166 11.642 1.00 86.00 658 HIS A O 1
ATOM 5150 N N . GLU A 1 659 ? 6.264 15.876 9.544 1.00 87.94 659 GLU A N 1
ATOM 5151 C CA . GLU A 1 659 ? 7.302 15.063 8.927 1.00 87.94 659 GLU A CA 1
ATOM 5152 C C . GLU A 1 659 ? 8.594 15.844 8.704 1.00 87.94 659 GLU A C 1
ATOM 5154 O O . GLU A 1 659 ? 8.665 16.770 7.890 1.00 87.94 659 GLU A O 1
ATOM 5159 N N . PHE A 1 660 ? 9.663 15.397 9.367 1.00 90.69 660 PHE A N 1
ATOM 5160 C CA . PHE A 1 660 ? 11.005 15.973 9.249 1.00 90.69 660 PHE A CA 1
ATOM 5161 C C . PHE A 1 660 ? 11.463 16.084 7.787 1.00 90.69 660 PHE A C 1
ATOM 5163 O O . PHE A 1 660 ? 11.945 17.128 7.340 1.00 90.69 660 PHE A O 1
ATOM 5170 N N . HIS A 1 661 ? 11.291 15.009 7.007 1.00 90.25 661 HIS A N 1
ATOM 5171 C CA . HIS A 1 661 ? 11.805 14.958 5.639 1.00 90.25 661 HIS A CA 1
ATOM 5172 C C . HIS A 1 661 ? 11.092 15.937 4.700 1.00 90.25 661 HIS A C 1
ATOM 5174 O O . HIS A 1 661 ? 11.717 16.463 3.779 1.00 90.25 661 HIS A O 1
ATOM 5180 N N . TYR A 1 662 ? 9.811 16.215 4.951 1.00 93.88 662 TYR A N 1
ATOM 5181 C CA . TYR A 1 662 ? 9.038 17.194 4.194 1.00 93.88 662 TYR A CA 1
ATOM 5182 C C . TYR A 1 662 ? 9.620 18.603 4.365 1.00 93.88 662 TYR A C 1
ATOM 5184 O O . TYR A 1 662 ? 9.950 19.256 3.371 1.00 93.88 662 TYR A O 1
ATOM 5192 N N . TRP A 1 663 ? 9.844 19.042 5.608 1.00 95.56 663 TRP A N 1
ATOM 5193 C CA . TRP A 1 663 ? 10.427 20.359 5.885 1.00 95.56 663 TRP A CA 1
ATOM 5194 C C . TRP A 1 663 ? 11.869 20.479 5.397 1.00 95.56 663 TRP A C 1
ATOM 5196 O O . TRP A 1 663 ? 12.242 21.509 4.834 1.00 95.56 663 TRP A O 1
ATOM 5206 N N . LEU A 1 664 ? 12.661 19.411 5.531 1.00 95.19 664 LEU A N 1
ATOM 5207 C CA . LEU A 1 664 ? 14.031 19.360 5.025 1.00 95.19 664 LEU A CA 1
ATOM 5208 C C . LEU A 1 664 ? 14.088 19.584 3.504 1.00 95.19 664 LEU A C 1
ATOM 5210 O O . LEU A 1 664 ? 14.868 20.413 3.023 1.00 95.19 664 LEU A O 1
ATOM 5214 N N . GLN A 1 665 ? 13.273 18.846 2.743 1.00 95.50 665 GLN A N 1
ATOM 5215 C CA . GLN A 1 665 ? 13.254 18.944 1.282 1.00 95.50 665 GLN A CA 1
ATOM 5216 C C . GLN A 1 665 ? 12.660 20.269 0.802 1.00 95.50 665 GLN A C 1
ATOM 5218 O O . GLN A 1 665 ? 13.221 20.888 -0.103 1.00 95.50 665 GLN A O 1
ATOM 5223 N N . ARG A 1 666 ? 11.593 20.758 1.447 1.00 95.75 666 ARG A N 1
ATOM 5224 C CA . ARG A 1 666 ? 11.002 22.070 1.150 1.00 95.75 666 ARG A CA 1
ATOM 5225 C C . ARG A 1 666 ? 11.982 23.210 1.434 1.00 95.75 666 ARG A C 1
ATOM 5227 O O . ARG A 1 666 ? 12.133 24.104 0.610 1.00 95.75 666 ARG A O 1
ATOM 5234 N N . GLY A 1 667 ? 12.707 23.154 2.552 1.00 95.88 667 GLY A N 1
ATOM 5235 C CA . GLY A 1 667 ? 13.765 24.111 2.876 1.00 95.88 667 GLY A CA 1
ATOM 5236 C C . GLY A 1 667 ? 14.903 24.085 1.856 1.00 95.88 667 GLY A C 1
ATOM 5237 O O . GLY A 1 667 ? 15.278 25.127 1.326 1.00 95.88 667 GLY A O 1
ATOM 5238 N N . SER A 1 668 ? 15.397 22.893 1.508 1.00 95.75 668 SER A N 1
ATOM 5239 C CA . SER A 1 668 ? 16.450 22.720 0.493 1.00 95.75 668 SER A CA 1
ATOM 5240 C C . SER A 1 668 ? 16.031 23.219 -0.890 1.00 95.75 668 SER A C 1
ATOM 5242 O O . SER A 1 668 ? 16.829 23.836 -1.599 1.00 95.75 668 SER A O 1
ATOM 5244 N N . PHE A 1 669 ? 14.762 23.028 -1.251 1.00 96.00 669 PHE A N 1
ATOM 5245 C CA . PHE A 1 669 ? 14.197 23.586 -2.469 1.00 96.00 669 PHE A CA 1
ATOM 5246 C C . PHE A 1 669 ? 14.276 25.122 -2.488 1.00 96.00 669 PHE A C 1
ATOM 5248 O O . PHE A 1 669 ? 14.784 25.690 -3.454 1.00 96.00 669 PHE A O 1
ATOM 5255 N N . GLU A 1 670 ? 13.853 25.797 -1.415 1.00 95.44 670 GLU A N 1
ATOM 5256 C CA . GLU A 1 670 ? 13.901 27.266 -1.338 1.00 95.44 670 GLU A CA 1
ATOM 5257 C C . GLU A 1 670 ? 15.340 27.811 -1.349 1.00 95.44 670 GLU A C 1
ATOM 5259 O O . GLU A 1 670 ? 15.592 28.861 -1.946 1.00 95.44 670 GLU A O 1
ATOM 5264 N N . ILE A 1 671 ? 16.321 27.070 -0.804 1.00 94.25 671 ILE A N 1
ATOM 5265 C CA . ILE A 1 671 ? 17.745 27.418 -0.968 1.00 94.25 671 ILE A CA 1
ATOM 5266 C C . ILE A 1 671 ? 18.114 27.454 -2.454 1.00 94.25 671 ILE A C 1
ATOM 5268 O O . ILE A 1 671 ? 18.842 28.349 -2.893 1.00 94.25 671 ILE A O 1
ATOM 5272 N N . ASN A 1 672 ? 17.653 26.478 -3.238 1.00 90.94 672 ASN A N 1
ATOM 5273 C CA . ASN A 1 672 ? 17.951 26.382 -4.667 1.00 90.94 672 ASN A CA 1
ATOM 5274 C C . ASN A 1 672 ? 17.245 27.462 -5.491 1.00 90.94 672 ASN A C 1
ATOM 5276 O O . ASN A 1 672 ? 17.855 27.975 -6.427 1.00 90.94 672 ASN A O 1
ATOM 5280 N N . VAL A 1 673 ? 16.021 27.840 -5.117 1.00 91.25 673 VAL A N 1
ATOM 5281 C CA . VAL A 1 673 ? 15.289 28.970 -5.717 1.00 91.25 673 VAL A CA 1
ATOM 5282 C C . VAL A 1 673 ? 15.927 30.317 -5.354 1.00 91.25 673 VAL A C 1
ATOM 5284 O O . VAL A 1 673 ? 15.898 31.243 -6.160 1.00 91.25 673 VAL A O 1
ATOM 5287 N N . GLY A 1 674 ? 16.548 30.415 -4.175 1.00 90.25 674 GLY A N 1
ATOM 5288 C CA . GLY A 1 674 ? 17.212 31.624 -3.680 1.00 90.25 674 GLY A CA 1
ATOM 5289 C C . GLY A 1 674 ? 16.405 32.415 -2.646 1.00 90.25 674 GLY A C 1
ATOM 5290 O O . GLY A 1 674 ? 16.861 33.471 -2.212 1.00 90.25 674 GLY A O 1
ATOM 5291 N N . ASP A 1 675 ? 15.247 31.915 -2.202 1.00 92.75 675 ASP A N 1
ATOM 5292 C CA . ASP A 1 675 ? 14.469 32.513 -1.109 1.00 92.75 675 ASP A CA 1
ATOM 5293 C C . ASP A 1 675 ? 15.024 32.040 0.246 1.00 92.75 675 ASP A C 1
ATOM 5295 O O . ASP A 1 675 ? 14.493 31.151 0.917 1.00 92.75 675 ASP A O 1
ATOM 5299 N N . LEU A 1 676 ? 16.164 32.620 0.634 1.00 94.31 676 LEU A N 1
ATOM 5300 C CA . LEU A 1 676 ? 16.914 32.190 1.819 1.00 94.31 676 LEU A CA 1
ATOM 5301 C C . LEU A 1 676 ? 16.136 32.401 3.130 1.00 94.31 676 LEU A C 1
ATOM 5303 O O . LEU A 1 676 ? 16.376 31.685 4.100 1.00 94.31 676 LEU A O 1
ATOM 5307 N N . ALA A 1 677 ? 15.197 33.351 3.168 1.00 93.38 677 ALA A N 1
ATOM 5308 C CA . ALA A 1 677 ? 14.372 33.619 4.346 1.00 93.38 677 ALA A CA 1
ATOM 5309 C C . ALA A 1 677 ? 13.319 32.520 4.562 1.00 93.38 677 ALA A C 1
ATOM 5311 O O . ALA A 1 677 ? 13.161 32.013 5.681 1.00 93.38 677 ALA A O 1
ATOM 5312 N N . LYS A 1 678 ? 12.627 32.097 3.493 1.00 94.06 678 LYS A N 1
ATOM 5313 C CA . LYS A 1 678 ? 11.732 30.933 3.568 1.00 94.06 678 LYS A CA 1
ATOM 5314 C C . LYS A 1 678 ? 12.500 29.653 3.854 1.00 94.06 678 LYS A C 1
ATOM 5316 O O . LYS A 1 678 ? 12.069 28.876 4.703 1.00 94.06 678 LYS A O 1
ATOM 5321 N N . ALA A 1 679 ? 13.650 29.463 3.205 1.00 95.56 679 ALA A N 1
ATOM 5322 C CA . ALA A 1 679 ? 14.515 28.318 3.459 1.00 95.56 679 ALA A CA 1
ATOM 5323 C C . ALA A 1 679 ? 14.892 28.204 4.943 1.00 95.56 679 ALA A C 1
ATOM 5325 O O . ALA A 1 679 ? 14.747 27.130 5.525 1.00 95.56 679 ALA A O 1
ATOM 5326 N N . GLU A 1 680 ? 15.312 29.308 5.574 1.00 96.12 680 GLU A N 1
ATOM 5327 C CA . GLU A 1 680 ? 15.624 29.332 7.008 1.00 96.12 680 GLU A CA 1
ATOM 5328 C C . GLU A 1 680 ? 14.406 28.962 7.860 1.00 96.12 680 GLU A C 1
ATOM 5330 O O . GLU A 1 680 ? 14.518 28.147 8.774 1.00 96.12 680 GLU A O 1
ATOM 5335 N N . THR A 1 681 ? 13.234 29.513 7.538 1.00 95.94 681 THR A N 1
ATOM 5336 C CA . THR A 1 681 ? 11.989 29.230 8.268 1.00 95.94 681 THR A CA 1
ATOM 5337 C C . THR A 1 681 ? 11.633 27.743 8.218 1.00 95.94 681 THR A C 1
ATOM 5339 O O . THR A 1 681 ? 11.354 27.144 9.254 1.00 95.94 681 THR A O 1
ATOM 5342 N N . PHE A 1 682 ? 11.672 27.131 7.033 1.00 96.00 682 PHE A N 1
ATOM 5343 C CA . PHE A 1 682 ? 11.337 25.716 6.858 1.00 96.00 682 PHE A CA 1
ATOM 5344 C C . PHE A 1 682 ? 12.385 24.785 7.465 1.00 96.00 682 PHE A C 1
ATOM 5346 O O . PHE A 1 682 ? 12.024 23.801 8.104 1.00 96.00 682 PHE A O 1
ATOM 5353 N N . LEU A 1 683 ? 13.675 25.102 7.344 1.00 95.56 683 LEU A N 1
ATOM 5354 C CA . LEU A 1 683 ? 14.714 24.294 7.978 1.00 95.56 683 LEU A CA 1
ATOM 5355 C C . LEU A 1 683 ? 14.646 24.358 9.507 1.00 95.56 683 LEU A C 1
ATOM 5357 O O . LEU A 1 683 ? 14.861 23.336 10.144 1.00 95.56 683 LEU A O 1
ATOM 5361 N N . ARG A 1 684 ? 14.257 25.489 10.108 1.00 94.38 684 ARG A N 1
ATOM 5362 C CA . ARG A 1 684 ? 14.004 25.557 11.560 1.00 94.38 684 ARG A CA 1
ATOM 5363 C C . ARG A 1 684 ? 12.832 24.682 12.010 1.00 94.38 684 ARG A C 1
ATOM 5365 O O . ARG A 1 684 ? 12.861 24.172 13.124 1.00 94.38 684 ARG A O 1
ATOM 5372 N N . GLN A 1 685 ? 11.817 24.483 11.161 1.00 93.94 685 GLN A N 1
ATOM 5373 C CA . GLN A 1 685 ? 10.755 23.506 11.443 1.00 93.94 685 GLN A CA 1
ATOM 5374 C C . GLN A 1 685 ? 11.305 22.076 11.437 1.00 93.94 685 GLN A C 1
ATOM 5376 O O . GLN A 1 685 ? 10.938 21.285 12.299 1.00 93.94 685 GLN A O 1
ATOM 5381 N N . ALA A 1 686 ? 12.210 21.755 10.504 1.00 93.38 686 ALA A N 1
ATOM 5382 C CA . ALA A 1 686 ? 12.889 20.459 10.484 1.00 93.38 686 ALA A CA 1
ATOM 5383 C C . ALA A 1 686 ? 13.780 20.262 11.726 1.00 93.38 686 ALA A C 1
ATOM 5385 O O . ALA A 1 686 ? 13.711 19.208 12.350 1.00 93.38 686 ALA A O 1
ATOM 5386 N N . GLU A 1 687 ? 14.559 21.281 12.109 1.00 93.56 687 GLU A N 1
ATOM 5387 C CA . GLU A 1 687 ? 15.403 21.286 13.317 1.00 93.56 687 GLU A CA 1
ATOM 5388 C C . GLU A 1 687 ? 14.575 20.935 14.557 1.00 93.56 687 GLU A C 1
ATOM 5390 O O . GLU A 1 687 ? 14.849 19.936 15.208 1.00 93.56 687 GLU A O 1
ATOM 5395 N N . ALA A 1 688 ? 13.465 21.650 14.784 1.00 91.62 688 ALA A N 1
ATOM 5396 C CA . ALA A 1 688 ? 12.592 21.450 15.942 1.00 91.62 688 ALA A CA 1
ATOM 5397 C C . ALA A 1 688 ? 11.999 20.031 16.073 1.00 91.62 688 ALA A C 1
ATOM 5399 O O . ALA A 1 688 ? 11.504 19.671 17.142 1.00 91.62 688 ALA A O 1
ATOM 5400 N N . MET A 1 689 ? 12.002 19.238 14.997 1.00 89.31 689 MET A N 1
ATOM 5401 C CA . MET A 1 689 ? 11.561 17.840 15.015 1.00 89.31 689 MET A CA 1
ATOM 5402 C C . MET A 1 689 ? 12.702 16.866 15.291 1.00 89.31 689 MET A C 1
ATOM 5404 O O . MET A 1 689 ? 12.482 15.831 15.921 1.00 89.31 689 MET A O 1
ATOM 5408 N N . GLN A 1 690 ? 13.901 17.162 14.789 1.00 86.88 690 GLN A N 1
ATOM 5409 C CA . GLN A 1 690 ? 15.069 16.303 14.913 1.00 86.88 690 GLN A CA 1
ATOM 5410 C C . GLN A 1 690 ? 16.346 17.158 14.949 1.00 86.88 690 GLN A C 1
ATOM 5412 O O . GLN A 1 690 ? 16.917 17.499 13.914 1.00 86.88 690 GLN A O 1
ATOM 5417 N N . ASP A 1 691 ? 16.809 17.458 16.165 1.00 73.06 691 ASP A N 1
ATOM 5418 C CA . ASP A 1 691 ? 17.933 18.374 16.427 1.00 73.06 691 ASP A CA 1
ATOM 5419 C C . ASP A 1 691 ? 19.326 17.802 16.055 1.00 73.06 691 ASP A C 1
ATOM 5421 O O . ASP A 1 691 ? 20.311 18.539 16.043 1.00 73.06 691 ASP A O 1
ATOM 5425 N N . ASP A 1 692 ? 19.436 16.499 15.760 1.00 80.31 692 ASP A N 1
ATOM 5426 C CA . ASP A 1 692 ? 20.707 15.799 15.484 1.00 80.31 692 ASP A CA 1
ATOM 5427 C C . ASP A 1 692 ? 20.589 14.891 14.244 1.00 80.31 692 ASP A C 1
ATOM 5429 O O . ASP A 1 692 ? 20.510 13.663 14.330 1.00 80.31 692 ASP A O 1
ATOM 5433 N N . ASP A 1 693 ? 20.498 15.512 13.062 1.00 88.75 693 ASP A N 1
ATOM 5434 C CA . ASP A 1 693 ? 20.459 14.820 11.769 1.00 88.75 693 ASP A CA 1
ATOM 5435 C C . ASP A 1 693 ? 21.483 15.397 10.779 1.00 88.75 693 ASP A C 1
ATOM 5437 O O . ASP A 1 693 ? 21.480 16.587 10.453 1.00 88.75 693 ASP A O 1
ATOM 5441 N N . PHE A 1 694 ? 22.340 14.533 10.228 1.00 89.44 694 PHE A N 1
ATOM 5442 C CA . PHE A 1 694 ? 23.405 14.945 9.307 1.00 89.44 694 PHE A CA 1
ATOM 5443 C C . PHE A 1 694 ? 22.876 15.582 8.009 1.00 89.44 694 PHE A C 1
ATOM 5445 O O . PHE A 1 694 ? 23.568 16.398 7.390 1.00 89.44 694 PHE A O 1
ATOM 5452 N N . LYS A 1 695 ? 21.662 15.225 7.558 1.00 90.06 695 LYS A N 1
ATOM 5453 C CA . LYS A 1 695 ? 21.058 15.820 6.356 1.00 90.06 695 LYS A CA 1
ATOM 5454 C C . LYS A 1 695 ? 20.597 17.240 6.649 1.00 90.06 695 LYS A C 1
ATOM 5456 O O . LYS A 1 695 ? 20.782 18.109 5.797 1.00 90.06 695 LYS A O 1
ATOM 5461 N N . PHE A 1 696 ? 20.048 17.477 7.842 1.00 93.56 696 PHE A N 1
ATOM 5462 C CA . PHE A 1 696 ? 19.752 18.828 8.310 1.00 93.56 696 PHE A CA 1
ATOM 5463 C C . PHE A 1 696 ? 21.031 19.661 8.409 1.00 93.56 696 PHE A C 1
ATOM 5465 O O . PHE A 1 696 ? 21.085 20.727 7.800 1.00 93.56 696 PHE A O 1
ATOM 5472 N N . GLU A 1 697 ? 22.083 19.164 9.073 1.00 92.62 697 GLU A N 1
ATOM 5473 C CA . GLU A 1 697 ? 23.353 19.897 9.196 1.00 92.62 697 GLU A CA 1
ATOM 5474 C C . GLU A 1 697 ? 23.928 20.282 7.825 1.00 92.62 697 GLU A C 1
ATOM 5476 O O . GLU A 1 697 ? 24.387 21.409 7.624 1.00 92.62 697 GLU A O 1
ATOM 5481 N N . THR A 1 698 ? 23.843 19.367 6.854 1.00 93.25 698 THR A N 1
ATOM 5482 C CA . THR A 1 698 ? 24.280 19.612 5.474 1.00 93.25 698 THR A CA 1
ATOM 5483 C C . THR A 1 698 ? 23.457 20.721 4.810 1.00 93.25 698 THR A C 1
ATOM 5485 O O . THR A 1 698 ? 24.025 21.665 4.255 1.00 93.25 698 THR A O 1
ATOM 5488 N N . ALA A 1 699 ? 22.123 20.644 4.880 1.00 93.44 699 ALA A N 1
ATOM 5489 C CA . ALA A 1 699 ? 21.233 21.649 4.296 1.00 93.44 699 ALA A CA 1
ATOM 5490 C C . ALA A 1 699 ? 21.395 23.024 4.968 1.00 93.44 699 ALA A C 1
ATOM 5492 O O . ALA A 1 699 ? 21.453 24.052 4.291 1.00 93.44 699 ALA A O 1
ATOM 5493 N N . TRP A 1 700 ? 21.538 23.045 6.294 1.00 94.94 700 TRP A N 1
ATOM 5494 C CA . TRP A 1 700 ? 21.765 24.256 7.073 1.00 94.94 700 TRP A CA 1
ATOM 5495 C C . TRP A 1 700 ? 23.115 24.898 6.751 1.00 94.94 700 TRP A C 1
ATOM 5497 O O . TRP A 1 700 ? 23.193 26.108 6.538 1.00 94.94 700 TRP A O 1
ATOM 5507 N N . GLY A 1 701 ? 24.176 24.097 6.633 1.00 94.25 701 GLY A N 1
ATOM 5508 C CA . GLY A 1 701 ? 25.483 24.566 6.177 1.00 94.25 701 GLY A CA 1
ATOM 5509 C C . GLY A 1 701 ? 25.413 25.199 4.787 1.00 94.25 701 GLY A C 1
ATOM 5510 O O . GLY A 1 701 ? 25.975 26.274 4.567 1.00 94.25 701 GLY A O 1
ATOM 5511 N N . TYR A 1 702 ? 24.660 24.590 3.866 1.00 94.00 702 TYR A N 1
ATOM 5512 C CA . TYR A 1 702 ? 24.461 25.131 2.522 1.00 94.00 702 TYR A CA 1
ATOM 5513 C C . TYR A 1 702 ? 23.690 26.461 2.527 1.00 94.00 702 TYR A C 1
ATOM 5515 O O . TYR A 1 702 ? 24.092 27.405 1.842 1.00 94.00 702 TYR A O 1
ATOM 5523 N N . LEU A 1 703 ? 22.643 26.580 3.353 1.00 94.75 703 LEU A N 1
ATOM 5524 C CA . LEU A 1 703 ? 21.929 27.840 3.577 1.00 94.75 703 LEU A CA 1
ATOM 5525 C C . LEU A 1 703 ? 22.879 28.929 4.088 1.00 94.75 703 LEU A C 1
ATOM 5527 O O . LEU A 1 703 ? 22.924 30.017 3.514 1.00 94.75 703 LEU A O 1
ATOM 5531 N N . ARG A 1 704 ? 23.662 28.637 5.134 1.00 93.62 704 ARG A N 1
ATOM 5532 C CA . ARG A 1 704 ? 24.613 29.593 5.726 1.00 93.62 704 ARG A CA 1
ATOM 5533 C C . ARG A 1 704 ? 25.666 30.045 4.725 1.00 93.62 704 ARG A C 1
ATOM 5535 O O . ARG A 1 704 ? 25.978 31.232 4.671 1.00 93.62 704 ARG A O 1
ATOM 5542 N N . LEU A 1 705 ? 26.167 29.129 3.900 1.00 92.81 705 LEU A N 1
ATOM 5543 C CA . LEU A 1 705 ? 27.109 29.458 2.836 1.00 92.81 705 LEU A CA 1
ATOM 5544 C C . LEU A 1 705 ? 26.480 30.400 1.799 1.00 92.81 705 LEU A C 1
ATOM 5546 O O . LEU A 1 705 ? 27.101 31.398 1.440 1.00 92.81 705 LEU A O 1
ATOM 5550 N N . LYS A 1 706 ? 25.236 30.154 1.363 1.00 91.62 706 LYS A N 1
ATOM 5551 C CA . LYS A 1 706 ? 24.534 31.074 0.449 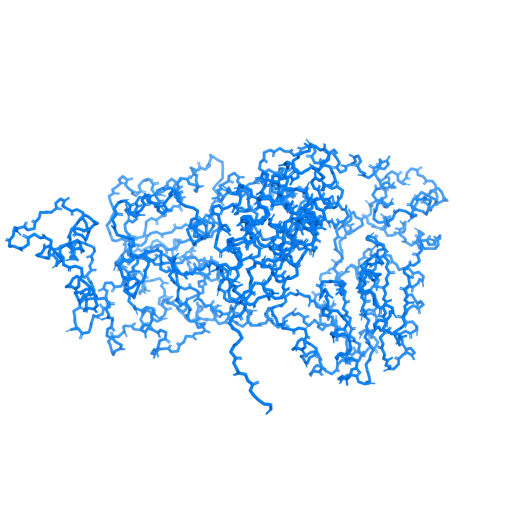1.00 91.62 706 LYS A CA 1
ATOM 5552 C C . LYS A 1 706 ? 24.224 32.430 1.085 1.00 91.62 706 LYS A C 1
ATOM 5554 O O . LYS A 1 706 ? 24.389 33.446 0.414 1.00 91.62 706 LYS A O 1
ATOM 5559 N N . GLN A 1 707 ? 23.815 32.465 2.355 1.00 90.44 707 GLN A N 1
ATOM 5560 C CA . GLN A 1 707 ? 23.584 33.714 3.090 1.00 90.44 707 GLN A CA 1
ATOM 5561 C C . GLN A 1 707 ? 24.869 34.552 3.156 1.00 90.44 707 GLN A C 1
ATOM 5563 O O . GLN A 1 707 ? 24.843 35.727 2.803 1.00 90.44 707 GLN A O 1
ATOM 5568 N N . ALA A 1 708 ? 26.002 33.930 3.499 1.00 89.12 708 ALA A N 1
ATOM 5569 C CA . ALA A 1 708 ? 27.302 34.600 3.552 1.00 89.12 708 ALA A CA 1
ATOM 5570 C C . ALA A 1 708 ? 27.775 35.121 2.182 1.00 89.12 708 ALA A C 1
ATOM 5572 O O . ALA A 1 708 ? 28.442 36.148 2.112 1.00 89.12 708 ALA A O 1
ATOM 5573 N N . LEU A 1 709 ? 27.426 34.439 1.084 1.00 88.38 709 LEU A N 1
ATOM 5574 C CA . LEU A 1 709 ? 27.704 34.924 -0.273 1.00 88.38 709 LEU A CA 1
ATOM 5575 C C . LEU A 1 709 ? 26.849 36.143 -0.654 1.00 88.38 709 LEU A C 1
ATOM 5577 O O . LEU A 1 709 ? 27.315 36.988 -1.415 1.00 88.38 709 LEU A O 1
ATOM 5581 N N . CYS A 1 710 ? 25.611 36.228 -0.156 1.00 84.12 710 CYS A N 1
ATOM 5582 C CA . CYS A 1 710 ? 24.693 37.331 -0.456 1.00 84.12 710 CYS A CA 1
ATOM 5583 C C . CYS A 1 710 ? 24.935 38.563 0.429 1.00 84.12 710 CYS A C 1
ATOM 5585 O O . CYS A 1 710 ? 24.744 39.685 -0.036 1.00 84.12 710 CYS A O 1
ATOM 5587 N N . ASP A 1 711 ? 25.368 38.363 1.677 1.00 77.50 711 ASP A N 1
ATOM 5588 C CA . ASP A 1 711 ? 25.725 39.433 2.614 1.00 77.50 711 ASP A CA 1
ATOM 5589 C C . ASP A 1 711 ? 27.054 39.115 3.334 1.00 77.50 711 ASP A C 1
ATOM 5591 O O . ASP A 1 711 ? 27.061 38.610 4.461 1.00 77.50 711 ASP A O 1
ATOM 5595 N N . PRO A 1 712 ? 28.208 39.415 2.702 1.00 65.81 712 PRO A N 1
ATOM 5596 C CA . PRO A 1 712 ? 29.535 39.123 3.254 1.00 65.81 712 PRO A CA 1
ATOM 5597 C C . PRO A 1 712 ? 29.880 39.916 4.524 1.00 65.81 712 PRO A C 1
ATOM 5599 O O . PRO A 1 712 ? 30.909 39.653 5.149 1.00 65.81 712 PRO A O 1
ATOM 5602 N N . HIS A 1 713 ? 29.070 40.920 4.884 1.00 62.31 713 HIS A N 1
ATOM 5603 C CA . HIS A 1 713 ? 29.346 41.862 5.968 1.00 62.31 713 HIS A CA 1
ATOM 5604 C C . HIS A 1 713 ? 28.516 41.602 7.238 1.00 62.31 713 HIS A C 1
ATOM 5606 O O . HIS A 1 713 ? 28.828 42.179 8.284 1.00 62.31 713 HIS A O 1
ATOM 5612 N N . GLN A 1 714 ? 27.525 40.703 7.203 1.00 54.44 714 GLN A N 1
ATOM 5613 C CA . GLN A 1 714 ? 26.869 40.198 8.413 1.00 54.44 714 GLN A CA 1
ATOM 5614 C C . GLN A 1 714 ? 27.788 39.217 9.153 1.00 54.44 714 GLN A C 1
ATOM 5616 O O . GLN A 1 714 ? 27.915 38.041 8.818 1.00 54.44 714 GLN A O 1
ATOM 5621 N N . GLY A 1 715 ? 28.477 39.744 10.165 1.00 43.69 715 GLY A N 1
ATOM 5622 C CA . GLY A 1 715 ? 29.461 39.025 10.964 1.00 43.69 715 GLY A CA 1
ATOM 5623 C C . GLY A 1 715 ? 28.925 37.760 11.645 1.00 43.69 715 GLY A C 1
ATOM 5624 O O . GLY A 1 715 ? 27.838 37.730 12.219 1.00 43.69 715 GLY A O 1
ATOM 5625 N N . TRP A 1 716 ? 29.763 36.725 11.632 1.00 47.72 716 TRP A N 1
ATOM 5626 C CA . TRP A 1 716 ? 29.644 35.504 12.423 1.00 47.72 716 TRP A CA 1
ATOM 5627 C C . TRP A 1 716 ? 29.548 35.790 13.931 1.00 47.72 716 TRP A C 1
ATOM 5629 O O . TRP A 1 716 ? 30.575 35.826 14.596 1.00 47.72 716 TRP A O 1
ATOM 5639 N N . PHE A 1 717 ? 28.350 35.920 14.506 1.00 45.25 717 PHE A N 1
ATOM 5640 C CA . PHE A 1 717 ? 28.155 35.760 15.954 1.00 45.25 717 PHE A CA 1
ATOM 5641 C C . PHE A 1 717 ? 26.732 35.292 16.293 1.00 45.25 717 PHE A C 1
ATOM 5643 O O . PHE A 1 717 ? 25.814 36.094 16.422 1.00 45.25 717 PHE A O 1
ATOM 5650 N N . SER A 1 718 ? 26.560 33.976 16.464 1.00 42.72 718 SER A N 1
ATOM 5651 C CA . SER A 1 718 ? 25.865 33.333 17.603 1.00 42.72 718 SER A CA 1
ATOM 5652 C C . SER A 1 718 ? 25.446 31.895 17.269 1.00 42.72 718 SER A C 1
ATOM 5654 O O . SER A 1 718 ? 24.300 31.588 16.969 1.00 42.72 718 SER A O 1
ATOM 5656 N N . SER A 1 719 ? 26.387 30.964 17.391 1.00 36.75 719 SER A N 1
ATOM 5657 C CA . SER A 1 719 ? 26.048 29.572 17.689 1.00 36.75 719 SER A CA 1
ATOM 5658 C C . SER A 1 719 ? 27.053 29.042 18.701 1.00 36.75 719 SER A C 1
ATOM 5660 O O . SER A 1 719 ? 27.995 28.319 18.375 1.00 36.75 719 SER A O 1
ATOM 5662 N N . THR A 1 720 ? 26.888 29.438 19.960 1.00 36.81 720 THR A N 1
ATOM 5663 C CA . THR A 1 720 ? 27.449 28.680 21.074 1.00 36.81 720 THR A CA 1
ATOM 5664 C C . THR A 1 720 ? 26.733 27.333 21.114 1.00 36.81 720 THR A C 1
ATOM 5666 O O . THR A 1 720 ? 25.716 27.165 21.784 1.00 36.81 720 THR A O 1
ATOM 5669 N N . ARG A 1 721 ? 27.285 26.348 20.393 1.00 37.69 721 ARG A N 1
ATOM 5670 C CA . ARG A 1 721 ? 27.098 24.934 20.729 1.00 37.69 721 ARG A CA 1
ATOM 5671 C C . ARG A 1 721 ? 27.453 24.795 22.211 1.00 37.69 721 ARG A C 1
ATOM 5673 O O . ARG A 1 721 ? 28.603 25.013 22.594 1.00 37.69 721 ARG A O 1
ATOM 5680 N N . ARG A 1 722 ? 26.480 24.439 23.055 1.00 36.50 722 ARG A N 1
ATOM 5681 C CA . ARG A 1 722 ? 26.762 23.831 24.361 1.00 36.50 722 ARG A CA 1
ATOM 5682 C C . ARG A 1 722 ? 27.400 22.472 24.081 1.00 36.50 722 ARG A C 1
ATOM 5684 O O . ARG A 1 722 ? 26.717 21.459 24.007 1.00 36.50 722 ARG A O 1
ATOM 5691 N N . GLY A 1 723 ? 28.713 22.470 23.867 1.00 34.09 723 GLY A N 1
ATOM 5692 C CA . GLY A 1 723 ? 29.515 21.258 23.876 1.00 34.09 723 GLY A CA 1
ATOM 5693 C C . GLY A 1 723 ? 29.466 20.662 25.277 1.00 34.09 723 GLY A C 1
ATOM 5694 O O . GLY A 1 723 ? 30.042 21.215 26.212 1.00 34.09 723 GLY A O 1
ATOM 5695 N N . GLY A 1 724 ? 28.738 19.559 25.428 1.00 33.09 724 GLY A N 1
ATOM 5696 C CA . GLY A 1 724 ? 28.882 18.686 26.580 1.00 33.09 724 GLY A CA 1
ATOM 5697 C C . GLY A 1 724 ? 30.282 18.082 26.566 1.00 33.09 724 GLY A C 1
ATOM 5698 O O . GLY A 1 724 ? 30.678 17.449 25.590 1.00 33.09 724 GLY A O 1
ATOM 5699 N N . ASN A 1 725 ? 31.025 18.304 27.650 1.00 34.59 725 ASN A N 1
ATOM 5700 C CA . ASN A 1 725 ? 32.301 17.658 27.934 1.00 34.59 725 ASN A CA 1
ATOM 5701 C C . ASN A 1 725 ? 32.222 16.145 27.682 1.00 34.59 725 ASN A C 1
ATOM 5703 O O . ASN A 1 725 ? 31.505 15.430 28.383 1.00 34.59 725 ASN A O 1
ATOM 5707 N N . ARG A 1 726 ? 33.049 15.649 26.764 1.00 38.81 726 ARG A N 1
ATOM 5708 C CA . ARG A 1 726 ? 33.648 14.320 26.882 1.00 38.81 726 ARG A CA 1
ATOM 5709 C C . ARG A 1 726 ? 35.163 14.505 26.850 1.00 38.81 726 ARG A C 1
ATOM 5711 O O . ARG A 1 726 ? 35.723 14.893 25.831 1.00 38.81 726 ARG A O 1
ATOM 5718 N N . SER A 1 727 ? 35.768 14.328 28.021 1.00 35.22 727 SER A N 1
ATOM 5719 C CA . SER A 1 727 ? 37.216 14.221 28.235 1.00 35.22 727 SER A CA 1
ATOM 5720 C C . SER A 1 727 ? 37.720 12.846 27.738 1.00 35.22 727 SER A C 1
ATOM 5722 O O . SER A 1 727 ? 36.880 11.971 27.517 1.00 35.22 727 SER A O 1
ATOM 5724 N N . PRO A 1 728 ? 39.041 12.693 27.514 1.00 46.66 728 PRO A N 1
ATOM 5725 C CA . PRO A 1 728 ? 39.631 11.920 26.415 1.00 46.66 728 PRO A CA 1
ATOM 5726 C C . PRO A 1 728 ? 39.548 10.399 26.531 1.00 46.66 728 PRO A C 1
ATOM 5728 O O . PRO A 1 728 ? 39.482 9.883 27.671 1.00 46.66 728 PRO A O 1
#

Foldseek 3Di:
DFDPVVLVLVVVQLLVLQEEEEEELLLQQPFAFPVRHGADHLQRLLQVLQCLQPNPDDDDSPDGSQVSLVSSCVRPVPVVLVVCNRRQETDLVRQDVLVLLVLQFSYPEYEYQDQHCNVVSCLVRHDHLAREDEEELVPFFQQPDAFLHHYYYHPQGHSVPPPSGNRHPVSLVVPLPDPRLVLLVVLLSQFAGEYEYARDLQPRPVSVVSLVLQPFADDPDGPTHAYEYEDQDHPPVSQVVVVRSNYHYDNHRSVRCCVPRPVVCSVSSNVSSNVSSVVRVVLQVVQKDFLQVQLVPDDAEALCVLLQFDDGSNCLPHHLDFDAPVLVVVLVVQVPDQAAEAEEEEAFQLCVVVSLSNSQNVVVVVVFGEIEGHPSHLDDLLVVLVSVLVSLGQEYEYEALCLCPLCSLVNRVSNRVSRVRHYYYYYHYPVSCVVNVVCVSRVRYHYHYRDFGDLVRQLRNVVSCVVNVQQAVVVPPDPVVSSCQQRVCSVPRNSQSSNCRRPVDHSLVVLLVVLVVDDDLLNLLLLLQLVLCLQNNFFAALSLSCQLSVSSYDVNNVSVVCCCVVLCWPQDPRGTHGSGNVSSVSNLVSCLVVVNNLSSLLSLLSSLLNNHGPVCLPSDPSSVVNLQSLALVNCCVRNVDLVSNVVSLVVCCSSCVLPLSSLLRVLLNCVVVPVLVSSVVSLVSSCVNPVDDPSSVVSVVSSVVSVCVVPVPPDDDDDPDPDDDDDD

Secondary structure (DSSP, 8-state):
---HHHHHHHHHHHHTT--EEEE-HHHHTTSBBTTSPBPPPHHHHHHHHHHHHHTTSPP-TT--HHHHHHHHHHHHHHHHHHHHHHHHSB-TTS--HHHHHHTTS--SEEEE-----HHHHHHHHS--SS-EEEEETTT--GGGPPTTSEEEEETT--GGGTTS---SHHHHHHHHHTT-HHHHHHHHHHHHS-EEEES-----HHHHHHHHHT-PPPSS---SPPEEEE-S---HHHHHHHHHTTEEEE---HHHHIIIIIGGGHHHHHHHHHHHHHHHHHHHHTTEEEHHHHHHHPPPP-GGGGGTPPP-HHHHHSSSPPPPHHHHHHHHHHHS--SEEEEEEE-TTSSHHHHHHHHHHHHHHTT--EEEE-S---S-HHHHHHHHHHT--SEEEETTGGGGTTHHHHHHHHHHHH-TT-EEEEEEEHHHHHHTTHHHH-TTSEEEEPPPPPHHHHHHHHHHHHHTT--GGGGGS-HHHHHHHHHHHHTSTHHHHHHHHHHSS-HHHHHHHHHHT--HHHHHHHHHHHHHHHHHS--B-HHHHHHHTT--SHHHHHHHHHHHHTTSEEEETTEEEES-HHHHHHHHHHHHHTT-HHHHHHHHHHHHHHH--GGGTTTSHHHHHHHHHH-HHHHHHHH--HHHHHHHHHHHHHHHTT-HHHHHHHHHHHHHHT-HHHHHHHHHHHHHH-SS-HHHHHHHHHHHHHHHHH-TTS--------------

InterPro domains:
  IPR003593 AAA+ ATPase domain [SM00382] (338-500)
  IPR027417 P-loop containing nucleoside triphosphate hydrolase [G3DSA:3.40.50.300] (327-444)
  IPR027417 P-loop containing nucleoside triphosphate hydrolase [SSF52540] (329-443)
  IPR057574 Novel STAND NTPase 5 domain [PF25199] (304-434)